Protein AF-0000000078280516 (afdb_homodimer)

Organism: NCBI:txid1796616

InterPro domains:
  IPR050938 Collagen and Collagen-like Structural Proteins [PTHR37456] (108-267)
  IPR056083 Domain of unknown function DUF7666 [PF24703] (1-92)

Foldseek 3Di:
DKFKAKDFPQCDDPRRHDDAFDKAFADDWDPPPDADKTFRQLLVNLVVPFPFGIWMFMKDADADKYADDPHRMIGHRMMHTHDTADQVRSLVSLLVVLVVQADDDAPEEDEEQEEEEEEEEQRHEYEYEHAEYEYEYEHASYEYEYEHAEYEYEYEHARYEYEYEHAEYEYEYEHHSYEYEYEHAEYEYEYEEYNYHTEYEHAEYEYEYEEASYEYEYEHAQYEYEYEYASYEYEYEHAVYEYEYAYASYEYEYQYHLYEYEYAHASYEYEYEYANYETEYNHEVYKYAYAANYKYKAWYWDADPVRDIDTPDMDMDGCHCPLHRHPFIWHQDPNDTDTDD/DKFKAKDFPQCDDPNRHDDAFDKDFADDWDPPPDADKTFRQLLVNLVVPFPFGIWMFMKDADADKYADDPHRMIGHRMMHTHDTDDQVRSLVSLLVVLVVQAADDAPEEDEEQEEEEEEEEQRHEYEYEHAEYEYEYEHASYEYEYEHAEYEYEYEHHSYEYEYEHAEYEYEYEEESYEYEYEHAEYEYEYEEYNYHTEYEHAEYEYEYEYASYEYEYEHAQYEYEYEEASYEYEYEHAQYEYEYEYASYEYEYQYHLYEYEYAHASYEYEYEDANYETEYNHEVYKYAYAANYKYKAFYWDADPVRDIDTPDMDMDGCHCPLHRHPFIWHQDPNDTDTDD

Secondary structure (DSSP, 8-state):
-EEEEEEETTSEETTEE--TT-EEE-S--BTTTBSEEEESSGGGHHHHS-GGGEEEEEEEEEEEEEE-SSSSEEEEEEEEEEEE--HHHHHHHHHHHHHHHS--S-SEEEESSEEEEEEE-TT-EEEEESSEEEEEEESTT-EEEEESSEEEEEEESSS-EEEEESSEEEEEEESSS-EEEEESSEEEEEEESTT-EEEEESSEEEEEEESTT-EEEE-STT-EEEE-STT-EEEE-STT-EEEE-STT-EEEE-STT-EEEE-STT-EEEE-STT-EEEE-STT-EEEE-TT-EEEEEEEEE-TTS-EEEEEEEEEE--SSSS-TT--EEEETTEEEE--/-EEEEEEETTSEETTEE--TT-EEE-S--BTTTBSEEEESSGGGHHHHS-GGGEEEEEEEEEEEEEE-SSSSEEEEEEEEEEEE--HHHHHHHHHHHHHHHS--S-SEEEESSEEEEEEE-TT-EEEEESSEEEEEEESTT-EEEEESSEEEEEEESSS-EEEEESSEEEEEEESTT-EEEEESSEEEEEEESTT-EEEEESSEEEEEE-STT-EEEE-STT-EEEE-STT-EEEE-STT-EEEE-STT-EEEE-STT-EEEE-STT-EEEE-STT-EEEE-STT-EEEE-TT-EEEEEEEEE-TTS-EEEEEEEEEE--SSSS-TT-EEEEETTEEEEE-

Radius of gyration: 24.7 Å; Cα contacts (8 Å, |Δi|>4): 2815; chains: 2; bounding box: 65×87×51 Å

Nearest PDB structures (foldseek):
  6sus-assembly1_A  TM=3.579E-01  e=1.533E+00  Bordetella pertussis Tohama I
  6sus-assembly1_A  TM=3.608E-01  e=1.251E+00  Bordetella pertussis Tohama I

Sequence (682 aa):
MKAYKGFKNNMTCRGFQYEEGKEYHEERALCCDTGFHACEYPLDCFKYYEPADSVYHEVEQTGDIDKSEGDSKVASTEIKIGAKIGIPGLVQAAIEYTSKRCEKKAENHNTGYRGASSNTGDRGASSNTGDWGASSNTGYRGASSNTGDWGASSNTGYWGASSNTGNCGASSNTGNCGASSNTGNCGASSNTGNCGASSNTGNCGASSNTGNCGASSNTGNCGASSNTGNCGASSNTGNWGASSNTGYRGASSNTGNCGASFSTGEESTSYAGCVNSVAAALGLNAKAKGVKGAYIICAEFETDNDGNYRIKGIQLHQVDGEKIKEETYYQLIDGVMTEVDMKAYKGFKNNMTCRGFQYEEGKEYHEERALCCDTGFHACEYPLDCFKYYEPADSVYHEVEQTGDIDKSEGDSKVASTEIKIGAKIGIPGLVQAAIEYTSKRCEKKAENHNTGYRGASSNTGDRGASSNTGDWGASSNTGYRGASSNTGDWGASSNTGYWGASSNTGNCGASSNTGNCGASSNTGNCGASSNTGNCGASSNTGNCGASSNTGNCGASSNTGNCGASSNTGNCGASSNTGNWGASSNTGYRGASSNTGNCGASFSTGEESTSYAGCVNSVAAALGLNAKAKGVKGAYIICAEFETDNDGNYRIKGIQLHQVDGEKIKEETYYQLIDGVMTEVD

Structure (mmCIF, N/CA/C/O backbone):
data_AF-0000000078280516-model_v1
#
loop_
_entity.id
_entity.type
_entity.pdbx_description
1 polymer 'DUF7666 domain-containing protein'
#
loop_
_atom_site.group_PDB
_atom_site.id
_atom_site.type_symbol
_atom_site.label_atom_id
_atom_site.label_alt_id
_atom_site.label_comp_id
_atom_site.label_asym_id
_atom_site.label_entity_id
_atom_site.label_seq_id
_atom_site.pdbx_PDB_ins_code
_atom_site.Cartn_x
_atom_site.Cartn_y
_atom_site.Cartn_z
_atom_site.occupancy
_atom_site.B_iso_or_equiv
_atom_site.auth_seq_id
_atom_site.auth_comp_id
_atom_site.auth_asym_id
_atom_site.auth_atom_id
_atom_site.pdbx_PDB_model_num
ATOM 1 N N . MET A 1 1 ? 15.047 -32.688 -5.797 1 94.38 1 MET A N 1
ATOM 2 C CA . MET A 1 1 ? 15.195 -31.25 -5.812 1 94.38 1 MET A CA 1
ATOM 3 C C . MET A 1 1 ? 13.953 -30.562 -5.258 1 94.38 1 MET A C 1
ATOM 5 O O . MET A 1 1 ? 12.828 -31 -5.52 1 94.38 1 MET A O 1
ATOM 9 N N . LYS A 1 2 ? 14.109 -29.469 -4.453 1 96.12 2 LYS A N 1
ATOM 10 C CA . LYS A 1 2 ? 12.992 -28.688 -3.93 1 96.12 2 LYS A CA 1
ATOM 11 C C . LYS A 1 2 ? 12.438 -27.75 -4.992 1 96.12 2 LYS A C 1
ATOM 13 O O . LYS A 1 2 ? 13.195 -27.125 -5.734 1 96.12 2 LYS A O 1
ATOM 18 N N . ALA A 1 3 ? 11.102 -27.703 -5.133 1 98 3 ALA A N 1
ATOM 19 C CA . ALA A 1 3 ? 10.414 -26.812 -6.07 1 98 3 ALA A CA 1
ATOM 20 C C . ALA A 1 3 ? 9.039 -26.422 -5.551 1 98 3 ALA A C 1
ATOM 22 O O . ALA A 1 3 ? 8.688 -26.734 -4.41 1 98 3 ALA A O 1
ATOM 23 N N . TYR A 1 4 ? 8.352 -25.625 -6.32 1 98.38 4 TYR A N 1
ATOM 24 C CA . TYR A 1 4 ? 7.02 -25.156 -5.965 1 98.38 4 TYR A CA 1
ATOM 25 C C . TYR A 1 4 ? 6.027 -25.422 -7.09 1 98.38 4 TYR A C 1
ATOM 27 O O . TYR A 1 4 ? 6.359 -25.281 -8.266 1 98.38 4 TYR A O 1
ATOM 35 N N . LYS A 1 5 ? 4.883 -25.828 -6.754 1 98.06 5 LYS A N 1
ATOM 36 C CA . LYS A 1 5 ? 3.869 -26.141 -7.75 1 98.06 5 LYS A CA 1
ATOM 37 C C . LYS A 1 5 ? 2.529 -25.516 -7.398 1 98.06 5 LYS A C 1
ATOM 39 O O . LYS A 1 5 ? 2.121 -25.516 -6.234 1 98.06 5 LYS A O 1
ATOM 44 N N . GLY A 1 6 ? 1.923 -24.859 -8.336 1 97.56 6 GLY A N 1
ATOM 45 C CA . GLY A 1 6 ? 0.555 -24.375 -8.219 1 97.56 6 GLY A CA 1
ATOM 46 C C . GLY A 1 6 ? -0.474 -25.375 -8.695 1 97.56 6 GLY A C 1
ATOM 47 O O . GLY A 1 6 ? -0.201 -26.172 -9.602 1 97.56 6 GLY A O 1
ATOM 48 N N . PHE A 1 7 ? -1.593 -25.344 -8.102 1 97.38 7 PHE A N 1
ATOM 49 C CA . PHE A 1 7 ? -2.758 -26.156 -8.438 1 97.38 7 PHE A CA 1
ATOM 50 C C . PHE A 1 7 ? -4.02 -25.312 -8.477 1 97.38 7 PHE A C 1
ATOM 52 O O . PHE A 1 7 ? -4.051 -24.219 -7.918 1 97.38 7 PHE A O 1
ATOM 59 N N . LYS A 1 8 ? -4.977 -25.844 -9.102 1 95.19 8 LYS A N 1
ATOM 60 C CA . LYS A 1 8 ? -6.301 -25.297 -8.836 1 95.19 8 LYS A CA 1
ATOM 61 C C . LYS A 1 8 ? -6.695 -25.5 -7.375 1 95.19 8 LYS A C 1
ATOM 63 O O . LYS A 1 8 ? -6.066 -26.281 -6.656 1 95.19 8 LYS A O 1
ATOM 68 N N . ASN A 1 9 ? -7.746 -24.812 -7.016 1 92.44 9 ASN A N 1
ATOM 69 C CA . ASN A 1 9 ? -8.164 -24.828 -5.617 1 92.44 9 ASN A CA 1
ATOM 70 C C . ASN A 1 9 ? -8.477 -26.25 -5.145 1 92.44 9 ASN A C 1
ATOM 72 O O . ASN A 1 9 ? -8.297 -26.562 -3.967 1 92.44 9 ASN A O 1
ATOM 76 N N . ASN A 1 10 ? -8.891 -27.109 -5.988 1 92.12 10 ASN A N 1
ATOM 77 C CA . ASN A 1 10 ? -9.234 -28.484 -5.625 1 92.12 10 ASN A CA 1
ATOM 78 C C . ASN A 1 10 ? -8.031 -29.406 -5.766 1 92.12 10 ASN A C 1
ATOM 80 O O . ASN A 1 10 ? -8.195 -30.641 -5.805 1 92.12 10 ASN A O 1
ATOM 84 N N . MET A 1 11 ? -6.781 -28.875 -6.09 1 96.38 11 MET A N 1
ATOM 85 C CA . MET A 1 11 ? -5.512 -29.594 -6.156 1 96.38 11 MET A CA 1
ATOM 86 C C . MET A 1 11 ? -5.406 -30.391 -7.449 1 96.38 11 MET A C 1
ATOM 88 O O . MET A 1 11 ? -4.766 -31.438 -7.48 1 96.38 11 MET A O 1
ATOM 92 N N . THR A 1 12 ? -6.039 -29.953 -8.414 1 95.81 12 THR A N 1
ATOM 93 C CA . THR A 1 12 ? -5.914 -30.625 -9.711 1 95.81 12 THR A CA 1
ATOM 94 C C . THR A 1 12 ? -5 -29.828 -10.641 1 95.81 12 THR A C 1
ATOM 96 O O . THR A 1 12 ? -4.863 -28.609 -10.484 1 95.81 12 THR A O 1
ATOM 99 N N . CYS A 1 13 ? -4.359 -30.453 -11.477 1 93.88 13 CYS A N 1
ATOM 100 C CA . CYS A 1 13 ? -3.572 -29.906 -12.57 1 93.88 13 CYS A CA 1
ATOM 101 C C . CYS A 1 13 ? -3.754 -30.719 -13.844 1 93.88 13 CYS A C 1
ATOM 103 O O . CYS A 1 13 ? -3.404 -31.906 -13.883 1 93.88 13 CYS A O 1
ATOM 105 N N . ARG A 1 14 ? -4.266 -30.031 -14.828 1 90.69 14 ARG A N 1
ATOM 106 C CA . ARG A 1 14 ? -4.523 -30.688 -16.109 1 90.69 14 ARG A CA 1
ATOM 107 C C . ARG A 1 14 ? -5.262 -32 -15.922 1 90.69 14 ARG A C 1
ATOM 109 O O . ARG A 1 14 ? -4.844 -33.031 -16.438 1 90.69 14 ARG A O 1
ATOM 116 N N . GLY A 1 15 ? -6.262 -31.953 -15.086 1 90.06 15 GLY A N 1
ATOM 117 C CA . GLY A 1 15 ? -7.168 -33.062 -14.906 1 90.06 15 GLY A CA 1
ATOM 118 C C . GLY A 1 15 ? -6.652 -34.094 -13.914 1 90.06 15 GLY A C 1
ATOM 119 O O . GLY A 1 15 ? -7.367 -35.031 -13.562 1 90.06 15 GLY A O 1
ATOM 120 N N . PHE A 1 16 ? -5.379 -34.094 -13.547 1 95.06 16 PHE A N 1
ATOM 121 C CA . PHE A 1 16 ? -4.801 -35.031 -12.562 1 95.06 16 PHE A CA 1
ATOM 122 C C . PHE A 1 16 ? -5.059 -34.531 -11.148 1 95.06 16 PHE A C 1
ATOM 124 O O . PHE A 1 16 ? -4.852 -33.344 -10.852 1 95.06 16 PHE A O 1
ATOM 131 N N . GLN A 1 17 ? -5.523 -35.406 -10.297 1 97.5 17 GLN A N 1
ATOM 132 C CA . GLN A 1 17 ? -5.809 -35.062 -8.906 1 97.5 17 GLN A CA 1
ATOM 133 C C . GLN A 1 17 ? -4.598 -35.344 -8.016 1 97.5 17 GLN A C 1
ATOM 135 O O . GLN A 1 17 ? -4.117 -36.469 -7.93 1 97.5 17 GLN A O 1
ATOM 140 N N . TYR A 1 18 ? -4.145 -34.375 -7.344 1 98.06 18 TYR A N 1
ATOM 141 C CA . TYR A 1 18 ? -3.035 -34.5 -6.406 1 98.06 18 TYR A CA 1
ATOM 142 C C . TYR A 1 18 ? -3.535 -34.438 -4.965 1 98.06 18 TYR A C 1
ATOM 144 O O . TYR A 1 18 ? -4.664 -34.031 -4.707 1 98.06 18 TYR A O 1
ATOM 152 N N . GLU A 1 19 ? -2.77 -34.969 -4.051 1 97.94 19 GLU A N 1
ATOM 153 C CA . GLU A 1 19 ? -3.035 -34.906 -2.617 1 97.94 19 GLU A CA 1
ATOM 154 C C . GLU A 1 19 ? -1.77 -34.562 -1.837 1 97.94 19 GLU A C 1
ATOM 156 O O . GLU A 1 19 ? -0.695 -35.094 -2.125 1 97.94 19 GLU A O 1
ATOM 161 N N . GLU A 1 20 ? -1.938 -33.625 -0.909 1 97.38 20 GLU A N 1
ATOM 162 C CA . GLU A 1 20 ? -0.808 -33.25 -0.062 1 97.38 20 GLU A CA 1
ATOM 163 C C . GLU A 1 20 ? -0.206 -34.5 0.621 1 97.38 20 GLU A C 1
ATOM 165 O O . GLU A 1 20 ? -0.936 -35.344 1.121 1 97.38 20 GLU A O 1
ATOM 170 N N . GLY A 1 21 ? 1.102 -34.594 0.633 1 97.62 21 GLY A N 1
ATOM 171 C CA . GLY A 1 21 ? 1.812 -35.688 1.303 1 97.62 21 GLY A CA 1
ATOM 172 C C . GLY A 1 21 ? 2.023 -36.906 0.419 1 97.62 21 GLY A C 1
ATOM 173 O O . GLY A 1 21 ? 2.764 -37.812 0.782 1 97.62 21 GLY A O 1
ATOM 174 N N . LYS A 1 22 ? 1.447 -37.031 -0.696 1 98.06 22 LYS A N 1
ATOM 175 C CA . LYS A 1 22 ? 1.524 -38.188 -1.563 1 98.06 22 LYS A CA 1
ATOM 176 C C . LYS A 1 22 ? 2.643 -38.031 -2.59 1 98.06 22 LYS A C 1
ATOM 178 O O . LYS A 1 22 ? 3.104 -36.938 -2.859 1 98.06 22 LYS A O 1
ATOM 183 N N . GLU A 1 23 ? 3.053 -39.188 -3.066 1 98.25 23 GLU A N 1
ATOM 184 C CA . GLU A 1 23 ? 4.074 -39.25 -4.105 1 98.25 23 GLU A CA 1
ATOM 185 C C . GLU A 1 23 ? 3.51 -39.844 -5.391 1 98.25 23 GLU A C 1
ATOM 187 O O . GLU A 1 23 ? 2.709 -40.781 -5.344 1 98.25 23 GLU A O 1
ATOM 192 N N . TYR A 1 24 ? 3.928 -39.375 -6.48 1 97.94 24 TYR A N 1
ATOM 193 C CA . TYR A 1 24 ? 3.439 -39.812 -7.781 1 97.94 24 TYR A CA 1
ATOM 194 C C . TYR A 1 24 ? 4.598 -40.125 -8.727 1 97.94 24 TYR A C 1
ATOM 196 O O . TYR A 1 24 ? 5.695 -39.594 -8.555 1 97.94 24 TYR A O 1
ATOM 204 N N . HIS A 1 25 ? 4.355 -41 -9.688 1 97.06 25 HIS A N 1
ATOM 205 C CA . HIS A 1 25 ? 5.387 -41.469 -10.609 1 97.06 25 HIS A CA 1
ATOM 206 C C . HIS A 1 25 ? 4.883 -41.469 -12.047 1 97.06 25 HIS A C 1
ATOM 208 O O . HIS A 1 25 ? 3.732 -41.812 -12.312 1 97.06 25 HIS A O 1
ATOM 214 N N . GLU A 1 26 ? 5.703 -40.969 -12.938 1 94.38 26 GLU A N 1
ATOM 215 C CA . GLU A 1 26 ? 5.52 -41.062 -14.383 1 94.38 26 GLU A CA 1
ATOM 216 C C . GLU A 1 26 ? 6.77 -41.625 -15.062 1 94.38 26 GLU A C 1
ATOM 218 O O . GLU A 1 26 ? 7.871 -41.531 -14.516 1 94.38 26 GLU A O 1
ATOM 223 N N . GLU A 1 27 ? 6.609 -42.188 -16.234 1 93.81 27 GLU A N 1
ATOM 224 C CA . GLU A 1 27 ? 7.699 -42.875 -16.906 1 93.81 27 GLU A CA 1
ATOM 225 C C . GLU A 1 27 ? 8.672 -41.906 -17.547 1 93.81 27 GLU A C 1
ATOM 227 O O . GLU A 1 27 ? 9.867 -42.188 -17.641 1 93.81 27 GLU A O 1
ATOM 232 N N . ARG A 1 28 ? 8.188 -40.844 -18.156 1 94.38 28 ARG A N 1
ATOM 233 C CA . ARG A 1 28 ? 9.023 -39.875 -18.875 1 94.38 28 ARG A CA 1
ATOM 234 C C . ARG A 1 28 ? 8.75 -38.438 -18.375 1 94.38 28 ARG A C 1
ATOM 236 O O . ARG A 1 28 ? 7.641 -38.125 -17.938 1 94.38 28 ARG A O 1
ATOM 243 N N . ALA A 1 29 ? 9.75 -37.562 -18.438 1 93.5 29 ALA A N 1
ATOM 244 C CA . ALA A 1 29 ? 9.609 -36.156 -18.062 1 93.5 29 ALA A CA 1
ATOM 245 C C . ALA A 1 29 ? 10.25 -35.25 -19.109 1 93.5 29 ALA A C 1
ATOM 247 O O . ALA A 1 29 ? 11.445 -35.375 -19.391 1 93.5 29 ALA A O 1
ATOM 248 N N . LEU A 1 30 ? 9.523 -34.5 -19.781 1 90.94 30 LEU A N 1
ATOM 249 C CA . LEU A 1 30 ? 9.922 -33.469 -20.734 1 90.94 30 LEU A CA 1
ATOM 250 C C . LEU A 1 30 ? 9.125 -32.188 -20.516 1 90.94 30 LEU A C 1
ATOM 252 O O . LEU A 1 30 ? 7.895 -32.188 -20.594 1 90.94 30 LEU A O 1
ATOM 256 N N . CYS A 1 31 ? 9.766 -31.094 -20.25 1 90.88 31 CYS A N 1
ATOM 257 C CA . CYS A 1 31 ? 9.102 -29.828 -19.953 1 90.88 31 CYS A CA 1
ATOM 258 C C . CYS A 1 31 ? 8.086 -29.469 -21.031 1 90.88 31 CYS A C 1
ATOM 260 O O . CYS A 1 31 ? 8.375 -29.578 -22.219 1 90.88 31 CYS A O 1
ATOM 262 N N . CYS A 1 32 ? 6.977 -29.094 -20.609 1 85.31 32 CYS A N 1
ATOM 263 C CA . CYS A 1 32 ? 5.852 -28.609 -21.406 1 85.31 32 CYS A CA 1
ATOM 264 C C . CYS A 1 32 ? 5.266 -29.75 -22.234 1 85.31 32 CYS A C 1
ATOM 266 O O . CYS A 1 32 ? 4.465 -29.5 -23.141 1 85.31 32 CYS A O 1
ATOM 268 N N . ASP A 1 33 ? 5.711 -30.906 -22.047 1 89.25 33 ASP A N 1
ATOM 269 C CA . ASP A 1 33 ? 5.18 -32.031 -22.797 1 89.25 33 ASP A CA 1
ATOM 270 C C . ASP A 1 33 ? 4.66 -33.125 -21.859 1 89.25 33 ASP A C 1
ATOM 272 O O . ASP A 1 33 ? 3.451 -33.344 -21.781 1 89.25 33 ASP A O 1
ATOM 276 N N . THR A 1 34 ? 5.562 -33.688 -21.156 1 92.06 34 THR A N 1
ATOM 277 C CA . THR A 1 34 ? 5.18 -34.781 -20.281 1 92.06 34 THR A CA 1
ATOM 278 C C . THR A 1 34 ? 5.961 -34.719 -18.969 1 92.06 34 THR A C 1
ATOM 280 O O . THR A 1 34 ? 7 -34.062 -18.891 1 92.06 34 THR A O 1
ATOM 283 N N . GLY A 1 35 ? 5.352 -35.5 -17.828 1 94.94 35 GLY A N 1
ATOM 284 C CA . GLY A 1 35 ? 5.965 -35.5 -16.5 1 94.94 35 GLY A CA 1
ATOM 285 C C . GLY A 1 35 ? 5.289 -34.531 -15.547 1 94.94 35 GLY A C 1
ATOM 286 O O . GLY A 1 35 ? 4.289 -33.906 -15.891 1 94.94 35 GLY A O 1
ATOM 287 N N . PHE A 1 36 ? 5.816 -34.5 -14.328 1 96.94 36 PHE A N 1
ATOM 288 C CA . PHE A 1 36 ? 5.273 -33.594 -13.312 1 96.94 36 PHE A CA 1
ATOM 289 C C . PHE A 1 36 ? 6.023 -32.281 -13.305 1 96.94 36 PHE A C 1
ATOM 291 O O . PHE A 1 36 ? 7.219 -32.219 -13.008 1 96.94 36 PHE A O 1
ATOM 298 N N . HIS A 1 37 ? 5.297 -31.203 -13.625 1 96.38 37 HIS A N 1
ATOM 299 C CA . HIS A 1 37 ? 5.914 -29.891 -13.742 1 96.38 37 HIS A CA 1
ATOM 300 C C . HIS A 1 37 ? 5.84 -29.125 -12.43 1 96.38 37 HIS A C 1
ATOM 302 O O . HIS A 1 37 ? 4.852 -29.234 -11.695 1 96.38 37 HIS A O 1
ATOM 308 N N . ALA A 1 38 ? 6.758 -28.344 -12.117 1 97.31 38 ALA A N 1
ATOM 309 C CA . ALA A 1 38 ? 6.867 -27.406 -11.008 1 97.31 38 ALA A CA 1
ATOM 310 C C . ALA A 1 38 ? 7.863 -26.297 -11.328 1 97.31 38 ALA A C 1
ATOM 312 O O . ALA A 1 38 ? 8.391 -26.219 -12.438 1 97.31 38 ALA A O 1
ATOM 313 N N . CYS A 1 39 ? 7.965 -25.375 -10.445 1 97 39 CYS A N 1
ATOM 314 C CA . CYS A 1 39 ? 8.898 -24.281 -10.664 1 97 39 CYS A CA 1
ATOM 315 C C . CYS A 1 39 ? 9.93 -24.219 -9.539 1 97 39 CYS A C 1
ATOM 317 O O . CYS A 1 39 ? 9.586 -24.312 -8.367 1 97 39 CYS A O 1
ATOM 319 N N . GLU A 1 40 ? 11.234 -24.047 -9.953 1 95.88 40 GLU A N 1
ATOM 320 C CA . GLU A 1 40 ? 12.266 -23.828 -8.938 1 95.88 40 GLU A CA 1
ATOM 321 C C . GLU A 1 40 ? 12.094 -22.484 -8.242 1 95.88 40 GLU A C 1
ATOM 323 O O . GLU A 1 40 ? 12.266 -22.391 -7.023 1 95.88 40 GLU A O 1
ATOM 328 N N . TYR A 1 41 ? 11.828 -21.453 -9.016 1 95.81 41 TYR A N 1
ATOM 329 C CA . TYR A 1 41 ? 11.523 -20.125 -8.469 1 95.81 41 TYR A CA 1
ATOM 330 C C . TYR A 1 41 ? 10.055 -20.031 -8.094 1 95.81 41 TYR A C 1
ATOM 332 O O . TYR A 1 41 ? 9.172 -20.156 -8.945 1 95.81 41 TYR A O 1
ATOM 340 N N . PRO A 1 42 ? 9.727 -19.672 -6.844 1 96.38 42 PRO A N 1
ATOM 341 C CA . PRO A 1 42 ? 8.367 -19.797 -6.316 1 96.38 42 PRO A CA 1
ATOM 342 C C . PRO A 1 42 ? 7.355 -18.969 -7.102 1 96.38 42 PRO A C 1
ATOM 344 O O . PRO A 1 42 ? 6.27 -19.453 -7.422 1 96.38 42 PRO A O 1
ATOM 347 N N . LEU A 1 43 ? 7.668 -17.781 -7.516 1 96.75 43 LEU A N 1
ATOM 348 C CA . LEU A 1 43 ? 6.652 -16.875 -8.055 1 96.75 43 LEU A CA 1
ATOM 349 C C . LEU A 1 43 ? 6.426 -17.141 -9.539 1 96.75 43 LEU A C 1
ATOM 351 O O . LEU A 1 43 ? 5.461 -16.641 -10.117 1 96.75 43 LEU A O 1
ATOM 355 N N . ASP A 1 44 ? 7.289 -17.953 -10.18 1 95.75 44 ASP A N 1
ATOM 356 C CA . ASP A 1 44 ? 6.992 -18.406 -11.531 1 95.75 44 ASP A CA 1
ATOM 357 C C . ASP A 1 44 ? 5.691 -19.203 -11.578 1 95.75 44 ASP A C 1
ATOM 359 O O . ASP A 1 44 ? 5.062 -19.328 -12.633 1 95.75 44 ASP A O 1
ATOM 363 N N . CYS A 1 45 ? 5.305 -19.766 -10.445 1 96.88 45 CYS A N 1
ATOM 364 C CA . CYS A 1 45 ? 4.051 -20.5 -10.367 1 96.88 45 CYS A CA 1
ATOM 365 C C . CYS A 1 45 ? 2.871 -19.625 -10.766 1 96.88 45 CYS A C 1
ATOM 367 O O . CYS A 1 45 ? 1.872 -20.125 -11.289 1 96.88 45 CYS A O 1
ATOM 369 N N . PHE A 1 46 ? 2.961 -18.312 -10.5 1 96.75 46 PHE A N 1
ATOM 370 C CA . PHE A 1 46 ? 1.868 -17.375 -10.766 1 96.75 46 PHE A CA 1
ATOM 371 C C . PHE A 1 46 ? 1.595 -17.281 -12.258 1 96.75 46 PHE A C 1
ATOM 373 O O . PHE A 1 46 ? 0.483 -16.938 -12.672 1 96.75 46 PHE A O 1
ATOM 380 N N . LYS A 1 47 ? 2.633 -17.578 -13.102 1 93.88 47 LYS A N 1
ATOM 381 C CA . LYS A 1 47 ? 2.492 -17.516 -14.555 1 93.88 47 LYS A CA 1
ATOM 382 C C . LYS A 1 47 ? 1.541 -18.594 -15.062 1 93.88 47 LYS A C 1
ATOM 384 O O . LYS A 1 47 ? 0.885 -18.406 -16.094 1 93.88 47 LYS A O 1
ATOM 389 N N . TYR A 1 48 ? 1.5 -19.609 -14.391 1 94.19 48 TYR A N 1
ATOM 390 C CA . TYR A 1 48 ? 0.732 -20.766 -14.836 1 94.19 48 TYR A CA 1
ATOM 391 C C . TYR A 1 48 ? -0.54 -20.922 -14.016 1 94.19 48 TYR A C 1
ATOM 393 O O . TYR A 1 48 ? -1.561 -21.391 -14.523 1 94.19 48 TYR A O 1
ATOM 401 N N . TYR A 1 49 ? -0.469 -20.609 -12.773 1 95.88 49 TYR A N 1
ATOM 402 C CA . TYR A 1 49 ? -1.575 -20.672 -11.828 1 95.88 49 TYR A CA 1
ATOM 403 C C . TYR A 1 49 ? -1.712 -19.344 -11.07 1 95.88 49 TYR A C 1
ATOM 405 O O . TYR A 1 49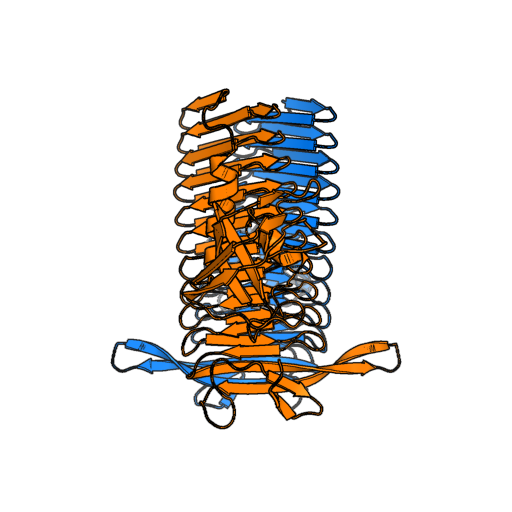 ? -1.065 -19.141 -10.039 1 95.88 49 TYR A O 1
ATOM 413 N N . GLU A 1 50 ? -2.611 -18.594 -11.484 1 95.56 50 GLU A N 1
ATOM 414 C CA . GLU A 1 50 ? -2.764 -17.25 -10.945 1 95.56 50 GLU A CA 1
ATOM 415 C C . GLU A 1 50 ? -3.258 -17.297 -9.5 1 95.56 50 GLU A C 1
ATOM 417 O O . GLU A 1 50 ? -4.059 -18.156 -9.133 1 95.56 50 GLU A O 1
ATOM 422 N N . PRO A 1 51 ? -2.855 -16.266 -8.68 1 94.81 51 PRO A N 1
ATOM 423 C CA . PRO A 1 51 ? -3.137 -16.297 -7.238 1 94.81 51 PRO A CA 1
ATOM 424 C C . PRO A 1 51 ? -4.633 -16.312 -6.93 1 94.81 51 PRO A C 1
ATOM 426 O O . PRO A 1 51 ? -5.047 -16.844 -5.895 1 94.81 51 PRO A O 1
ATOM 429 N N . ALA A 1 52 ? -5.406 -15.797 -7.746 1 93.81 52 ALA A N 1
ATOM 430 C CA . ALA A 1 52 ? -6.832 -15.664 -7.469 1 93.81 52 ALA A CA 1
ATOM 431 C C . ALA A 1 52 ? -7.527 -17.031 -7.504 1 93.81 52 ALA A C 1
ATOM 433 O O . ALA A 1 52 ? -8.578 -17.219 -6.883 1 93.81 52 ALA A O 1
ATOM 434 N N . ASP A 1 53 ? -6.953 -17.984 -8.227 1 92.94 53 ASP A N 1
ATOM 435 C CA . ASP A 1 53 ? -7.695 -19.234 -8.438 1 92.94 53 ASP A CA 1
ATOM 436 C C . ASP A 1 53 ? -6.82 -20.453 -8.141 1 92.94 53 ASP A C 1
ATOM 438 O O . ASP A 1 53 ? -7.008 -21.516 -8.734 1 92.94 53 ASP A O 1
ATOM 442 N N . SER A 1 54 ? -5.906 -20.25 -7.312 1 95.94 54 SER A N 1
ATOM 443 C CA . SER A 1 54 ? -4.957 -21.344 -7.203 1 95.94 54 SER A CA 1
ATOM 444 C C . SER A 1 54 ? -4.449 -21.5 -5.773 1 95.94 54 SER A C 1
ATOM 446 O O . SER A 1 54 ? -4.617 -20.594 -4.949 1 95.94 54 SER A O 1
ATOM 448 N N . VAL A 1 55 ? -3.979 -22.578 -5.461 1 96.19 55 VAL A N 1
ATOM 449 C CA . VAL A 1 55 ? -3.238 -22.859 -4.234 1 96.19 55 VAL A CA 1
ATOM 450 C C . VAL A 1 55 ? -1.831 -23.344 -4.582 1 96.19 55 VAL A C 1
ATOM 452 O O . VAL A 1 55 ? -1.577 -23.781 -5.703 1 96.19 55 VAL A O 1
ATOM 455 N N . TYR A 1 56 ? -0.952 -23.234 -3.635 1 97.94 56 TYR A N 1
ATOM 456 C CA . TYR A 1 56 ? 0.45 -23.547 -3.9 1 97.94 56 TYR A CA 1
ATOM 457 C C . TYR A 1 56 ? 1.016 -24.469 -2.834 1 97.94 56 TYR A C 1
ATOM 459 O O . TYR A 1 56 ? 0.614 -24.406 -1.67 1 97.94 56 TYR A O 1
ATOM 467 N N . HIS A 1 57 ? 1.897 -25.359 -3.236 1 98.5 57 HIS A N 1
ATOM 468 C CA . HIS A 1 57 ? 2.561 -26.297 -2.34 1 98.5 57 HIS A CA 1
ATOM 469 C C . HIS A 1 57 ? 4.055 -26.359 -2.625 1 98.5 57 HIS A C 1
ATOM 471 O O . HIS A 1 57 ? 4.48 -26.219 -3.773 1 98.5 57 HIS A O 1
ATOM 477 N N . GLU A 1 58 ? 4.84 -26.578 -1.562 1 98.44 58 GLU A N 1
ATOM 478 C CA . GLU A 1 58 ? 6.199 -27.078 -1.764 1 98.44 58 GLU A CA 1
ATOM 479 C C . GLU A 1 58 ? 6.199 -28.516 -2.27 1 98.44 58 GLU A C 1
ATOM 481 O O . GLU A 1 58 ? 5.387 -29.328 -1.834 1 98.44 58 GLU A O 1
ATOM 486 N N . VAL A 1 59 ? 7.113 -28.812 -3.146 1 98.5 59 VAL A N 1
ATOM 487 C CA . VAL A 1 59 ? 7.172 -30.172 -3.668 1 98.5 59 VAL A CA 1
ATOM 488 C C . VAL A 1 59 ? 8.625 -30.641 -3.736 1 98.5 59 VAL A C 1
ATOM 490 O O . VAL A 1 59 ? 9.547 -29.812 -3.711 1 98.5 59 VAL A O 1
ATOM 493 N N . GLU A 1 60 ? 8.789 -31.922 -3.762 1 98.31 60 GLU A N 1
ATOM 494 C CA . GLU A 1 60 ? 10.07 -32.562 -4.008 1 98.31 60 GLU A CA 1
ATOM 495 C C . GLU A 1 60 ? 10.055 -33.375 -5.312 1 98.31 60 GLU A C 1
ATOM 497 O O . GLU A 1 60 ? 9.227 -34.25 -5.496 1 98.31 60 GLU A O 1
ATOM 502 N N . GLN A 1 61 ? 10.906 -32.969 -6.16 1 97.88 61 GLN A N 1
ATOM 503 C CA . GLN A 1 61 ? 10.984 -33.656 -7.449 1 97.88 61 GLN A CA 1
ATOM 504 C C . GLN A 1 61 ? 12.219 -34.531 -7.527 1 97.88 61 GLN A C 1
ATOM 506 O O . GLN A 1 61 ? 13.312 -34.125 -7.133 1 97.88 61 GLN A O 1
ATOM 511 N N . THR A 1 62 ? 12.055 -35.781 -7.926 1 97 62 THR A N 1
ATOM 512 C CA . THR A 1 62 ? 13.133 -36.75 -8.078 1 97 62 THR A CA 1
ATOM 513 C C . THR A 1 62 ? 12.984 -37.5 -9.391 1 97 62 THR A C 1
ATOM 515 O O . THR A 1 62 ? 12.133 -37.188 -10.219 1 97 62 THR A O 1
ATOM 518 N N . GLY A 1 63 ? 13.914 -38.562 -9.625 1 96.44 63 GLY A N 1
ATOM 519 C CA . GLY A 1 63 ? 13.914 -39.281 -10.891 1 96.44 63 GLY A CA 1
ATOM 520 C C . GLY A 1 63 ? 14.578 -38.5 -12.008 1 96.44 63 GLY A C 1
ATOM 521 O O . GLY A 1 63 ? 15.578 -37.812 -11.789 1 96.44 63 GLY A O 1
ATOM 522 N N . ASP A 1 64 ? 14.094 -38.781 -13.281 1 96.38 64 ASP A N 1
ATOM 523 C CA . ASP A 1 64 ? 14.609 -37.969 -14.398 1 96.38 64 ASP A CA 1
ATOM 524 C C . ASP A 1 64 ? 14.055 -36.562 -14.367 1 96.38 64 ASP A C 1
ATOM 526 O O . ASP A 1 64 ? 12.852 -36.344 -14.195 1 96.38 64 ASP A O 1
ATOM 530 N N . ILE A 1 65 ? 14.836 -35.594 -14.438 1 95.44 65 ILE A N 1
ATOM 531 C CA . ILE A 1 65 ? 14.43 -34.188 -14.367 1 95.44 65 ILE A CA 1
ATOM 532 C C . ILE A 1 65 ? 14.812 -33.469 -15.672 1 95.44 65 ILE A C 1
ATOM 534 O O . ILE A 1 65 ? 15.938 -33.625 -16.156 1 95.44 65 ILE A O 1
ATOM 538 N N . ASP A 1 66 ? 13.898 -32.812 -16.281 1 95.62 66 ASP A N 1
ATOM 539 C CA . ASP A 1 66 ? 14.094 -31.984 -17.453 1 95.62 66 ASP A CA 1
ATOM 540 C C . ASP A 1 66 ? 13.852 -30.516 -17.125 1 95.62 66 ASP A C 1
ATOM 542 O O . ASP A 1 66 ? 12.82 -30.172 -16.547 1 95.62 66 ASP A O 1
ATOM 546 N N . LYS A 1 67 ? 14.758 -29.625 -17.422 1 92.5 67 LYS A N 1
ATOM 547 C CA . LYS A 1 67 ? 14.641 -28.203 -17.094 1 92.5 67 LYS A CA 1
ATOM 548 C C . LYS A 1 67 ? 14.32 -27.391 -18.344 1 92.5 67 LYS A C 1
ATOM 550 O O . LYS A 1 67 ? 14.836 -27.672 -19.422 1 92.5 67 LYS A O 1
ATOM 555 N N . SER A 1 68 ? 13.438 -26.406 -18.125 1 88.19 68 SER A N 1
ATOM 556 C CA . SER A 1 68 ? 13.055 -25.5 -19.219 1 88.19 68 SER A CA 1
ATOM 557 C C . SER A 1 68 ? 14.117 -24.438 -19.453 1 88.19 68 SER A C 1
ATOM 559 O O . SER A 1 68 ? 14.898 -24.125 -18.547 1 88.19 68 SER A O 1
ATOM 561 N N . GLU A 1 69 ? 14.117 -23.906 -20.703 1 80.88 69 GLU A N 1
ATOM 562 C CA . GLU A 1 69 ? 15.062 -22.828 -21.031 1 80.88 69 GLU A CA 1
ATOM 563 C C . GLU A 1 69 ? 14.445 -21.453 -20.797 1 80.88 69 GLU A C 1
ATOM 565 O O . GLU A 1 69 ? 15.164 -20.469 -20.688 1 80.88 69 GLU A O 1
ATOM 570 N N . GLY A 1 70 ? 13.195 -21.281 -20.688 1 77.94 70 GLY A N 1
ATOM 571 C CA . GLY A 1 70 ? 12.531 -19.984 -20.656 1 77.94 70 GLY A CA 1
ATOM 572 C C . GLY A 1 70 ? 12.328 -19.469 -19.234 1 77.94 70 GLY A C 1
ATOM 573 O O . GLY A 1 70 ? 12.375 -18.25 -19.016 1 77.94 70 GLY A O 1
ATOM 574 N N . ASP A 1 71 ? 11.969 -20.312 -18.375 1 82.56 71 ASP A N 1
ATOM 575 C CA . ASP A 1 71 ? 11.797 -19.922 -16.984 1 82.56 71 ASP A CA 1
ATOM 576 C C . ASP A 1 71 ? 12.273 -21.031 -16.047 1 82.56 71 ASP A C 1
ATOM 578 O O . ASP A 1 71 ? 13.102 -21.859 -16.422 1 82.56 71 ASP A O 1
ATOM 582 N N . SER A 1 72 ? 11.836 -20.969 -14.789 1 89.31 72 SER A N 1
ATOM 583 C CA . SER A 1 72 ? 12.367 -21.906 -13.812 1 89.31 72 SER A CA 1
ATOM 584 C C . SER A 1 72 ? 11.555 -23.188 -13.773 1 89.31 72 SER A C 1
ATOM 586 O O . SER A 1 72 ? 11.648 -23.969 -12.82 1 89.31 72 SER A O 1
ATOM 588 N N . LYS A 1 73 ? 10.734 -23.453 -14.828 1 93.75 73 LYS A N 1
ATOM 589 C CA . LYS A 1 73 ? 9.898 -24.641 -14.891 1 93.75 73 LYS A CA 1
ATOM 590 C C . LYS A 1 73 ? 10.742 -25.906 -15.062 1 93.75 73 LYS A C 1
ATOM 592 O O . LYS A 1 73 ? 11.703 -25.906 -15.828 1 93.75 73 LYS A O 1
ATOM 597 N N . VAL A 1 74 ? 10.383 -26.938 -14.359 1 95.69 74 VAL A N 1
ATOM 598 C CA . VAL A 1 74 ? 11.039 -28.25 -14.422 1 95.69 74 VAL A CA 1
ATOM 599 C C . VAL A 1 74 ? 9.984 -29.344 -14.5 1 95.69 74 VAL A C 1
ATOM 601 O O . VAL A 1 74 ? 8.867 -29.188 -14 1 95.69 74 VAL A O 1
ATOM 604 N N . ALA A 1 75 ? 10.297 -30.375 -15.188 1 96.62 75 ALA A N 1
ATOM 605 C CA . ALA A 1 75 ? 9.477 -31.594 -15.25 1 96.62 75 ALA A CA 1
ATOM 606 C C . ALA A 1 75 ? 10.234 -32.781 -14.703 1 96.62 75 ALA A C 1
ATOM 608 O O . ALA A 1 75 ? 11.43 -32.938 -14.961 1 96.62 75 ALA A O 1
ATOM 609 N N . SER A 1 76 ? 9.641 -33.625 -13.93 1 97.31 76 SER A N 1
ATOM 610 C CA . SER A 1 76 ? 10.281 -34.812 -13.344 1 97.31 76 SER A CA 1
ATOM 611 C C . SER A 1 76 ? 9.398 -36.031 -13.484 1 97.31 76 SER A C 1
ATOM 613 O O . SER A 1 76 ? 8.188 -35.906 -13.688 1 97.31 76 SER A O 1
ATOM 615 N N . THR A 1 77 ? 10.016 -37.188 -13.344 1 97.69 77 THR A N 1
ATOM 616 C CA . THR A 1 77 ? 9.258 -38.438 -13.414 1 97.69 77 THR A CA 1
ATOM 617 C C . THR A 1 77 ? 8.656 -38.781 -12.055 1 97.69 77 THR A C 1
ATOM 619 O O . THR A 1 77 ? 7.742 -39.625 -11.961 1 97.69 77 THR A O 1
ATOM 622 N N . GLU A 1 78 ? 9.211 -38.219 -11.031 1 98 78 GLU A N 1
ATOM 623 C CA . GLU A 1 78 ? 8.695 -38.438 -9.68 1 98 78 GLU A CA 1
ATOM 624 C C . GLU A 1 78 ? 8.484 -37.125 -8.945 1 98 78 GLU A C 1
ATOM 626 O O . GLU A 1 78 ? 9.336 -36.219 -9.023 1 98 78 GLU A O 1
ATOM 631 N N . ILE A 1 79 ? 7.344 -37.031 -8.188 1 98.19 79 ILE A N 1
ATOM 632 C CA . ILE A 1 79 ? 7.082 -35.844 -7.426 1 98.19 79 ILE A CA 1
ATOM 633 C C . ILE A 1 79 ? 6.398 -36.188 -6.105 1 98.19 79 ILE A C 1
ATOM 635 O O . ILE A 1 79 ? 5.562 -37.094 -6.059 1 98.19 79 ILE A O 1
ATOM 639 N N . LYS A 1 80 ? 6.82 -35.594 -5.074 1 98.56 80 LYS A N 1
ATOM 640 C CA . LYS A 1 80 ? 6.16 -35.656 -3.775 1 98.56 80 LYS A CA 1
ATOM 641 C C . LYS A 1 80 ? 5.543 -34.312 -3.398 1 98.56 80 LYS A C 1
ATOM 643 O O . LYS A 1 80 ? 6.23 -33.281 -3.393 1 98.56 80 LYS A O 1
ATOM 648 N N . ILE A 1 81 ? 4.309 -34.344 -3.104 1 98.69 81 ILE A N 1
ATOM 649 C CA . ILE A 1 81 ? 3.605 -33.094 -2.773 1 98.69 81 ILE A CA 1
ATOM 650 C C . ILE A 1 81 ? 3.777 -32.781 -1.288 1 98.69 81 ILE A C 1
ATOM 652 O O . ILE A 1 81 ? 3.33 -33.562 -0.431 1 98.69 81 ILE A O 1
ATOM 656 N N . GLY A 1 82 ? 4.375 -31.688 -0.993 1 98.06 82 GLY A N 1
ATOM 657 C CA . GLY A 1 82 ? 4.605 -31.281 0.385 1 98.06 82 GLY A CA 1
ATOM 658 C C . GLY A 1 82 ? 3.527 -30.344 0.921 1 98.06 82 GLY A C 1
ATOM 659 O O . GLY A 1 82 ? 2.377 -30.406 0.485 1 98.06 82 GLY A O 1
ATOM 660 N N . ALA A 1 83 ? 3.854 -29.547 1.914 1 96.94 83 ALA A N 1
ATOM 661 C CA . ALA A 1 83 ? 2.908 -28.719 2.645 1 96.94 83 ALA A CA 1
ATOM 662 C C . ALA A 1 83 ? 2.412 -27.562 1.775 1 96.94 83 ALA A C 1
ATOM 664 O O . ALA A 1 83 ? 3.152 -27.047 0.937 1 96.94 83 ALA A O 1
ATOM 665 N N . LYS A 1 84 ? 1.208 -27.203 2.037 1 97 84 LYS A N 1
ATOM 666 C CA . LYS A 1 84 ? 0.665 -25.969 1.451 1 97 84 LYS A CA 1
ATOM 667 C C . LYS A 1 84 ? 1.464 -24.75 1.893 1 97 84 LYS A C 1
ATOM 669 O O . LYS A 1 84 ? 1.911 -24.672 3.039 1 97 84 LYS A O 1
ATOM 674 N N . ILE A 1 85 ? 1.708 -23.812 0.986 1 96.25 85 ILE A N 1
ATOM 675 C CA . ILE A 1 85 ? 2.445 -22.594 1.286 1 96.25 85 ILE A CA 1
ATOM 676 C C . ILE A 1 85 ? 1.618 -21.375 0.881 1 96.25 85 ILE A C 1
ATOM 678 O O . ILE A 1 85 ? 1.061 -21.344 -0.218 1 96.25 85 ILE A O 1
ATOM 682 N N . GLY A 1 86 ? 1.369 -20.406 1.763 1 93.06 86 GLY A N 1
ATOM 683 C CA . GLY A 1 86 ? 0.639 -19.188 1.473 1 93.06 86 GLY A CA 1
ATOM 684 C C . GLY A 1 86 ? 1.5 -18.109 0.833 1 93.06 86 GLY A C 1
ATOM 685 O O . GLY A 1 86 ? 2.686 -18.344 0.575 1 93.06 86 GLY A O 1
ATOM 686 N N . ILE A 1 87 ? 0.923 -16.953 0.622 1 94.5 87 ILE A N 1
ATOM 687 C CA . ILE A 1 87 ? 1.588 -15.859 -0.081 1 94.5 87 ILE A CA 1
ATOM 688 C C . ILE A 1 87 ? 2.816 -15.406 0.708 1 94.5 87 ILE A C 1
ATOM 690 O O . ILE A 1 87 ? 3.898 -15.242 0.141 1 94.5 87 ILE A O 1
ATOM 694 N N . PRO A 1 88 ? 2.674 -15.234 2.027 1 93.88 88 PRO A N 1
ATOM 695 C CA . PRO A 1 88 ? 3.877 -14.852 2.771 1 93.88 88 PRO A CA 1
ATOM 696 C C . PRO A 1 88 ? 5.012 -15.867 2.621 1 93.88 88 PRO A C 1
ATOM 698 O O . PRO A 1 88 ? 6.172 -15.477 2.477 1 93.88 88 PRO A O 1
ATOM 701 N N . GLY A 1 89 ? 4.609 -17.094 2.686 1 95.69 89 GLY A N 1
ATOM 702 C CA . GLY A 1 89 ? 5.613 -18.141 2.498 1 95.69 89 GLY A CA 1
ATOM 703 C C . GLY A 1 89 ? 6.27 -18.094 1.131 1 95.69 89 GLY A C 1
ATOM 704 O O . GLY A 1 89 ? 7.48 -18.281 1.011 1 95.69 89 GLY A O 1
ATOM 705 N N . LEU A 1 90 ? 5.508 -17.875 0.118 1 96.94 90 LEU A N 1
ATOM 706 C CA . LEU A 1 90 ? 6.039 -17.781 -1.237 1 96.94 90 LEU A CA 1
ATOM 707 C C . LEU A 1 90 ? 6.996 -16.594 -1.357 1 96.94 90 LEU A C 1
ATOM 709 O O . LEU A 1 90 ? 8.047 -16.703 -1.991 1 96.94 90 LEU A O 1
ATOM 713 N N . VAL A 1 91 ? 6.609 -15.461 -0.759 1 96 91 VAL A N 1
ATOM 714 C CA . VAL A 1 91 ? 7.441 -14.258 -0.801 1 96 91 VAL A CA 1
ATOM 715 C C . VAL A 1 91 ? 8.781 -14.539 -0.122 1 96 91 VAL A C 1
ATOM 717 O O . VAL A 1 91 ? 9.844 -14.242 -0.68 1 96 91 VAL A O 1
ATOM 720 N N . GLN A 1 92 ? 8.727 -15.109 0.962 1 95.69 92 GLN A N 1
ATOM 721 C CA . GLN A 1 92 ? 9.953 -15.406 1.687 1 95.69 92 GLN A CA 1
ATOM 722 C C . GLN A 1 92 ? 10.828 -16.375 0.9 1 95.69 92 GLN A C 1
ATOM 724 O O . GLN A 1 92 ? 12.047 -16.203 0.824 1 95.69 92 GLN A O 1
ATOM 729 N N . ALA A 1 93 ? 10.25 -17.406 0.393 1 96.5 93 ALA A N 1
ATOM 730 C CA . ALA A 1 93 ? 10.992 -18.375 -0.402 1 96.5 93 ALA A CA 1
ATOM 731 C C . ALA A 1 93 ? 11.633 -17.719 -1.62 1 96.5 93 ALA A C 1
ATOM 733 O O . ALA A 1 93 ? 12.742 -18.078 -2.012 1 96.5 93 ALA A O 1
ATOM 734 N N . ALA A 1 94 ? 10.898 -16.844 -2.258 1 95.81 94 ALA A N 1
ATOM 735 C CA . ALA A 1 94 ? 11.422 -16.141 -3.426 1 95.81 94 ALA A CA 1
ATOM 736 C C . ALA A 1 94 ? 12.633 -15.289 -3.055 1 95.81 94 ALA A C 1
ATOM 738 O O . ALA A 1 94 ? 13.633 -15.266 -3.785 1 95.81 94 ALA A O 1
ATOM 739 N N . ILE A 1 95 ? 12.516 -14.523 -1.984 1 94.12 95 ILE A N 1
ATOM 740 C CA . ILE A 1 95 ? 13.625 -13.688 -1.524 1 94.12 95 ILE A CA 1
ATOM 741 C C . ILE A 1 95 ? 14.836 -14.562 -1.234 1 94.12 95 ILE A C 1
ATOM 743 O O . ILE A 1 95 ? 15.953 -14.242 -1.644 1 94.12 95 ILE A O 1
ATOM 747 N N . GLU A 1 96 ? 14.641 -15.68 -0.595 1 93.88 96 GLU A N 1
ATOM 748 C CA . GLU A 1 96 ? 15.734 -16.594 -0.296 1 93.88 96 GLU A CA 1
ATOM 749 C C . GLU A 1 96 ? 16.359 -17.156 -1.575 1 93.88 96 GLU A C 1
ATOM 751 O O . GLU A 1 96 ? 17.578 -17.25 -1.688 1 93.88 96 GLU A O 1
ATOM 756 N N . TYR A 1 97 ? 15.57 -17.625 -2.482 1 94.38 97 TYR A N 1
ATOM 757 C CA . TYR A 1 97 ? 16.031 -18.156 -3.76 1 94.38 97 TYR A CA 1
ATOM 758 C C . TYR A 1 97 ? 16.953 -17.172 -4.461 1 94.38 97 TYR A C 1
ATOM 760 O O . TYR A 1 97 ? 18.031 -17.531 -4.93 1 94.38 97 TYR A O 1
ATOM 768 N N . THR A 1 98 ? 16.484 -15.945 -4.531 1 91.44 98 THR A N 1
ATOM 769 C CA . THR A 1 98 ? 17.203 -14.906 -5.254 1 91.44 98 THR A CA 1
ATOM 770 C C . THR A 1 98 ? 18.469 -14.5 -4.496 1 91.44 98 THR A C 1
ATOM 772 O O . THR A 1 98 ? 19.547 -14.391 -5.082 1 91.44 98 THR A O 1
ATOM 775 N N . SER A 1 99 ? 18.266 -14.258 -3.191 1 90 99 SER A N 1
ATOM 776 C CA . SER A 1 99 ? 19.391 -13.82 -2.383 1 90 99 SER A CA 1
ATOM 777 C C . SER A 1 99 ? 20.516 -14.844 -2.404 1 90 99 SER A C 1
ATOM 779 O O . SER A 1 99 ? 21.703 -14.477 -2.406 1 90 99 SER A O 1
ATOM 781 N N . LYS A 1 100 ? 20.234 -16.125 -2.4 1 89.19 100 LYS A N 1
ATOM 782 C CA . LYS A 1 100 ? 21.234 -17.188 -2.4 1 89.19 100 LYS A CA 1
ATOM 783 C C . LYS A 1 100 ? 22.047 -17.188 -3.697 1 89.19 100 LYS A C 1
ATOM 785 O O . LYS A 1 100 ? 23.188 -17.656 -3.729 1 89.19 100 LYS A O 1
ATOM 790 N N . ARG A 1 101 ? 21.562 -16.766 -4.695 1 88.06 101 ARG A N 1
ATOM 791 C CA . ARG A 1 101 ? 22.188 -16.812 -6.016 1 88.06 101 ARG A CA 1
ATOM 792 C C . ARG A 1 101 ? 22.891 -15.508 -6.332 1 88.06 101 ARG A C 1
ATOM 794 O O . ARG A 1 101 ? 23.516 -15.367 -7.395 1 88.06 101 ARG A O 1
ATOM 801 N N . CYS A 1 102 ? 22.672 -14.531 -5.477 1 84.62 102 CYS A N 1
ATOM 802 C CA . CYS A 1 102 ? 23.359 -13.258 -5.633 1 84.62 102 CYS A CA 1
ATOM 803 C C . CYS A 1 102 ? 24.719 -13.289 -4.949 1 84.62 102 CYS A C 1
ATOM 805 O O . CYS A 1 102 ? 24.984 -14.164 -4.129 1 84.62 102 CYS A O 1
ATOM 807 N N . GLU A 1 103 ? 25.5 -12.328 -5.461 1 73.75 103 GLU A N 1
ATOM 808 C CA . GLU A 1 103 ? 26.844 -12.25 -4.91 1 73.75 103 GLU A CA 1
ATOM 809 C C . GLU A 1 103 ? 26.828 -11.875 -3.432 1 73.75 103 GLU A C 1
ATOM 811 O O . GLU A 1 103 ? 26.109 -10.961 -3.033 1 73.75 103 GLU A O 1
ATOM 816 N N . LYS A 1 104 ? 27.594 -12.695 -2.729 1 66.75 104 LYS A N 1
ATOM 817 C CA . LYS A 1 104 ? 27.594 -12.492 -1.282 1 66.75 104 LYS A CA 1
ATOM 818 C C . LYS A 1 104 ? 28.688 -11.508 -0.863 1 66.75 104 LYS A C 1
ATOM 820 O O . LYS A 1 104 ? 28.609 -10.906 0.212 1 66.75 104 LYS A O 1
ATOM 825 N N . LYS A 1 105 ? 29.672 -11.453 -1.647 1 67.62 105 LYS A N 1
ATOM 826 C CA . LYS A 1 105 ? 30.766 -10.578 -1.222 1 67.62 105 LYS A CA 1
ATOM 827 C C . LYS A 1 105 ? 30.703 -9.234 -1.946 1 67.62 105 LYS A C 1
ATOM 829 O O . LYS A 1 105 ? 30.844 -9.18 -3.17 1 67.62 105 LYS A O 1
ATOM 834 N N . ALA A 1 106 ? 30.516 -8.148 -1.092 1 69.88 106 ALA A N 1
ATOM 835 C CA . ALA A 1 106 ? 30.406 -6.809 -1.662 1 69.88 106 ALA A CA 1
ATOM 836 C C . ALA A 1 106 ? 31.766 -6.305 -2.135 1 69.88 106 ALA A C 1
ATOM 838 O O . ALA A 1 106 ? 32.75 -6.363 -1.392 1 69.88 106 ALA A O 1
ATOM 839 N N . GLU A 1 107 ? 31.875 -5.902 -3.289 1 67.56 107 GLU A N 1
ATOM 840 C CA . GLU A 1 107 ? 33.062 -5.281 -3.846 1 67.56 107 GLU A CA 1
ATOM 841 C C . GLU A 1 107 ? 33.25 -3.865 -3.314 1 67.56 107 GLU A C 1
ATOM 843 O O . GLU A 1 107 ? 34.375 -3.4 -3.145 1 67.56 107 GLU A O 1
ATOM 848 N N . ASN A 1 108 ? 32.188 -3.113 -3.104 1 70.75 108 ASN A N 1
ATOM 849 C CA . ASN A 1 108 ? 32.219 -1.762 -2.555 1 70.75 108 ASN A CA 1
ATOM 850 C C . ASN A 1 108 ? 31.5 -1.685 -1.212 1 70.75 108 ASN A C 1
ATOM 852 O O . ASN A 1 108 ? 30.328 -2.021 -1.118 1 70.75 108 ASN A O 1
ATOM 856 N N . HIS A 1 109 ? 32.219 -1.415 -0.191 1 70.38 109 HIS A N 1
ATOM 857 C CA . HIS A 1 109 ? 31.688 -1.347 1.163 1 70.38 109 HIS A CA 1
ATOM 858 C C . HIS A 1 109 ? 32.062 -0.029 1.837 1 70.38 109 HIS A C 1
ATOM 860 O O . HIS A 1 109 ? 33.219 0.381 1.811 1 70.38 109 HIS A O 1
ATOM 866 N N . ASN A 1 110 ? 31.125 0.726 2.168 1 67.06 110 ASN A N 1
ATOM 867 C CA . ASN A 1 110 ? 31.375 1.947 2.93 1 67.06 110 ASN A CA 1
ATOM 868 C C . ASN A 1 110 ? 30.859 1.82 4.363 1 67.06 110 ASN A C 1
ATOM 870 O O . ASN A 1 110 ? 29.828 1.207 4.609 1 67.06 110 ASN A O 1
ATOM 874 N N . THR A 1 111 ? 31.75 2.262 5.27 1 64.38 111 THR A N 1
ATOM 875 C CA . THR A 1 111 ? 31.375 2.307 6.68 1 64.38 111 THR A CA 1
ATOM 876 C C . THR A 1 111 ? 31.5 3.725 7.23 1 64.38 111 THR A C 1
ATOM 878 O O . THR A 1 111 ? 32.406 4.465 6.836 1 64.38 111 THR A O 1
ATOM 881 N N . GLY A 1 112 ? 30.562 4.355 8.023 1 59.94 112 GLY A N 1
ATOM 882 C CA . GLY A 1 112 ? 30.594 5.676 8.625 1 59.94 112 GLY A CA 1
ATOM 883 C C . GLY A 1 112 ? 29.234 6.168 9.078 1 59.94 112 GLY A C 1
ATOM 884 O O . GLY A 1 112 ? 28.219 5.492 8.875 1 59.94 112 GLY A O 1
ATOM 885 N N . TYR A 1 113 ? 29.234 7.336 9.773 1 67 113 TYR A N 1
ATOM 886 C CA . TYR A 1 113 ? 28 7.941 10.266 1 67 113 TYR A CA 1
ATOM 887 C C . TYR A 1 113 ? 27.047 8.266 9.109 1 67 113 TYR A C 1
ATOM 889 O O . TYR A 1 113 ? 25.859 7.961 9.172 1 67 113 TYR A O 1
ATOM 897 N N . ARG A 1 114 ? 27.688 8.945 8.156 1 71.94 114 ARG A N 1
ATOM 898 C CA . ARG A 1 114 ? 27.016 9.188 6.887 1 71.94 114 ARG A CA 1
ATOM 899 C C . ARG A 1 114 ? 27.781 8.57 5.727 1 71.94 114 ARG A C 1
ATOM 901 O O . ARG A 1 114 ? 28.984 8.781 5.59 1 71.94 114 ARG A O 1
ATOM 908 N N . GLY A 1 115 ? 27.203 7.566 4.977 1 68.81 115 GLY A N 1
ATOM 909 C CA . GLY A 1 115 ? 27.938 6.926 3.889 1 68.81 115 GLY A CA 1
ATOM 910 C C . GLY A 1 115 ? 27.047 6.527 2.73 1 68.81 115 GLY A C 1
ATOM 911 O O . GLY A 1 115 ? 25.828 6.395 2.895 1 68.81 115 GLY A O 1
ATOM 912 N N . ALA A 1 116 ? 27.609 6.504 1.57 1 75.69 116 ALA A N 1
ATOM 913 C CA . ALA A 1 116 ? 26.938 6.016 0.373 1 75.69 116 ALA A CA 1
ATOM 914 C C . ALA A 1 116 ? 27.844 5.098 -0.437 1 75.69 116 ALA A C 1
ATOM 916 O O . ALA A 1 116 ? 29.047 5.336 -0.539 1 75.69 116 ALA A O 1
ATOM 917 N N . SER A 1 117 ? 27.391 3.969 -0.887 1 75.88 117 SER A N 1
ATOM 918 C CA . SER A 1 117 ? 28.109 3.033 -1.743 1 75.88 117 SER A CA 1
ATOM 919 C C . SER A 1 117 ? 27.328 2.723 -3.012 1 75.88 117 SER A C 1
ATOM 921 O O . SER A 1 117 ? 26.094 2.701 -2.992 1 75.88 117 SER A O 1
ATOM 923 N N . SER A 1 118 ? 28.016 2.664 -4.066 1 78.06 118 SER A N 1
ATOM 924 C CA . SER A 1 118 ? 27.375 2.264 -5.32 1 78.06 118 SER A CA 1
ATOM 925 C C . SER A 1 118 ? 28.266 1.308 -6.105 1 78.06 118 SER A C 1
ATOM 927 O O . SER A 1 118 ? 29.5 1.366 -6 1 78.06 118 SER A O 1
ATOM 929 N N . ASN A 1 119 ? 27.703 0.373 -6.809 1 75.31 119 ASN A N 1
ATOM 930 C CA . ASN A 1 119 ? 28.406 -0.563 -7.676 1 75.31 119 ASN A CA 1
ATOM 931 C C . ASN A 1 119 ? 27.641 -0.826 -8.969 1 75.31 119 ASN A C 1
ATOM 933 O O . ASN A 1 119 ? 26.406 -0.759 -8.977 1 75.31 119 ASN A O 1
ATOM 937 N N . THR A 1 120 ? 28.344 -0.862 -9.977 1 73.69 120 THR A N 1
ATOM 938 C CA . THR A 1 120 ? 27.812 -1.322 -11.25 1 73.69 120 THR A CA 1
ATOM 939 C C . THR A 1 120 ? 28.516 -2.6 -11.703 1 73.69 120 THR A C 1
ATOM 941 O O . THR A 1 120 ? 29.734 -2.67 -11.711 1 73.69 120 THR A O 1
ATOM 944 N N . GLY A 1 121 ? 27.812 -3.781 -11.883 1 68.88 121 GLY A N 1
ATOM 945 C CA . GLY A 1 121 ? 28.375 -5.047 -12.32 1 68.88 121 GLY A CA 1
ATOM 946 C C . GLY A 1 121 ? 27.344 -6.164 -12.391 1 68.88 121 GLY A C 1
ATOM 947 O O . GLY A 1 121 ? 26.453 -6.25 -11.539 1 68.88 121 GLY A O 1
ATOM 948 N N . ASP A 1 122 ? 27.484 -7.008 -13.367 1 72.19 122 ASP A N 1
ATOM 949 C CA . ASP A 1 122 ? 26.531 -8.094 -13.578 1 72.19 122 ASP A CA 1
ATOM 950 C C . ASP A 1 122 ? 26.375 -8.938 -12.312 1 72.19 122 ASP A C 1
ATOM 952 O O . ASP A 1 122 ? 25.25 -9.289 -11.922 1 72.19 122 ASP A O 1
ATOM 956 N N . ARG A 1 123 ? 27.438 -9.281 -11.648 1 78.06 123 ARG A N 1
ATOM 957 C CA . ARG A 1 123 ? 27.422 -10.023 -10.391 1 78.06 123 ARG A CA 1
ATOM 958 C C . ARG A 1 123 ? 28.109 -9.227 -9.281 1 78.06 123 ARG A C 1
ATOM 960 O O . ARG A 1 123 ? 28.938 -9.766 -8.539 1 78.06 123 ARG A O 1
ATOM 967 N N . GLY A 1 124 ? 27.797 -7.965 -9.172 1 72.38 124 GLY A N 1
ATOM 968 C CA . GLY A 1 124 ? 28.422 -7.113 -8.172 1 72.38 124 GLY A CA 1
ATOM 969 C C . GLY A 1 124 ? 27.547 -6.902 -6.949 1 72.38 124 GLY A C 1
ATOM 970 O O . GLY A 1 124 ? 26.359 -7.203 -6.973 1 72.38 124 GLY A O 1
ATOM 971 N N . ALA A 1 125 ? 28.281 -6.496 -5.934 1 80 125 ALA A N 1
ATOM 972 C CA . ALA A 1 125 ? 27.578 -6.238 -4.684 1 80 125 ALA A CA 1
ATOM 973 C C . ALA A 1 125 ? 28.031 -4.918 -4.062 1 80 125 ALA A C 1
ATOM 975 O O . ALA A 1 125 ? 29.172 -4.504 -4.23 1 80 125 ALA A O 1
ATOM 976 N N . SER A 1 126 ? 27.156 -4.258 -3.496 1 80.88 126 SER A N 1
ATOM 977 C CA . SER A 1 126 ? 27.406 -3.045 -2.721 1 80.88 126 SER A CA 1
ATOM 978 C C . SER A 1 126 ? 26.797 -3.152 -1.323 1 80.88 126 SER A C 1
ATOM 980 O O . SER A 1 126 ? 25.734 -3.742 -1.145 1 80.88 126 SER A O 1
ATOM 982 N N . SER A 1 127 ? 27.531 -2.611 -0.386 1 79.94 127 SER A N 1
ATOM 983 C CA . SER A 1 127 ? 27.016 -2.619 0.976 1 79.94 127 SER A CA 1
ATOM 984 C C . SER A 1 127 ? 27.422 -1.362 1.734 1 79.94 127 SER A C 1
ATOM 986 O O . SER A 1 127 ? 28.5 -0.812 1.494 1 79.94 127 SER A O 1
ATOM 988 N N . ASN A 1 128 ? 26.547 -0.955 2.557 1 78.56 128 ASN A N 1
ATOM 989 C CA . ASN A 1 128 ? 26.828 0.149 3.469 1 78.56 128 ASN A CA 1
ATOM 990 C C . ASN A 1 128 ? 26.406 -0.184 4.898 1 78.56 128 ASN A C 1
ATOM 992 O O . ASN A 1 128 ? 25.375 -0.809 5.117 1 78.56 128 ASN A O 1
ATOM 996 N N . THR A 1 129 ? 27.25 0.176 5.781 1 76.31 129 THR A N 1
ATOM 997 C CA . THR A 1 129 ? 26.922 0.093 7.203 1 76.31 129 THR A CA 1
ATOM 998 C C . THR A 1 129 ? 27.156 1.437 7.891 1 76.31 129 THR A C 1
ATOM 1000 O O . THR A 1 129 ? 28.25 1.997 7.812 1 76.31 129 THR A O 1
ATOM 1003 N N . GLY A 1 130 ? 26.141 2.033 8.578 1 73.88 130 GLY A N 1
ATOM 1004 C CA . GLY A 1 130 ? 26.219 3.324 9.242 1 73.88 130 GLY A CA 1
ATOM 1005 C C . GLY A 1 130 ? 24.875 3.838 9.703 1 73.88 130 GLY A C 1
ATOM 1006 O O . GLY A 1 130 ? 23.828 3.232 9.406 1 73.88 130 GLY A O 1
ATOM 1007 N N . ASP A 1 131 ? 24.859 4.996 10.516 1 78.69 131 ASP A N 1
ATOM 1008 C CA . ASP A 1 131 ? 23.625 5.539 11.047 1 78.69 131 ASP A CA 1
ATOM 1009 C C . ASP A 1 131 ? 22.719 6.062 9.93 1 78.69 131 ASP A C 1
ATOM 1011 O O . ASP A 1 131 ? 21.516 5.805 9.922 1 78.69 131 ASP A O 1
ATOM 1015 N N . TRP A 1 132 ? 23.438 6.863 9.102 1 78.69 132 TRP A N 1
ATOM 1016 C CA . TRP A 1 132 ? 22.766 7.352 7.906 1 78.69 132 TRP A CA 1
ATOM 1017 C C . TRP A 1 132 ? 23.453 6.844 6.645 1 78.69 132 TRP A C 1
ATOM 1019 O O . TRP A 1 132 ? 24.609 7.172 6.387 1 78.69 132 TRP A O 1
ATOM 1029 N N . GLY A 1 133 ? 22.766 5.977 5.84 1 76.62 133 GLY A N 1
ATOM 1030 C CA . GLY A 1 133 ? 23.484 5.391 4.719 1 76.62 133 GLY A CA 1
ATOM 1031 C C . GLY A 1 133 ? 22.594 5.059 3.543 1 76.62 133 GLY A C 1
ATOM 1032 O O . GLY A 1 133 ? 21.359 5.004 3.686 1 76.62 133 GLY A O 1
ATOM 1033 N N . ALA A 1 134 ? 23.25 4.906 2.393 1 81.25 134 ALA A N 1
ATOM 1034 C CA . ALA A 1 134 ? 22.594 4.48 1.164 1 81.25 134 ALA A CA 1
ATOM 1035 C C . ALA A 1 134 ? 23.469 3.518 0.371 1 81.25 134 ALA A C 1
ATOM 1037 O O . ALA A 1 134 ? 24.688 3.684 0.318 1 81.25 134 ALA A O 1
ATOM 1038 N N . SER A 1 135 ? 22.922 2.516 -0.12 1 82.69 135 SER A N 1
ATOM 1039 C CA . SER A 1 135 ? 23.609 1.574 -1 1 82.69 135 SER A CA 1
ATOM 1040 C C . SER A 1 135 ? 22.828 1.356 -2.291 1 82.69 135 SER A C 1
ATOM 1042 O O . SER A 1 135 ? 21.594 1.278 -2.273 1 82.69 135 SER A O 1
ATOM 1044 N N . SER A 1 136 ? 23.562 1.325 -3.389 1 81.19 136 SER A N 1
ATOM 1045 C CA . SER A 1 136 ? 22.922 1.05 -4.668 1 81.19 136 SER A CA 1
ATOM 1046 C C . SER A 1 136 ? 23.75 0.105 -5.52 1 81.19 136 SER A C 1
ATOM 1048 O O . SER A 1 136 ? 24.984 0.168 -5.496 1 81.19 136 SER A O 1
ATOM 1050 N N . ASN A 1 137 ? 23.062 -0.763 -6.227 1 80.25 137 ASN A N 1
ATOM 1051 C CA . ASN A 1 137 ? 23.719 -1.657 -7.18 1 80.25 137 ASN A CA 1
ATOM 1052 C C . ASN A 1 137 ? 22.938 -1.747 -8.484 1 80.25 137 ASN A C 1
ATOM 1054 O O . ASN A 1 137 ? 21.703 -1.728 -8.484 1 80.25 137 ASN A O 1
ATOM 1058 N N . THR A 1 138 ? 23.609 -1.743 -9.508 1 78.75 138 THR A N 1
ATOM 1059 C CA . THR A 1 138 ? 23.047 -2.084 -10.805 1 78.75 138 THR A CA 1
ATOM 1060 C C . THR A 1 138 ? 23.734 -3.314 -11.391 1 78.75 138 THR A C 1
ATOM 1062 O O . THR A 1 138 ? 24.953 -3.33 -11.555 1 78.75 138 THR A O 1
ATOM 1065 N N . GLY A 1 139 ? 22.953 -4.363 -11.727 1 73.06 139 GLY A N 1
ATOM 1066 C CA . GLY A 1 139 ? 23.531 -5.586 -12.266 1 73.06 139 GLY A CA 1
ATOM 1067 C C . GLY A 1 139 ? 22.531 -6.711 -12.406 1 73.06 139 GLY A C 1
ATOM 1068 O O . GLY A 1 139 ? 21.438 -6.652 -11.828 1 73.06 139 GLY A O 1
ATOM 1069 N N . TYR A 1 140 ? 22.859 -7.773 -13.172 1 77.94 140 TYR A N 1
ATOM 1070 C CA . TYR A 1 140 ? 21.984 -8.898 -13.477 1 77.94 140 TYR A CA 1
ATOM 1071 C C . TYR A 1 140 ? 21.75 -9.766 -12.234 1 77.94 140 TYR A C 1
ATOM 1073 O O . TYR A 1 140 ? 20.609 -10.031 -11.859 1 77.94 140 TYR A O 1
ATOM 1081 N N . ARG A 1 141 ? 22.734 -10.211 -11.516 1 84.5 141 ARG A N 1
ATOM 1082 C CA . ARG A 1 141 ? 22.672 -10.992 -10.289 1 84.5 141 ARG A CA 1
ATOM 1083 C C . ARG A 1 141 ? 23.406 -10.297 -9.148 1 84.5 141 ARG A C 1
ATOM 1085 O O . ARG A 1 141 ? 24.203 -10.922 -8.438 1 84.5 141 ARG A O 1
ATOM 1092 N N . GLY A 1 142 ? 23.125 -8.984 -9.047 1 79.94 142 GLY A N 1
ATOM 1093 C CA . GLY A 1 142 ? 23.797 -8.188 -8.039 1 79.94 142 GLY A CA 1
ATOM 1094 C C . GLY A 1 142 ? 23.016 -8.094 -6.738 1 79.94 142 GLY A C 1
ATOM 1095 O O . GLY A 1 142 ? 21.859 -8.508 -6.672 1 79.94 142 GLY A O 1
ATOM 1096 N N . ALA A 1 143 ? 23.766 -7.617 -5.754 1 85.75 143 ALA A N 1
ATOM 1097 C CA . ALA A 1 143 ? 23.156 -7.453 -4.438 1 85.75 143 ALA A CA 1
ATOM 1098 C C . ALA A 1 143 ? 23.484 -6.082 -3.852 1 85.75 143 ALA A C 1
ATOM 1100 O O . ALA A 1 143 ? 24.578 -5.547 -4.066 1 85.75 143 ALA A O 1
ATOM 1101 N N . SER A 1 144 ? 22.578 -5.52 -3.205 1 87.56 144 SER A N 1
ATOM 1102 C CA . SER A 1 144 ? 22.766 -4.305 -2.422 1 87.56 144 SER A CA 1
ATOM 1103 C C . SER A 1 144 ? 22.234 -4.477 -1.003 1 87.56 144 SER A C 1
ATOM 1105 O O . SER A 1 144 ? 21.156 -5.047 -0.803 1 87.56 144 SER A O 1
ATOM 1107 N N . SER A 1 145 ? 23.047 -3.973 -0.087 1 87.31 145 SER A N 1
ATOM 1108 C CA . SER A 1 145 ? 22.594 -4.074 1.297 1 87.31 145 SER A CA 1
ATOM 1109 C C . SER A 1 145 ? 22.984 -2.84 2.1 1 87.31 145 SER A C 1
ATOM 1111 O O . SER A 1 145 ? 24.078 -2.289 1.906 1 87.31 145 SER A O 1
ATOM 1113 N N . ASN A 1 146 ? 22.078 -2.459 2.957 1 87.31 146 ASN A N 1
ATOM 1114 C CA . ASN A 1 146 ? 22.344 -1.391 3.912 1 87.31 146 ASN A CA 1
ATOM 1115 C C . ASN A 1 146 ? 21.953 -1.789 5.328 1 87.31 146 ASN A C 1
ATOM 1117 O O . ASN A 1 146 ? 20.891 -2.379 5.531 1 87.31 146 ASN A O 1
ATOM 1121 N N . THR A 1 147 ? 22.797 -1.506 6.207 1 84.75 147 THR A N 1
ATOM 1122 C CA . THR A 1 147 ? 22.516 -1.655 7.629 1 84.75 147 THR A CA 1
ATOM 1123 C C . THR A 1 147 ? 22.766 -0.347 8.375 1 84.75 147 THR A C 1
ATOM 1125 O O . THR A 1 147 ? 23.859 0.199 8.328 1 84.75 147 THR A O 1
ATOM 1128 N N . GLY A 1 148 ? 21.797 0.177 9.117 1 81.06 148 GLY A N 1
ATOM 1129 C CA . GLY A 1 148 ? 21.922 1.434 9.836 1 81.06 148 GLY A CA 1
ATOM 1130 C C . GLY A 1 148 ? 20.594 1.936 10.391 1 81.06 148 GLY A C 1
ATOM 1131 O O . GLY A 1 148 ? 19.547 1.355 10.117 1 81.06 148 GLY A O 1
ATOM 1132 N N . ASP A 1 149 ? 20.578 3.039 11.258 1 84.62 149 ASP A N 1
ATOM 1133 C CA . ASP A 1 149 ? 19.375 3.564 11.867 1 84.62 149 ASP A CA 1
ATOM 1134 C C . ASP A 1 149 ? 18.422 4.145 10.82 1 84.62 149 ASP A C 1
ATOM 1136 O O . ASP A 1 149 ? 17.203 3.996 10.922 1 84.62 149 ASP A O 1
ATOM 1140 N N . TRP A 1 150 ? 19.047 4.941 9.992 1 84.56 150 TRP A N 1
ATOM 1141 C CA . TRP A 1 150 ? 18.328 5.512 8.852 1 84.56 150 TRP A CA 1
ATOM 1142 C C . TRP A 1 150 ? 19.031 5.188 7.543 1 84.56 150 TRP A C 1
ATOM 1144 O O . TRP A 1 150 ? 20.188 5.574 7.344 1 84.56 150 TRP A O 1
ATOM 1154 N N . GLY A 1 151 ? 18.391 4.465 6.582 1 84.12 151 GLY A N 1
ATOM 1155 C CA . GLY A 1 151 ? 19.109 4.098 5.375 1 84.12 151 GLY A CA 1
ATOM 1156 C C . GLY A 1 151 ? 18.203 3.643 4.25 1 84.12 151 GLY A C 1
ATOM 1157 O O . GLY A 1 151 ? 16.984 3.529 4.438 1 84.12 151 GLY A O 1
ATOM 1158 N N . ALA A 1 152 ? 18.859 3.477 3.1 1 86.69 152 ALA A N 1
ATOM 1159 C CA . ALA A 1 152 ? 18.172 3.014 1.899 1 86.69 152 ALA A CA 1
ATOM 1160 C C . ALA A 1 152 ? 19.062 2.072 1.086 1 86.69 152 ALA A C 1
ATOM 1162 O O . ALA A 1 152 ? 20.281 2.242 1.039 1 86.69 152 ALA A O 1
ATOM 1163 N N . SER A 1 153 ? 18.469 1.137 0.539 1 88.94 153 SER A N 1
ATOM 1164 C CA . SER A 1 153 ? 19.141 0.233 -0.393 1 88.94 153 SER A CA 1
ATOM 1165 C C . SER A 1 153 ? 18.328 0.066 -1.676 1 88.94 153 SER A C 1
ATOM 1167 O O . SER A 1 153 ? 17.094 -0.019 -1.634 1 88.94 153 SER A O 1
ATOM 1169 N N . SER A 1 154 ? 19.094 0.045 -2.766 1 86.88 154 SER A N 1
ATOM 1170 C CA . SER A 1 154 ? 18.406 -0.167 -4.035 1 86.88 154 SER A CA 1
ATOM 1171 C C . SER A 1 154 ? 19.234 -1.061 -4.961 1 86.88 154 SER A C 1
ATOM 1173 O O . SER A 1 154 ? 20.453 -0.979 -4.984 1 86.88 154 SER A O 1
ATOM 1175 N N . ASN A 1 155 ? 18.5 -1.88 -5.648 1 86.19 155 ASN A N 1
ATOM 1176 C CA . ASN A 1 155 ? 19.078 -2.674 -6.723 1 86.19 155 ASN A CA 1
ATOM 1177 C C . ASN A 1 155 ? 18.297 -2.521 -8.023 1 86.19 155 ASN A C 1
ATOM 1179 O O . ASN A 1 155 ? 17.062 -2.49 -8.016 1 86.19 155 ASN A O 1
ATOM 1183 N N . THR A 1 156 ? 19 -2.4 -9.039 1 83.94 156 THR A N 1
ATOM 1184 C CA . THR A 1 156 ? 18.406 -2.402 -10.367 1 83.94 156 THR A CA 1
ATOM 1185 C C . THR A 1 156 ? 19 -3.516 -11.227 1 83.94 156 THR A C 1
ATOM 1187 O O . THR A 1 156 ? 20.219 -3.576 -11.422 1 83.94 156 THR A O 1
ATOM 1190 N N . GLY A 1 157 ? 18.047 -4.402 -11.812 1 78.56 157 GLY A N 1
ATOM 1191 C CA . GLY A 1 157 ? 18.484 -5.52 -12.633 1 78.56 157 GLY A CA 1
ATOM 1192 C C . GLY A 1 157 ? 17.516 -6.691 -12.609 1 78.56 157 GLY A C 1
ATOM 1193 O O . GLY A 1 157 ? 16.406 -6.574 -12.094 1 78.56 157 GLY A O 1
ATOM 1194 N N . TYR A 1 158 ? 17.703 -7.922 -13.18 1 78.06 158 TYR A N 1
ATOM 1195 C CA . TYR A 1 158 ? 16.766 -9.016 -13.398 1 78.06 158 TYR A CA 1
ATOM 1196 C C . TYR A 1 158 ? 16.766 -9.969 -12.211 1 78.06 158 TYR A C 1
ATOM 1198 O O . TYR A 1 158 ? 15.695 -10.367 -11.734 1 78.06 158 TYR A O 1
ATOM 1206 N N . TRP A 1 159 ? 17.797 -10.461 -11.602 1 86.12 159 TRP A N 1
ATOM 1207 C CA . TRP A 1 159 ? 17.938 -11.438 -10.531 1 86.12 159 TRP A CA 1
ATOM 1208 C C . TRP A 1 159 ? 18.75 -10.859 -9.375 1 86.12 159 TRP A C 1
ATOM 1210 O O . TRP A 1 159 ? 19.609 -11.539 -8.812 1 86.12 159 TRP A O 1
ATOM 1220 N N . GLY A 1 160 ? 18.422 -9.633 -9.039 1 85.44 160 GLY A N 1
ATOM 1221 C CA . GLY A 1 160 ? 19.172 -8.984 -7.961 1 85.44 160 GLY A CA 1
ATOM 1222 C C . GLY A 1 160 ? 18.391 -8.914 -6.66 1 85.44 160 GLY A C 1
ATOM 1223 O O . GLY A 1 160 ? 17.172 -9.109 -6.645 1 85.44 160 GLY A O 1
ATOM 1224 N N . ALA A 1 161 ? 19.141 -8.664 -5.641 1 89.44 161 ALA A N 1
ATOM 1225 C CA . ALA A 1 161 ? 18.547 -8.586 -4.309 1 89.44 161 ALA A CA 1
ATOM 1226 C C . ALA A 1 161 ? 18.922 -7.281 -3.613 1 89.44 161 ALA A C 1
ATOM 1228 O O . ALA A 1 161 ? 20.062 -6.82 -3.727 1 89.44 161 ALA A O 1
ATOM 1229 N N . SER A 1 162 ? 17.984 -6.691 -2.988 1 91.69 162 SER A N 1
ATOM 1230 C CA . SER A 1 162 ? 18.203 -5.531 -2.133 1 91.69 162 SER A CA 1
ATOM 1231 C C . SER A 1 162 ? 17.672 -5.773 -0.724 1 91.69 162 SER A C 1
ATOM 1233 O O . SER A 1 162 ? 16.578 -6.32 -0.554 1 91.69 162 SER A O 1
ATOM 1235 N N . SER A 1 163 ? 18.5 -5.328 0.218 1 90.81 163 SER A N 1
ATOM 1236 C CA . SER A 1 163 ? 18.062 -5.496 1.601 1 90.81 163 SER A CA 1
ATOM 1237 C C . SER A 1 163 ? 18.469 -4.305 2.459 1 90.81 163 SER A C 1
ATOM 1239 O O . SER A 1 163 ? 19.562 -3.77 2.307 1 90.81 163 SER A O 1
ATOM 1241 N N . ASN A 1 164 ? 17.562 -3.889 3.309 1 91.69 164 ASN A N 1
ATOM 1242 C CA . ASN A 1 164 ? 17.844 -2.877 4.32 1 91.69 164 ASN A CA 1
ATOM 1243 C C . ASN A 1 164 ? 17.469 -3.363 5.719 1 91.69 164 ASN A C 1
ATOM 1245 O O . ASN A 1 164 ? 16.391 -3.934 5.914 1 91.69 164 ASN A O 1
ATOM 1249 N N . THR A 1 165 ? 18.328 -3.152 6.594 1 87.62 165 THR A N 1
ATOM 1250 C CA . THR A 1 165 ? 18.078 -3.434 8 1 87.62 165 THR A CA 1
ATOM 1251 C C . THR A 1 165 ? 18.375 -2.209 8.859 1 87.62 165 THR A C 1
ATOM 1253 O O . THR A 1 165 ? 19.484 -1.651 8.797 1 87.62 165 THR A O 1
ATOM 1256 N N . GLY A 1 166 ? 17.516 -1.812 9.719 1 85.56 166 GLY A N 1
ATOM 1257 C CA . GLY A 1 166 ? 17.719 -0.654 10.578 1 85.56 166 GLY A CA 1
ATOM 1258 C C . GLY A 1 166 ? 16.453 -0.215 11.289 1 85.56 166 GLY A C 1
ATOM 1259 O O . GLY A 1 166 ? 15.484 -0.976 11.375 1 85.56 166 GLY A O 1
ATOM 1260 N N . ASN A 1 167 ? 16.422 0.998 11.93 1 85.75 167 ASN A N 1
ATOM 1261 C CA . ASN A 1 167 ? 15.25 1.52 12.617 1 85.75 167 ASN A CA 1
ATOM 1262 C C . ASN A 1 167 ? 14.195 2.008 11.625 1 85.75 167 ASN A C 1
ATOM 1264 O O . ASN A 1 167 ? 13.023 1.635 11.719 1 85.75 167 ASN A O 1
ATOM 1268 N N . CYS A 1 168 ? 14.609 2.873 10.82 1 86.81 168 CYS A N 1
ATOM 1269 C CA . CYS A 1 168 ? 13.766 3.387 9.75 1 86.81 168 CYS A CA 1
ATOM 1270 C C . CYS A 1 168 ? 14.5 3.348 8.414 1 86.81 168 CYS A C 1
ATOM 1272 O O . CYS A 1 168 ? 15.648 3.791 8.32 1 86.81 168 CYS A O 1
ATOM 1274 N N . GLY A 1 169 ? 13.938 2.787 7.367 1 88.81 169 GLY A N 1
ATOM 1275 C CA . GLY A 1 169 ? 14.641 2.699 6.098 1 88.81 169 GLY A CA 1
ATOM 1276 C C . GLY A 1 169 ? 13.758 2.23 4.957 1 88.81 169 GLY A C 1
ATOM 1277 O O . GLY A 1 169 ? 12.547 2.098 5.117 1 88.81 169 GLY A O 1
ATOM 1278 N N . ALA A 1 170 ? 14.406 2.08 3.809 1 90.5 170 ALA A N 1
ATOM 1279 C CA . ALA A 1 170 ? 13.703 1.676 2.592 1 90.5 170 ALA A CA 1
ATOM 1280 C C . ALA A 1 170 ? 14.562 0.728 1.758 1 90.5 170 ALA A C 1
ATOM 1282 O O . ALA A 1 170 ? 15.789 0.853 1.729 1 90.5 170 ALA A O 1
ATOM 1283 N N . SER A 1 171 ? 13.922 -0.18 1.153 1 93.62 171 SER A N 1
ATOM 1284 C CA . SER A 1 171 ? 14.555 -1.06 0.173 1 93.62 171 SER A CA 1
ATOM 1285 C C . SER A 1 171 ? 13.734 -1.124 -1.114 1 93.62 171 SER A C 1
ATOM 1287 O O . SER A 1 171 ? 12.508 -1.163 -1.074 1 93.62 171 SER A O 1
ATOM 1289 N N . SER A 1 172 ? 14.5 -1.147 -2.215 1 91.88 172 SER A N 1
ATOM 1290 C CA . SER A 1 172 ? 13.789 -1.257 -3.482 1 91.88 172 SER A CA 1
ATOM 1291 C C . SER A 1 172 ? 14.555 -2.119 -4.477 1 91.88 172 SER A C 1
ATOM 1293 O O . SER A 1 172 ? 15.789 -2.09 -4.512 1 91.88 172 SER A O 1
ATOM 1295 N N . ASN A 1 173 ? 13.828 -2.842 -5.227 1 91.06 173 ASN A N 1
ATOM 1296 C CA . ASN A 1 173 ? 14.336 -3.527 -6.406 1 91.06 173 ASN A CA 1
ATOM 1297 C C . ASN A 1 173 ? 13.586 -3.117 -7.664 1 91.06 173 ASN A C 1
ATOM 1299 O O . ASN A 1 173 ? 12.352 -3.08 -7.672 1 91.06 173 ASN A O 1
ATOM 1303 N N . THR A 1 174 ? 14.312 -2.828 -8.617 1 88.69 174 THR A N 1
ATOM 1304 C CA . THR A 1 174 ? 13.742 -2.537 -9.93 1 88.69 174 THR A CA 1
ATOM 1305 C C . THR A 1 174 ? 14.297 -3.492 -10.984 1 88.69 174 THR A C 1
ATOM 1307 O O . THR A 1 174 ? 15.508 -3.535 -11.211 1 88.69 174 THR A O 1
ATOM 1310 N N . GLY A 1 175 ? 13.367 -4.172 -11.719 1 83.56 175 GLY A N 1
ATOM 1311 C CA . GLY A 1 175 ? 13.711 -5.199 -12.68 1 83.56 175 GLY A CA 1
ATOM 1312 C C . GLY A 1 175 ? 12.938 -6.492 -12.484 1 83.56 175 GLY A C 1
ATOM 1313 O O . GLY A 1 175 ? 12.039 -6.562 -11.648 1 83.56 175 GLY A O 1
ATOM 1314 N N . ASN A 1 176 ? 13.312 -7.531 -13.234 1 83.81 176 ASN A N 1
ATOM 1315 C CA . ASN A 1 176 ? 12.516 -8.75 -13.203 1 83.81 176 ASN A CA 1
ATOM 1316 C C . ASN A 1 176 ? 13.086 -9.766 -12.219 1 83.81 176 ASN A C 1
ATOM 1318 O O . ASN A 1 176 ? 14.305 -9.891 -12.094 1 83.81 176 ASN A O 1
ATOM 1322 N N . CYS A 1 177 ? 12.195 -10.523 -11.547 1 87.62 177 CYS A N 1
ATOM 1323 C CA . CYS A 1 177 ? 12.477 -11.688 -10.719 1 87.62 177 CYS A CA 1
ATOM 1324 C C . CYS A 1 177 ? 13.445 -11.336 -9.594 1 87.62 177 CYS A C 1
ATOM 1326 O O . CYS A 1 177 ? 14.328 -12.133 -9.25 1 87.62 177 CYS A O 1
ATOM 1328 N N . GLY A 1 178 ? 13.461 -10.055 -9.117 1 89.12 178 GLY A N 1
ATOM 1329 C CA . GLY A 1 178 ? 14.297 -9.602 -8.008 1 89.12 178 GLY A CA 1
ATOM 1330 C C . GLY A 1 178 ? 13.617 -9.727 -6.66 1 89.12 178 GLY A C 1
ATOM 1331 O O . GLY A 1 178 ? 12.477 -10.172 -6.57 1 89.12 178 GLY A O 1
ATOM 1332 N N . ALA A 1 179 ? 14.438 -9.406 -5.656 1 93 179 ALA A N 1
ATOM 1333 C CA . ALA A 1 179 ? 13.969 -9.492 -4.273 1 93 179 ALA A CA 1
ATOM 1334 C C . ALA A 1 179 ? 14.305 -8.219 -3.506 1 93 179 ALA A C 1
ATOM 1336 O O . ALA A 1 179 ? 15.398 -7.664 -3.656 1 93 179 ALA A O 1
ATOM 1337 N N . SER A 1 180 ? 13.359 -7.758 -2.785 1 94.81 180 SER A N 1
ATOM 1338 C CA . SER A 1 180 ? 13.555 -6.637 -1.875 1 94.81 180 SER A CA 1
ATOM 1339 C C . SER A 1 180 ? 13.039 -6.961 -0.477 1 94.81 180 SER A C 1
ATOM 1341 O O . SER A 1 180 ? 11.93 -7.473 -0.322 1 94.81 180 SER A O 1
ATOM 1343 N N . SER A 1 181 ? 13.898 -6.594 0.469 1 94.06 181 SER A N 1
ATOM 1344 C CA . SER A 1 181 ? 13.492 -6.852 1.848 1 94.06 181 SER A CA 1
ATOM 1345 C C . SER A 1 181 ? 13.914 -5.715 2.771 1 94.06 181 SER A C 1
ATOM 1347 O O . SER A 1 181 ? 15.062 -5.258 2.717 1 94.06 181 SER A O 1
ATOM 1349 N N . ASN A 1 182 ? 12.992 -5.277 3.602 1 93.94 182 ASN A N 1
ATOM 1350 C CA . ASN A 1 182 ? 13.297 -4.316 4.656 1 93.94 182 ASN A CA 1
ATOM 1351 C C . ASN A 1 182 ? 12.938 -4.867 6.035 1 93.94 182 ASN A C 1
ATOM 1353 O O . ASN A 1 182 ? 11.867 -5.438 6.223 1 93.94 182 ASN A O 1
ATOM 1357 N N . THR A 1 183 ? 13.805 -4.695 6.91 1 90.38 183 THR A N 1
ATOM 1358 C CA . THR A 1 183 ? 13.57 -5.031 8.312 1 90.38 183 THR A CA 1
ATOM 1359 C C . THR A 1 183 ? 13.844 -3.83 9.211 1 90.38 183 THR A C 1
ATOM 1361 O O . THR A 1 183 ? 14.953 -3.295 9.211 1 90.38 183 THR A O 1
ATOM 1364 N N . GLY A 1 184 ? 12.938 -3.449 10.031 1 86.5 184 GLY A N 1
ATOM 1365 C CA . GLY A 1 184 ? 13.078 -2.309 10.922 1 86.5 184 GLY A CA 1
ATOM 1366 C C . GLY A 1 184 ? 11.773 -1.874 11.547 1 86.5 184 GLY A C 1
ATOM 1367 O O . GLY A 1 184 ? 10.719 -2.461 11.273 1 86.5 184 GLY A O 1
ATOM 1368 N N . ASN A 1 185 ? 11.727 -0.825 12.438 1 85.25 185 ASN A N 1
ATOM 1369 C CA . ASN A 1 185 ? 10.531 -0.342 13.125 1 85.25 185 ASN A CA 1
ATOM 1370 C C . ASN A 1 185 ? 9.586 0.382 12.164 1 85.25 185 ASN A C 1
ATOM 1372 O O . ASN A 1 185 ? 8.367 0.302 12.305 1 85.25 185 ASN A O 1
ATOM 1376 N N . CYS A 1 186 ? 10.156 1.183 11.414 1 85.69 186 CYS A N 1
ATOM 1377 C CA . CYS A 1 186 ? 9.43 1.902 10.375 1 85.69 186 CYS A CA 1
ATOM 1378 C C . CYS A 1 186 ? 10.148 1.784 9.031 1 85.69 186 CYS A C 1
ATOM 1380 O O . CYS A 1 186 ? 11.336 2.1 8.93 1 85.69 186 CYS A O 1
ATOM 1382 N N . GLY A 1 187 ? 9.523 1.323 7.961 1 89.5 187 GLY A N 1
ATOM 1383 C CA . GLY A 1 187 ? 10.211 1.191 6.688 1 89.5 187 GLY A CA 1
ATOM 1384 C C . GLY A 1 187 ? 9.289 0.829 5.543 1 89.5 187 GLY A C 1
ATOM 1385 O O . GLY A 1 187 ? 8.086 0.644 5.742 1 89.5 187 GLY A O 1
ATOM 1386 N N . ALA A 1 188 ? 9.906 0.808 4.41 1 92.12 188 ALA A N 1
ATOM 1387 C CA . ALA A 1 188 ? 9.188 0.486 3.178 1 92.12 188 ALA A CA 1
ATOM 1388 C C . ALA A 1 188 ? 10.008 -0.447 2.293 1 92.12 188 ALA A C 1
ATOM 1390 O O . ALA A 1 188 ? 11.242 -0.345 2.244 1 92.12 188 ALA A O 1
ATOM 1391 N N . SER A 1 189 ? 9.352 -1.33 1.688 1 95.56 189 SER A N 1
ATOM 1392 C CA . SER A 1 189 ? 9.945 -2.189 0.669 1 95.56 189 SER A CA 1
ATOM 1393 C C . SER A 1 189 ? 9.117 -2.186 -0.611 1 95.56 189 SER A C 1
ATOM 1395 O O . SER A 1 189 ? 7.887 -2.197 -0.56 1 95.56 189 SER A O 1
ATOM 1397 N N . SER A 1 190 ? 9.859 -2.182 -1.735 1 93.94 190 SER A N 1
ATOM 1398 C CA . SER A 1 190 ? 9.109 -2.201 -2.99 1 93.94 190 SER A CA 1
ATOM 1399 C C . SER A 1 190 ? 9.828 -3.037 -4.047 1 93.94 190 SER A C 1
ATOM 1401 O O . SER A 1 190 ? 11.062 -3.072 -4.086 1 93.94 190 SER A O 1
ATOM 1403 N N . ASN A 1 191 ? 9.062 -3.689 -4.848 1 93.62 191 ASN A N 1
ATOM 1404 C CA . ASN A 1 191 ? 9.516 -4.305 -6.09 1 93.62 191 ASN A CA 1
ATOM 1405 C C . ASN A 1 191 ? 8.789 -3.73 -7.301 1 93.62 191 ASN A C 1
ATOM 1407 O O . ASN A 1 191 ? 7.555 -3.672 -7.316 1 93.62 191 ASN A O 1
ATOM 1411 N N . THR A 1 192 ? 9.539 -3.361 -8.219 1 90.56 192 THR A N 1
ATOM 1412 C CA . THR A 1 192 ? 9.008 -2.902 -9.492 1 90.56 192 THR A CA 1
ATOM 1413 C C . THR A 1 192 ? 9.562 -3.738 -10.648 1 90.56 192 THR A C 1
ATOM 1415 O O . THR A 1 192 ? 10.75 -3.656 -10.969 1 90.56 192 THR A O 1
ATOM 1418 N N . GLY A 1 193 ? 8.656 -4.488 -11.344 1 86.81 193 GLY A N 1
ATOM 1419 C CA . GLY A 1 193 ? 9.008 -5.441 -12.383 1 86.81 193 GLY A CA 1
ATOM 1420 C C . GLY A 1 193 ? 8.312 -6.781 -12.227 1 86.81 193 GLY A C 1
ATOM 1421 O O . GLY A 1 193 ? 7.684 -7.047 -11.195 1 86.81 193 GLY A O 1
ATOM 1422 N N . ASN A 1 194 ? 8.531 -7.648 -13.211 1 89.31 194 ASN A N 1
ATOM 1423 C CA . ASN A 1 194 ? 7.773 -8.891 -13.234 1 89.31 194 ASN A CA 1
ATOM 1424 C C . ASN A 1 194 ? 8.406 -9.945 -12.328 1 89.31 194 ASN A C 1
ATOM 1426 O O . ASN A 1 194 ? 9.633 -10.031 -12.227 1 89.31 194 ASN A O 1
ATOM 1430 N N . CYS A 1 195 ? 7.527 -10.742 -11.656 1 92 195 CYS A N 1
ATOM 1431 C CA . CYS A 1 195 ? 7.883 -11.969 -10.945 1 92 195 CYS A CA 1
ATOM 1432 C C . CYS A 1 195 ? 8.812 -11.672 -9.781 1 92 195 CYS A C 1
ATOM 1434 O O . CYS A 1 195 ? 9.727 -12.453 -9.492 1 92 195 CYS A O 1
ATOM 1436 N N . GLY A 1 196 ? 8.773 -10.469 -9.203 1 92.75 196 GLY A N 1
ATOM 1437 C CA . GLY A 1 196 ? 9.602 -10.125 -8.055 1 92.75 196 GLY A CA 1
ATOM 1438 C C . GLY A 1 196 ? 8.875 -10.234 -6.734 1 92.75 196 GLY A C 1
ATOM 1439 O O . GLY A 1 196 ? 7.648 -10.391 -6.703 1 92.75 196 GLY A O 1
ATOM 1440 N N . ALA A 1 197 ? 9.688 -10.18 -5.68 1 95.5 197 ALA A N 1
ATOM 1441 C CA . ALA A 1 197 ? 9.148 -10.289 -4.324 1 95.5 197 ALA A CA 1
ATOM 1442 C C . ALA A 1 197 ? 9.578 -9.102 -3.467 1 95.5 197 ALA A C 1
ATOM 1444 O O . ALA A 1 197 ? 10.719 -8.641 -3.566 1 95.5 197 ALA A O 1
ATOM 1445 N N . SER A 1 198 ? 8.688 -8.648 -2.645 1 96.56 198 SER A N 1
ATOM 1446 C CA . SER A 1 198 ? 8.969 -7.602 -1.67 1 96.56 198 SER A CA 1
ATOM 1447 C C . SER A 1 198 ? 8.43 -7.965 -0.291 1 96.56 198 SER A C 1
ATOM 1449 O O . SER A 1 198 ? 7.297 -8.438 -0.167 1 96.56 198 SER A O 1
ATOM 1451 N N . SER A 1 199 ? 9.289 -7.684 0.671 1 95.62 199 SER A N 1
ATOM 1452 C CA . SER A 1 199 ? 8.867 -7.992 2.035 1 95.62 199 SER A CA 1
ATOM 1453 C C . SER A 1 199 ? 9.281 -6.891 3.004 1 95.62 199 SER A C 1
ATOM 1455 O O . SER A 1 199 ? 10.406 -6.383 2.934 1 95.62 199 SER A O 1
ATOM 1457 N N . ASN A 1 200 ? 8.375 -6.516 3.863 1 94.94 200 ASN A N 1
ATOM 1458 C CA . ASN A 1 200 ? 8.688 -5.656 5 1 94.94 200 ASN A CA 1
ATOM 1459 C C . ASN A 1 200 ? 8.383 -6.348 6.324 1 94.94 200 ASN A C 1
ATOM 1461 O O . ASN A 1 200 ? 7.301 -6.914 6.5 1 94.94 200 ASN A O 1
ATOM 1465 N N . THR A 1 201 ? 9.312 -6.266 7.145 1 90.25 201 THR A N 1
ATOM 1466 C CA . THR A 1 201 ? 9.148 -6.742 8.516 1 90.25 201 THR A CA 1
ATOM 1467 C C . THR A 1 201 ? 9.375 -5.613 9.516 1 90.25 201 THR A C 1
ATOM 1469 O O . THR A 1 201 ? 10.484 -5.074 9.609 1 90.25 201 THR A O 1
ATOM 1472 N N . GLY A 1 202 ? 8.398 -5.32 10.328 1 82.31 202 GLY A N 1
ATOM 1473 C CA . GLY A 1 202 ? 8.453 -4.234 11.297 1 82.31 202 GLY A CA 1
ATOM 1474 C C . GLY A 1 202 ? 7.082 -3.732 11.703 1 82.31 202 GLY A C 1
ATOM 1475 O O . GLY A 1 202 ? 6.07 -4.164 11.156 1 82.31 202 GLY A O 1
ATOM 1476 N N . ASN A 1 203 ? 6.93 -2.82 12.695 1 79.06 203 ASN A N 1
ATOM 1477 C CA . ASN A 1 203 ? 5.672 -2.43 13.32 1 79.06 203 ASN A CA 1
ATOM 1478 C C . ASN A 1 203 ? 4.836 -1.548 12.391 1 79.06 203 ASN A C 1
ATOM 1480 O O . ASN A 1 203 ? 3.621 -1.719 12.297 1 79.06 203 ASN A O 1
ATOM 1484 N N . CYS A 1 204 ? 5.461 -0.52 11.898 1 83.75 204 CYS A N 1
ATOM 1485 C CA . CYS A 1 204 ? 4.754 0.419 11.031 1 83.75 204 CYS A CA 1
ATOM 1486 C C . CYS A 1 204 ? 5.41 0.5 9.656 1 83.75 204 CYS A C 1
ATOM 1488 O O . CYS A 1 204 ? 6.113 1.466 9.359 1 83.75 204 CYS A O 1
ATOM 1490 N N . GLY A 1 205 ? 5.168 -0.525 8.734 1 90.25 205 GLY A N 1
ATOM 1491 C CA . GLY A 1 205 ? 5.828 -0.545 7.441 1 90.25 205 GLY A CA 1
ATOM 1492 C C . GLY A 1 205 ? 4.871 -0.792 6.289 1 90.25 205 GLY A C 1
ATOM 1493 O O . GLY A 1 205 ? 3.682 -1.028 6.504 1 90.25 205 GLY A O 1
ATOM 1494 N N . ALA A 1 206 ? 5.441 -0.63 5.148 1 93.69 206 ALA A N 1
ATOM 1495 C CA . ALA A 1 206 ? 4.691 -0.837 3.914 1 93.69 206 ALA A CA 1
ATOM 1496 C C . ALA A 1 206 ? 5.484 -1.69 2.928 1 93.69 206 ALA A C 1
ATOM 1498 O O . ALA A 1 206 ? 6.707 -1.569 2.836 1 93.69 206 ALA A O 1
ATOM 1499 N N . SER A 1 207 ? 4.836 -2.555 2.285 1 96.62 207 SER A N 1
ATOM 1500 C CA . SER A 1 207 ? 5.402 -3.334 1.19 1 96.62 207 SER A CA 1
ATOM 1501 C C . SER A 1 207 ? 4.543 -3.234 -0.065 1 96.62 207 SER A C 1
ATOM 1503 O O . SER A 1 207 ? 3.312 -3.248 0.017 1 96.62 207 SER A O 1
ATOM 1505 N N . SER A 1 208 ? 5.238 -3.156 -1.196 1 95.25 208 SER A N 1
ATOM 1506 C CA . SER A 1 208 ? 4.457 -3.045 -2.424 1 95.25 208 SER A CA 1
ATOM 1507 C C . SER A 1 208 ? 5.102 -3.824 -3.564 1 95.25 208 SER A C 1
ATOM 1509 O O . SER A 1 208 ? 6.328 -3.947 -3.621 1 95.25 208 SER A O 1
ATOM 1511 N N . ASN A 1 209 ? 4.324 -4.352 -4.426 1 95.44 209 ASN A N 1
ATOM 1512 C CA . ASN A 1 209 ? 4.719 -4.918 -5.711 1 95.44 209 ASN A CA 1
ATOM 1513 C C . ASN A 1 209 ? 3.98 -4.246 -6.867 1 95.44 209 ASN A C 1
ATOM 1515 O O . ASN A 1 209 ? 2.75 -4.172 -6.863 1 95.44 209 ASN A O 1
ATOM 1519 N N . THR A 1 210 ? 4.918 -3.764 -7.699 1 90.44 210 THR A N 1
ATOM 1520 C CA . THR A 1 210 ? 4.379 -3.17 -8.914 1 90.44 210 THR A CA 1
ATOM 1521 C C . THR A 1 210 ? 4.887 -3.912 -10.148 1 90.44 210 THR A C 1
ATOM 1523 O O . THR A 1 210 ? 6.082 -3.891 -10.445 1 90.44 210 THR A O 1
ATOM 1526 N N . GLY A 1 211 ? 4.215 -4.969 -10.797 1 87.12 211 GLY A N 1
ATOM 1527 C CA . GLY A 1 211 ? 4.496 -5.828 -11.93 1 87.12 211 GLY A CA 1
ATOM 1528 C C . GLY A 1 211 ? 3.729 -7.137 -11.898 1 87.12 211 GLY A C 1
ATOM 1529 O O . GLY A 1 211 ? 3.273 -7.562 -10.836 1 87.12 211 GLY A O 1
ATOM 1530 N N . ASN A 1 212 ? 3.791 -7.723 -13.039 1 92.81 212 ASN A N 1
ATOM 1531 C CA . ASN A 1 212 ? 2.961 -8.914 -13.156 1 92.81 212 ASN A CA 1
ATOM 1532 C C . ASN A 1 212 ? 3.605 -10.117 -12.469 1 92.81 212 ASN A C 1
ATOM 1534 O O . ASN A 1 212 ? 4.832 -10.234 -12.438 1 92.81 212 ASN A O 1
ATOM 1538 N N . CYS A 1 213 ? 2.795 -10.969 -11.906 1 95.38 213 CYS A N 1
ATOM 1539 C CA . CYS A 1 213 ? 3.193 -12.258 -11.359 1 95.38 213 CYS A CA 1
ATOM 1540 C C . CYS A 1 213 ? 4.195 -12.086 -10.227 1 95.38 213 CYS A C 1
ATOM 1542 O O . CYS A 1 213 ? 5.133 -12.875 -10.094 1 95.38 213 CYS A O 1
ATOM 1544 N N . GLY A 1 214 ? 4.188 -10.961 -9.5 1 94.94 214 GLY A N 1
ATOM 1545 C CA . GLY A 1 214 ? 4.969 -10.703 -8.305 1 94.94 214 GLY A CA 1
ATOM 1546 C C . GLY A 1 214 ? 4.141 -10.719 -7.035 1 94.94 214 GLY A C 1
ATOM 1547 O O . GLY A 1 214 ? 2.926 -10.922 -7.082 1 94.94 214 GLY A O 1
ATOM 1548 N N . ALA A 1 215 ? 4.84 -10.508 -5.922 1 96.69 215 ALA A N 1
ATOM 1549 C CA . ALA A 1 215 ? 4.113 -10.57 -4.656 1 96.69 215 ALA A CA 1
ATOM 1550 C C . ALA A 1 215 ? 4.77 -9.68 -3.602 1 96.69 215 ALA A C 1
ATOM 1552 O O . ALA A 1 215 ? 5.98 -9.461 -3.633 1 96.69 215 ALA A O 1
ATOM 1553 N N . SER A 1 216 ? 3.934 -9.203 -2.703 1 97.12 216 SER A N 1
ATOM 1554 C CA . SER A 1 216 ? 4.391 -8.438 -1.551 1 97.12 216 SER A CA 1
ATOM 1555 C C . SER A 1 216 ? 3.809 -8.984 -0.253 1 97.12 216 SER A C 1
ATOM 1557 O O . SER A 1 216 ? 2.693 -9.508 -0.24 1 97.12 216 SER A O 1
ATOM 1559 N N . SER A 1 217 ? 4.629 -8.797 0.769 1 96.25 217 SER A N 1
ATOM 1560 C CA . SER A 1 217 ? 4.168 -9.242 2.08 1 96.25 217 SER A CA 1
ATOM 1561 C C . SER A 1 217 ? 4.652 -8.305 3.182 1 96.25 217 SER A C 1
ATOM 1563 O O . SER A 1 217 ? 5.797 -7.844 3.154 1 96.25 217 SER A O 1
ATOM 1565 N N . ASN A 1 218 ? 3.736 -8.008 4.09 1 95.69 218 ASN A N 1
ATOM 1566 C CA . ASN A 1 218 ? 4.078 -7.285 5.305 1 95.69 218 ASN A CA 1
ATOM 1567 C C . ASN A 1 218 ? 3.779 -8.109 6.555 1 95.69 218 ASN A C 1
ATOM 1569 O O . ASN A 1 218 ? 2.695 -8.68 6.684 1 95.69 218 ASN A O 1
ATOM 1573 N N . THR A 1 219 ? 4.648 -8.188 7.508 1 87.56 219 THR A N 1
ATOM 1574 C CA . THR A 1 219 ? 4.461 -9 8.711 1 87.56 219 THR A CA 1
ATOM 1575 C C . THR A 1 219 ? 4.449 -8.117 9.953 1 87.56 219 THR A C 1
ATOM 1577 O O . THR A 1 219 ? 4.199 -8.609 11.062 1 87.56 219 THR A O 1
ATOM 1580 N N . GLY A 1 220 ? 4.527 -6.973 10.109 1 76.94 220 GLY A N 1
ATOM 1581 C CA . GLY A 1 220 ? 4.5 -6.109 11.273 1 76.94 220 GLY A CA 1
ATOM 1582 C C . GLY A 1 220 ? 3.105 -5.617 11.617 1 76.94 220 GLY A C 1
ATOM 1583 O O . GLY A 1 220 ? 2.197 -5.676 10.781 1 76.94 220 GLY A O 1
ATOM 1584 N N . ASN A 1 221 ? 2.945 -5.168 12.93 1 83.5 221 ASN A N 1
ATOM 1585 C CA . ASN A 1 221 ? 1.652 -4.641 13.359 1 83.5 221 ASN A CA 1
ATOM 1586 C C . ASN A 1 221 ? 1.311 -3.342 12.633 1 83.5 221 ASN A C 1
ATOM 1588 O O . ASN A 1 221 ? 2.191 -2.521 12.367 1 83.5 221 ASN A O 1
ATOM 1592 N N . CYS A 1 222 ? 0.188 -3.104 12.328 1 86.62 222 CYS A N 1
ATOM 1593 C CA . CYS A 1 222 ? -0.331 -1.866 11.75 1 86.62 222 CYS A CA 1
ATOM 1594 C C . CYS A 1 222 ? 0.33 -1.569 10.406 1 86.62 222 CYS A C 1
ATOM 1596 O O . CYS A 1 222 ? 0.714 -0.429 10.141 1 86.62 222 CYS A O 1
ATOM 1598 N N . GLY A 1 223 ? 0.821 -2.539 9.625 1 91.75 223 GLY A N 1
ATOM 1599 C CA . GLY A 1 223 ? 1.466 -2.371 8.336 1 91.75 223 GLY A CA 1
ATOM 1600 C C . GLY A 1 223 ? 0.497 -2.447 7.172 1 91.75 223 GLY A C 1
ATOM 1601 O O . GLY A 1 223 ? -0.696 -2.691 7.363 1 91.75 223 GLY A O 1
ATOM 1602 N N . ALA A 1 224 ? 1.023 -2.16 6.012 1 94.81 224 ALA A N 1
ATOM 1603 C CA . ALA A 1 224 ? 0.233 -2.205 4.785 1 94.81 224 ALA A CA 1
ATOM 1604 C C . ALA A 1 224 ? 0.982 -2.939 3.676 1 94.81 224 ALA A C 1
ATOM 1606 O O . ALA A 1 224 ? 2.207 -2.84 3.576 1 94.81 224 ALA A O 1
ATOM 1607 N N . SER A 1 225 ? 0.3 -3.727 2.924 1 97.12 225 SER A N 1
ATOM 1608 C CA . SER A 1 225 ? 0.825 -4.391 1.736 1 97.12 225 SER A CA 1
ATOM 1609 C C . SER A 1 225 ? -0.057 -4.125 0.521 1 97.12 225 SER A C 1
ATOM 1611 O O . SER A 1 225 ? -1.284 -4.105 0.63 1 97.12 225 SER A O 1
ATOM 1613 N N . SER A 1 226 ? 0.613 -3.951 -0.633 1 96.38 226 SER A N 1
ATOM 1614 C CA . SER A 1 226 ? -0.19 -3.688 -1.823 1 96.38 226 SER A CA 1
ATOM 1615 C C . SER A 1 226 ? 0.387 -4.395 -3.047 1 96.38 226 SER A C 1
ATOM 1617 O O . SER A 1 226 ? 1.602 -4.574 -3.15 1 96.38 226 SER A O 1
ATOM 1619 N N . ASN A 1 227 ? -0.473 -4.828 -3.965 1 97 227 ASN A N 1
ATOM 1620 C CA . ASN A 1 227 ? -0.158 -5.297 -5.312 1 97 227 ASN A CA 1
ATOM 1621 C C . ASN A 1 227 ? -0.974 -4.559 -6.367 1 97 227 ASN A C 1
ATOM 1623 O O . ASN A 1 227 ? -2.199 -4.469 -6.262 1 97 227 ASN A O 1
ATOM 1627 N N . THR A 1 228 ? -0.281 -4.133 -7.375 1 94.06 228 THR A N 1
ATOM 1628 C CA . THR A 1 228 ? -1.003 -3.426 -8.43 1 94.06 228 THR A CA 1
ATOM 1629 C C . THR A 1 228 ? -0.834 -4.133 -9.766 1 94.06 228 THR A C 1
ATOM 1631 O O . THR A 1 228 ? -1.488 -3.777 -10.75 1 94.06 228 THR A O 1
ATOM 1634 N N . GLY A 1 229 ? -0.012 -5.094 -9.953 1 91.56 229 GLY A N 1
ATOM 1635 C CA . GLY A 1 229 ? 0.211 -5.824 -11.195 1 91.56 229 GLY A CA 1
ATOM 1636 C C . GLY A 1 229 ? -0.729 -7.004 -11.367 1 91.56 229 GLY A C 1
ATOM 1637 O O . GLY A 1 229 ? -1.215 -7.566 -10.383 1 91.56 229 GLY A O 1
ATOM 1638 N N . ASN A 1 230 ? -0.883 -7.488 -12.625 1 95.38 230 ASN A N 1
ATOM 1639 C CA . ASN A 1 230 ? -1.75 -8.625 -12.914 1 95.38 230 ASN A CA 1
ATOM 1640 C C . ASN A 1 230 ? -1.171 -9.922 -12.359 1 95.38 230 ASN A C 1
ATOM 1642 O O . ASN A 1 230 ? 0.047 -10.102 -12.336 1 95.38 230 ASN A O 1
ATOM 1646 N N . CYS A 1 231 ? -2.074 -10.789 -11.977 1 96.56 231 CYS A N 1
ATOM 1647 C CA . CYS A 1 231 ? -1.699 -12.125 -11.508 1 96.56 231 CYS A CA 1
ATOM 1648 C C . CYS A 1 231 ? -0.688 -12.031 -10.375 1 96.56 231 CYS A C 1
ATOM 1650 O O . CYS A 1 231 ? 0.262 -12.82 -10.32 1 96.56 231 CYS A O 1
ATOM 1652 N N . GLY A 1 232 ? -0.719 -11.008 -9.578 1 96.25 232 GLY A N 1
ATOM 1653 C CA . GLY A 1 232 ? 0.122 -10.812 -8.406 1 96.25 232 GLY A CA 1
ATOM 1654 C C . GLY A 1 232 ? -0.625 -10.984 -7.098 1 96.25 232 GLY A C 1
ATOM 1655 O O . GLY A 1 232 ? -1.819 -11.289 -7.098 1 96.25 232 GLY A O 1
ATOM 1656 N N . ALA A 1 233 ? 0.112 -10.781 -6.02 1 97.56 233 ALA A N 1
ATOM 1657 C CA . ALA A 1 233 ? -0.528 -11 -4.727 1 97.56 233 ALA A CA 1
ATOM 1658 C C . ALA A 1 233 ? 0.057 -10.086 -3.66 1 97.56 233 ALA A C 1
ATOM 1660 O O . ALA A 1 233 ? 1.218 -9.672 -3.752 1 97.56 233 ALA A O 1
ATOM 1661 N N . SER A 1 234 ? -0.787 -9.75 -2.701 1 97.75 234 SER A N 1
ATOM 1662 C CA . SER A 1 234 ? -0.369 -9.039 -1.498 1 97.75 234 SER A CA 1
ATOM 1663 C C . SER A 1 234 ? -0.893 -9.719 -0.24 1 97.75 234 SER A C 1
ATOM 1665 O O . SER A 1 234 ? -1.996 -10.273 -0.239 1 97.75 234 SER A O 1
ATOM 1667 N N . SER A 1 235 ? -0.02 -9.609 0.782 1 97 235 SER A N 1
ATOM 1668 C CA . SER A 1 235 ? -0.435 -10.227 2.035 1 97 235 SER A CA 1
ATOM 1669 C C . SER A 1 235 ? 0.046 -9.422 3.238 1 97 235 SER A C 1
ATOM 1671 O O . SER A 1 235 ? 1.159 -8.891 3.23 1 97 235 SER A O 1
ATOM 1673 N N . ASN A 1 236 ? -0.808 -9.312 4.199 1 96.25 236 ASN A N 1
ATOM 1674 C CA . ASN A 1 236 ? -0.46 -8.789 5.516 1 96.25 236 ASN A CA 1
ATOM 1675 C C . ASN A 1 236 ? -0.75 -9.805 6.617 1 96.25 236 ASN A C 1
ATOM 1677 O O . ASN A 1 236 ? -1.8 -10.445 6.613 1 96.25 236 ASN A O 1
ATOM 1681 N N . THR A 1 237 ? 0.183 -9.898 7.551 1 92.88 237 THR A N 1
ATOM 1682 C CA . THR A 1 237 ? -0.018 -10.875 8.617 1 92.88 237 THR A CA 1
ATOM 1683 C C . THR A 1 237 ? -0.154 -10.18 9.969 1 92.88 237 THR A C 1
ATOM 1685 O O . THR A 1 237 ? -0.55 -10.797 10.961 1 92.88 237 THR A O 1
ATOM 1688 N N . GLY A 1 238 ? 0.176 -8.992 10.078 1 87.88 238 GLY A N 1
ATOM 1689 C CA . GLY A 1 238 ? 0.129 -8.266 11.336 1 87.88 238 GLY A CA 1
ATOM 1690 C C . GLY A 1 238 ? -1.272 -7.832 11.719 1 87.88 238 GLY A C 1
ATOM 1691 O O . GLY A 1 238 ? -2.143 -7.684 10.859 1 87.88 238 GLY A O 1
ATOM 1692 N N . ASN A 1 239 ? -1.479 -7.559 13.062 1 90.81 239 ASN A N 1
ATOM 1693 C CA . ASN A 1 239 ? -2.754 -7.047 13.547 1 90.81 239 ASN A CA 1
ATOM 1694 C C . ASN A 1 239 ? -3.02 -5.629 13.047 1 90.81 239 ASN A C 1
ATOM 1696 O O . ASN A 1 239 ? -2.084 -4.848 12.859 1 90.81 239 ASN A O 1
ATOM 1700 N N . TRP A 1 240 ? -4.246 -5.324 12.867 1 91.31 240 TRP A N 1
ATOM 1701 C CA . TRP A 1 240 ? -4.676 -3.982 12.484 1 91.31 240 TRP A CA 1
ATOM 1702 C C . TRP A 1 240 ? -4.031 -3.557 11.172 1 91.31 240 TRP A C 1
ATOM 1704 O O . TRP A 1 240 ? -3.725 -2.377 10.969 1 91.31 240 TRP A O 1
ATOM 1714 N N . GLY A 1 241 ? -3.529 -4.488 10.344 1 93.19 241 GLY A N 1
ATOM 1715 C CA . GLY A 1 241 ? -2.895 -4.199 9.07 1 93.19 241 GLY A CA 1
ATOM 1716 C C . GLY A 1 241 ? -3.875 -4.152 7.91 1 93.19 241 GLY A C 1
ATOM 1717 O O . GLY A 1 241 ? -5.07 -4.391 8.094 1 93.19 241 GLY A O 1
ATOM 1718 N N . ALA A 1 242 ? -3.383 -3.803 6.762 1 95.19 242 ALA A N 1
ATOM 1719 C CA . ALA A 1 242 ? -4.195 -3.707 5.551 1 95.19 242 ALA A CA 1
ATOM 1720 C C . ALA A 1 242 ? -3.455 -4.277 4.348 1 95.19 242 ALA A C 1
ATOM 1722 O O . ALA A 1 242 ? -2.244 -4.09 4.207 1 95.19 242 ALA A O 1
ATOM 1723 N N . SER A 1 243 ? -4.168 -5.031 3.541 1 97.38 243 SER A N 1
ATOM 1724 C CA . SER A 1 243 ? -3.658 -5.551 2.275 1 97.38 243 SER A CA 1
ATOM 1725 C C . SER A 1 243 ? -4.586 -5.188 1.118 1 97.38 243 SER A C 1
ATOM 1727 O O . SER A 1 243 ? -5.809 -5.281 1.242 1 97.38 243 SER A O 1
ATOM 1729 N N . SER A 1 244 ? -3.951 -4.77 0.026 1 96.75 244 SER A N 1
ATOM 1730 C CA . SER A 1 244 ? -4.793 -4.395 -1.105 1 96.75 244 SER A CA 1
ATOM 1731 C C . SER A 1 244 ? -4.25 -4.965 -2.412 1 96.75 244 SER A C 1
ATOM 1733 O O . SER A 1 244 ? -3.037 -5.102 -2.58 1 96.75 244 SER A O 1
ATOM 1735 N N . ASN A 1 245 ? -5.152 -5.312 -3.348 1 97.56 245 ASN A N 1
ATOM 1736 C CA . ASN A 1 245 ? -4.863 -5.711 -4.723 1 97.56 245 ASN A CA 1
ATOM 1737 C C . ASN A 1 245 ? -5.738 -4.953 -5.719 1 97.56 245 ASN A C 1
ATOM 1739 O O . ASN A 1 245 ? -6.965 -4.973 -5.613 1 97.56 245 ASN A O 1
ATOM 1743 N N . THR A 1 246 ? -5.074 -4.359 -6.656 1 95.81 246 THR A N 1
ATOM 1744 C CA . THR A 1 246 ? -5.84 -3.68 -7.695 1 95.81 246 THR A CA 1
ATOM 1745 C C . THR A 1 246 ? -5.676 -4.383 -9.039 1 95.81 246 THR A C 1
ATOM 1747 O O . THR A 1 246 ? -6.316 -4.012 -10.023 1 95.81 246 THR A O 1
ATOM 1750 N N . GLY A 1 247 ? -4.855 -5.344 -9.195 1 94 247 GLY A N 1
ATOM 1751 C CA . GLY A 1 247 ? -4.508 -5.984 -10.453 1 94 247 GLY A CA 1
ATOM 1752 C C . GLY A 1 247 ? -5.5 -7.055 -10.875 1 94 247 GLY A C 1
ATOM 1753 O O . GLY A 1 247 ? -6.133 -7.688 -10.023 1 94 247 GLY A O 1
ATOM 1754 N N . TYR A 1 248 ? -5.52 -7.34 -12.188 1 96.69 248 TYR A N 1
ATOM 1755 C CA . TYR A 1 248 ? -6.344 -8.383 -12.797 1 96.69 248 TYR A CA 1
ATOM 1756 C C . TYR A 1 248 ? -5.93 -9.766 -12.305 1 96.69 248 TYR A C 1
ATOM 1758 O O . TYR A 1 248 ? -4.742 -10.102 -12.305 1 96.69 248 TYR A O 1
ATOM 1766 N N . ARG A 1 249 ? -6.875 -10.602 -11.781 1 97.12 249 ARG A N 1
ATOM 1767 C CA . ARG A 1 249 ? -6.676 -11.977 -11.352 1 97.12 249 ARG A CA 1
ATOM 1768 C C . ARG A 1 249 ? -5.637 -12.062 -10.234 1 97.12 249 ARG A C 1
ATOM 1770 O O . ARG A 1 249 ? -4.848 -13.008 -10.188 1 97.12 249 ARG A O 1
ATOM 1777 N N . GLY A 1 250 ? -5.539 -10.984 -9.469 1 97 250 GLY A N 1
ATOM 1778 C CA . GLY A 1 250 ? -4.664 -10.93 -8.305 1 97 250 GLY A CA 1
ATOM 1779 C C . GLY A 1 250 ? -5.352 -11.352 -7.023 1 97 250 GLY A C 1
ATOM 1780 O O . GLY A 1 250 ? -6.535 -11.695 -7.027 1 97 250 GLY A O 1
ATOM 1781 N N . ALA A 1 251 ? -4.59 -11.336 -5.961 1 97.38 251 ALA A N 1
ATOM 1782 C CA . ALA A 1 251 ? -5.117 -11.758 -4.668 1 97.38 251 ALA A CA 1
ATOM 1783 C C . ALA A 1 251 ? -4.617 -10.852 -3.547 1 97.38 251 ALA A C 1
ATOM 1785 O O . ALA A 1 251 ? -3.475 -10.383 -3.58 1 97.38 251 ALA A O 1
ATOM 1786 N N . SER A 1 252 ? -5.488 -10.609 -2.596 1 98.06 252 SER A N 1
ATOM 1787 C CA . SER A 1 252 ? -5.137 -9.945 -1.345 1 98.06 252 SER A CA 1
ATOM 1788 C C . SER A 1 252 ? -5.543 -10.789 -0.139 1 98.06 252 SER A C 1
ATOM 1790 O O . SER A 1 252 ? -6.598 -11.43 -0.147 1 98.06 252 SER A O 1
ATOM 1792 N N . SER A 1 253 ? -4.637 -10.758 0.844 1 96.62 253 SER A N 1
ATOM 1793 C CA . SER A 1 253 ? -4.945 -11.539 2.035 1 96.62 253 SER A CA 1
ATOM 1794 C C . SER A 1 253 ? -4.48 -10.828 3.301 1 96.62 253 SER A C 1
ATOM 1796 O O . SER A 1 253 ? -3.457 -10.141 3.295 1 96.62 253 SER A O 1
ATOM 1798 N N . ASN A 1 254 ? -5.266 -10.953 4.336 1 96.5 254 ASN A N 1
ATOM 1799 C CA . ASN A 1 254 ? -4.898 -10.547 5.688 1 96.5 254 ASN A CA 1
ATOM 1800 C C . ASN A 1 254 ? -5.168 -11.656 6.699 1 96.5 254 ASN A C 1
ATOM 1802 O O . ASN A 1 254 ? -6.297 -12.125 6.828 1 96.5 254 ASN A O 1
ATOM 1806 N N . THR A 1 255 ? -4.156 -11.984 7.434 1 93.81 255 THR A N 1
ATOM 1807 C CA . THR A 1 255 ? -4.316 -13.047 8.422 1 93.81 255 THR A CA 1
ATOM 1808 C C . THR A 1 255 ? -4.102 -12.516 9.828 1 93.81 255 THR A C 1
ATOM 1810 O O . THR A 1 255 ? -3.98 -13.289 10.781 1 93.81 255 THR A O 1
ATOM 1813 N N . GLY A 1 256 ? -3.912 -11.297 9.984 1 91.06 256 GLY A N 1
ATOM 1814 C CA . GLY A 1 256 ? -3.816 -10.664 11.289 1 91.06 256 GLY A CA 1
ATOM 1815 C C . GLY A 1 256 ? -5.164 -10.297 11.875 1 91.06 256 GLY A C 1
ATOM 1816 O O . GLY A 1 256 ? -6.117 -10.039 11.141 1 91.06 256 GLY A O 1
ATOM 1817 N N . ASN A 1 257 ? -5.215 -10.148 13.211 1 91.31 257 ASN A N 1
ATOM 1818 C CA . ASN A 1 257 ? -6.438 -9.766 13.914 1 91.31 257 ASN A CA 1
ATOM 1819 C C . ASN A 1 257 ? -6.832 -8.328 13.602 1 91.31 257 ASN A C 1
ATOM 1821 O O . ASN A 1 257 ? -5.977 -7.441 13.531 1 91.31 257 ASN A O 1
ATOM 1825 N N . CYS A 1 258 ? -8.164 -8.109 13.391 1 91.25 258 CYS A N 1
ATOM 1826 C CA . CYS A 1 258 ? -8.742 -6.789 13.164 1 91.25 258 CYS A CA 1
ATOM 1827 C C . CYS A 1 258 ? -8.109 -6.129 11.938 1 91.25 258 CYS A C 1
ATOM 1829 O O . CYS A 1 258 ? -7.98 -4.902 11.898 1 91.25 258 CYS A O 1
ATOM 1831 N N . GLY A 1 259 ? -7.551 -6.891 11.055 1 93.06 259 GLY A N 1
ATOM 1832 C CA . GLY A 1 259 ? -7.027 -6.375 9.797 1 93.06 259 GLY A CA 1
ATOM 1833 C C . GLY A 1 259 ? -8.023 -6.453 8.656 1 93.06 259 GLY A C 1
ATOM 1834 O O . GLY A 1 259 ? -9.172 -6.855 8.852 1 93.06 259 GLY A O 1
ATOM 1835 N N . ALA A 1 260 ? -7.57 -6.035 7.469 1 95.94 260 ALA A N 1
ATOM 1836 C CA . ALA A 1 260 ? -8.477 -6.02 6.328 1 95.94 260 ALA A CA 1
ATOM 1837 C C . ALA A 1 260 ? -7.73 -6.297 5.027 1 95.94 260 ALA A C 1
ATOM 1839 O O . ALA A 1 260 ? -6.566 -5.914 4.879 1 95.94 260 ALA A O 1
ATOM 1840 N N . SER A 1 261 ? -8.375 -7.008 4.145 1 97.5 261 SER A N 1
ATOM 1841 C CA . SER A 1 261 ? -7.906 -7.199 2.775 1 97.5 261 SER A CA 1
ATOM 1842 C C . SER A 1 261 ? -8.961 -6.754 1.765 1 97.5 261 SER A C 1
ATOM 1844 O O . SER A 1 261 ? -10.156 -6.988 1.96 1 97.5 261 SER A O 1
ATOM 1846 N N . PHE A 1 262 ? -8.516 -6.121 0.708 1 96.56 262 PHE A N 1
ATOM 1847 C C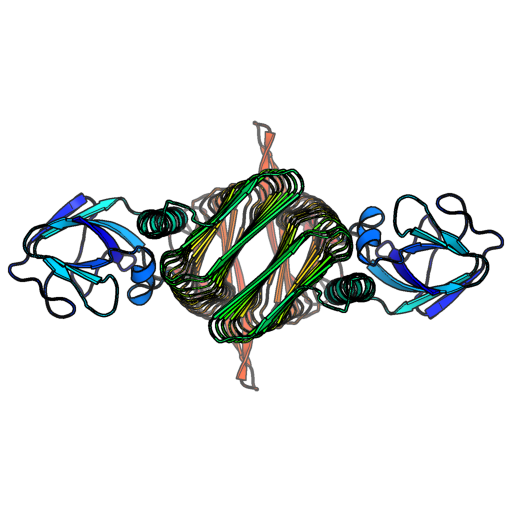A . PHE A 1 262 ? -9.461 -5.664 -0.307 1 96.56 262 PHE A CA 1
ATOM 1848 C C . PHE A 1 262 ? -8.867 -5.828 -1.703 1 96.56 262 PHE A C 1
ATOM 1850 O O . PHE A 1 262 ? -7.672 -5.613 -1.905 1 96.56 262 PHE A O 1
ATOM 1857 N N . SER A 1 263 ? -9.68 -6.156 -2.641 1 97.38 263 SER A N 1
ATOM 1858 C CA . SER A 1 263 ? -9.32 -6.266 -4.051 1 97.38 263 SER A CA 1
ATOM 1859 C C . SER A 1 263 ? -10.305 -5.5 -4.93 1 97.38 263 SER A C 1
ATOM 1861 O O . SER A 1 263 ? -11.523 -5.68 -4.812 1 97.38 263 SER A O 1
ATOM 1863 N N . THR A 1 264 ? -9.758 -4.66 -5.766 1 95.56 264 THR A N 1
ATOM 1864 C CA . THR A 1 264 ? -10.602 -3.939 -6.715 1 95.56 264 THR A CA 1
ATOM 1865 C C . THR A 1 264 ? -10.383 -4.449 -8.133 1 95.56 264 THR A C 1
ATOM 1867 O O . THR A 1 264 ? -11.094 -4.055 -9.062 1 95.56 264 THR A O 1
ATOM 1870 N N . GLY A 1 265 ? -9.43 -5.293 -8.352 1 94.62 265 GLY A N 1
ATOM 1871 C CA . GLY A 1 265 ? -9.148 -5.832 -9.672 1 94.62 265 GLY A CA 1
ATOM 1872 C C . GLY A 1 265 ? -10.195 -6.82 -10.156 1 94.62 265 GLY A C 1
ATOM 1873 O O . GLY A 1 265 ? -10.82 -7.512 -9.344 1 94.62 265 GLY A O 1
ATOM 1874 N N . GLU A 1 266 ? -10.32 -6.957 -11.461 1 96.44 266 GLU A N 1
ATOM 1875 C CA . GLU A 1 266 ? -11.234 -7.922 -12.07 1 96.44 266 GLU A CA 1
ATOM 1876 C C . GLU A 1 266 ? -10.797 -9.352 -11.766 1 96.44 266 GLU A C 1
ATOM 1878 O O . GLU A 1 266 ? -9.602 -9.664 -11.805 1 96.44 266 GLU A O 1
ATOM 1883 N N . GLU A 1 267 ? -11.797 -10.266 -11.508 1 97.12 267 GLU A N 1
ATOM 1884 C CA . GLU A 1 267 ? -11.562 -11.688 -11.273 1 97.12 267 GLU A CA 1
ATOM 1885 C C . GLU A 1 267 ? -10.531 -11.906 -10.172 1 97.12 267 GLU A C 1
ATOM 1887 O O . GLU A 1 267 ? -9.727 -12.836 -10.242 1 97.12 267 GLU A O 1
ATOM 1892 N N . SER A 1 268 ? -10.477 -10.977 -9.195 1 97.5 268 SER A N 1
ATOM 1893 C CA . SER A 1 268 ? -9.523 -11.055 -8.094 1 97.5 268 SER A CA 1
ATOM 1894 C C . SER A 1 268 ? -10.156 -11.672 -6.852 1 97.5 268 SER A C 1
ATOM 1896 O O . SER A 1 268 ? -11.352 -11.984 -6.848 1 97.5 268 SER A O 1
ATOM 1898 N N . THR A 1 269 ? -9.289 -11.867 -5.809 1 97.62 269 THR A N 1
ATOM 1899 C CA . THR A 1 269 ? -9.805 -12.477 -4.586 1 97.62 269 THR A CA 1
ATOM 1900 C C . THR A 1 269 ? -9.305 -11.727 -3.355 1 97.62 269 THR A C 1
ATOM 1902 O O . THR A 1 269 ? -8.258 -11.07 -3.404 1 97.62 269 THR A O 1
ATOM 1905 N N . SER A 1 270 ? -10.102 -11.781 -2.32 1 98.31 270 SER A N 1
ATOM 1906 C CA . SER A 1 270 ? -9.734 -11.281 -1 1 98.31 270 SER A CA 1
ATOM 1907 C C . SER A 1 270 ? -9.977 -12.328 0.078 1 98.31 270 SER A C 1
ATOM 1909 O O . SER A 1 270 ? -10.984 -13.039 0.041 1 98.31 270 SER A O 1
ATOM 1911 N N . TYR A 1 271 ? -9 -12.406 0.986 1 98.19 271 TYR A N 1
ATOM 1912 C CA . TYR A 1 271 ? -9.094 -13.43 2.027 1 98.19 271 TYR A CA 1
ATOM 1913 C C . TYR A 1 271 ? -8.906 -12.812 3.41 1 98.19 271 TYR A C 1
ATOM 1915 O O . TYR A 1 271 ? -7.961 -12.055 3.641 1 98.19 271 TYR A O 1
ATOM 1923 N N . ALA A 1 272 ? -9.82 -13.141 4.371 1 98 272 ALA A N 1
ATOM 1924 C CA . ALA A 1 272 ? -9.688 -12.805 5.789 1 98 272 ALA A CA 1
ATOM 1925 C C . ALA A 1 272 ? -9.406 -14.055 6.621 1 98 272 ALA A C 1
ATOM 1927 O O . ALA A 1 272 ? -10.32 -14.836 6.91 1 98 272 ALA A O 1
ATOM 1928 N N . GLY A 1 273 ? -8.172 -14.102 7.156 1 96 273 GLY A N 1
ATOM 1929 C CA . GLY A 1 273 ? -7.715 -15.328 7.789 1 96 273 GLY A CA 1
ATOM 1930 C C . GLY A 1 273 ? -7.754 -15.266 9.305 1 96 273 GLY A C 1
ATOM 1931 O O . GLY A 1 273 ? -7.113 -16.078 9.977 1 96 273 GLY A O 1
ATOM 1932 N N . CYS A 1 274 ? -8.375 -14.375 9.867 1 94.25 274 CYS A N 1
ATOM 1933 C CA . CYS A 1 274 ? -8.508 -14.242 11.312 1 94.25 274 CYS A CA 1
ATOM 1934 C C . CYS A 1 274 ? -9.891 -13.727 11.688 1 94.25 274 CYS A C 1
ATOM 1936 O O . CYS A 1 274 ? -10.547 -13.062 10.883 1 94.25 274 CYS A O 1
ATOM 1938 N N . VAL A 1 275 ? -10.242 -14.031 12.953 1 92.06 275 VAL A N 1
ATOM 1939 C CA . VAL A 1 275 ? -11.516 -13.523 13.461 1 92.06 275 VAL A CA 1
ATOM 1940 C C . VAL A 1 275 ? -11.484 -11.992 13.492 1 92.06 275 VAL A C 1
ATOM 1942 O O . VAL A 1 275 ? -10.422 -11.391 13.688 1 92.06 275 VAL A O 1
ATOM 1945 N N . ASN A 1 276 ? -12.57 -11.375 13.273 1 91.25 276 ASN A N 1
ATOM 1946 C CA . ASN A 1 276 ? -12.734 -9.922 13.344 1 91.25 276 ASN A CA 1
ATOM 1947 C C . ASN A 1 276 ? -12.016 -9.219 12.195 1 91.25 276 ASN A C 1
ATOM 1949 O O . ASN A 1 276 ? -11.742 -8.023 12.273 1 91.25 276 ASN A O 1
ATOM 1953 N N . SER A 1 277 ? -11.578 -9.922 11.219 1 95.69 277 SER A N 1
ATOM 1954 C CA . SER A 1 277 ? -10.992 -9.312 10.031 1 95.69 277 SER A CA 1
ATOM 1955 C C . SER A 1 277 ? -12 -9.211 8.898 1 95.69 277 SER A C 1
ATOM 1957 O O . SER A 1 277 ? -13.047 -9.867 8.938 1 95.69 277 SER A O 1
ATOM 1959 N N . VAL A 1 278 ? -11.703 -8.398 7.902 1 97.75 278 VAL A N 1
ATOM 1960 C CA . VAL A 1 278 ? -12.641 -8.125 6.816 1 97.75 278 VAL A CA 1
ATOM 1961 C C . VAL A 1 278 ? -11.969 -8.406 5.473 1 97.75 278 VAL A C 1
ATOM 1963 O O . VAL A 1 278 ? -10.844 -7.965 5.234 1 97.75 278 VAL A O 1
ATOM 1966 N N . ALA A 1 279 ? -12.562 -9.141 4.602 1 98.56 279 ALA A N 1
ATOM 1967 C CA . ALA A 1 279 ? -12.156 -9.336 3.213 1 98.56 279 ALA A CA 1
ATOM 1968 C C . ALA A 1 279 ? -13.195 -8.75 2.256 1 98.56 279 ALA A C 1
ATOM 1970 O O . ALA A 1 279 ? -14.352 -9.172 2.248 1 98.56 279 ALA A O 1
ATOM 1971 N N . ALA A 1 280 ? -12.766 -7.836 1.431 1 98.56 280 ALA A N 1
ATOM 1972 C CA . ALA A 1 280 ? -13.695 -7.168 0.523 1 98.56 280 ALA A CA 1
ATOM 1973 C C . ALA A 1 280 ? -13.305 -7.402 -0.933 1 98.56 280 ALA A C 1
ATOM 1975 O O . ALA A 1 280 ? -12.203 -7.027 -1.353 1 98.56 280 ALA A O 1
ATOM 1976 N N . ALA A 1 281 ? -14.141 -8.016 -1.687 1 98.25 281 ALA A N 1
ATOM 1977 C CA . ALA A 1 281 ? -14.008 -8.188 -3.131 1 98.25 281 ALA A CA 1
ATOM 1978 C C . ALA A 1 281 ? -14.836 -7.148 -3.885 1 98.25 281 ALA A C 1
ATOM 1980 O O . ALA A 1 281 ? -16.031 -7.336 -4.094 1 98.25 281 ALA A O 1
ATOM 1981 N N . LEU A 1 282 ? -14.188 -6.188 -4.402 1 97.38 282 LEU A N 1
ATOM 1982 C CA . LEU A 1 282 ? -14.867 -5.008 -4.93 1 97.38 282 LEU A CA 1
ATOM 1983 C C . LEU A 1 282 ? -14.562 -4.832 -6.414 1 97.38 282 LEU A C 1
ATOM 1985 O O . LEU A 1 282 ? -14.648 -3.717 -6.938 1 97.38 282 LEU A O 1
ATOM 1989 N N . GLY A 1 283 ? -14.047 -5.805 -7.102 1 95.75 283 GLY A N 1
ATOM 1990 C CA . GLY A 1 283 ? -13.844 -5.797 -8.539 1 95.75 283 GLY A CA 1
ATOM 1991 C C . GLY A 1 283 ? -14.836 -6.656 -9.297 1 95.75 283 GLY A C 1
ATOM 1992 O O . GLY A 1 283 ? -15.562 -7.445 -8.688 1 95.75 283 GLY A O 1
ATOM 1993 N N . LEU A 1 284 ? -14.836 -6.492 -10.641 1 96.12 284 LEU A N 1
ATOM 1994 C CA . LEU A 1 284 ? -15.703 -7.309 -11.484 1 96.12 284 LEU A CA 1
ATOM 1995 C C . LEU A 1 284 ? -15.406 -8.789 -11.297 1 96.12 284 LEU A C 1
ATOM 1997 O O . LEU A 1 284 ? -14.258 -9.219 -11.43 1 96.12 284 LEU A O 1
ATOM 2001 N N . ASN A 1 285 ? -16.469 -9.586 -10.961 1 96.5 285 ASN A N 1
ATOM 2002 C CA . ASN A 1 285 ? -16.375 -11.031 -10.773 1 96.5 285 ASN A CA 1
ATOM 2003 C C . ASN A 1 285 ? -15.352 -11.391 -9.695 1 96.5 285 ASN A C 1
ATOM 2005 O O . ASN A 1 285 ? -14.68 -12.422 -9.789 1 96.5 285 ASN A O 1
ATOM 2009 N N . ALA A 1 286 ? -15.07 -10.43 -8.781 1 97.38 286 ALA A N 1
ATOM 2010 C CA . ALA A 1 286 ? -14.172 -10.727 -7.664 1 97.38 286 ALA A CA 1
ATOM 2011 C C . ALA A 1 286 ? -14.875 -11.578 -6.609 1 97.38 286 ALA A C 1
ATOM 2013 O O . ALA A 1 286 ? -16.109 -11.609 -6.547 1 97.38 286 ALA A O 1
ATOM 2014 N N . LYS A 1 287 ? -14.148 -12.297 -5.82 1 97.75 287 LYS A N 1
ATOM 2015 C CA . LYS A 1 287 ? -14.703 -13.164 -4.785 1 97.75 287 LYS A CA 1
ATOM 2016 C C . LYS A 1 287 ? -13.922 -13.023 -3.479 1 97.75 287 LYS A C 1
ATOM 2018 O O . LYS A 1 287 ? -12.766 -12.594 -3.48 1 97.75 287 LYS A O 1
ATOM 2023 N N . ALA A 1 288 ? -14.57 -13.359 -2.379 1 98.5 288 ALA A N 1
ATOM 2024 C CA . ALA A 1 288 ? -13.961 -13.234 -1.057 1 98.5 288 ALA A CA 1
ATOM 2025 C C . ALA A 1 288 ? -14.234 -14.477 -0.21 1 98.5 288 ALA A C 1
ATOM 2027 O O . ALA A 1 288 ? -15.234 -15.172 -0.412 1 98.5 288 ALA A O 1
ATOM 2028 N N . LYS A 1 289 ? -13.406 -14.805 0.654 1 97.62 289 LYS A N 1
ATOM 2029 C CA . LYS A 1 289 ? -13.586 -15.867 1.642 1 97.62 289 LYS A CA 1
ATOM 2030 C C . LYS A 1 289 ? -12.914 -15.5 2.965 1 97.62 289 LYS A C 1
ATOM 2032 O O . LYS A 1 289 ? -12.086 -14.594 3.018 1 97.62 289 LYS A O 1
ATOM 2037 N N . GLY A 1 290 ? -13.266 -16.172 4.059 1 97.94 290 GLY A N 1
ATOM 2038 C CA . GLY A 1 290 ? -12.711 -15.93 5.383 1 97.94 290 GLY A CA 1
ATOM 2039 C C . GLY A 1 290 ? -12.938 -17.094 6.336 1 97.94 290 GLY A C 1
ATOM 2040 O O . GLY A 1 290 ? -13.648 -18.047 6.012 1 97.94 290 GLY A O 1
ATOM 2041 N N . VAL A 1 291 ? -12.266 -17.016 7.402 1 97.88 291 VAL A N 1
ATOM 2042 C CA . VAL A 1 291 ? -12.469 -17.984 8.477 1 97.88 291 VAL A CA 1
ATOM 2043 C C . VAL A 1 291 ? -13.734 -17.641 9.25 1 97.88 291 VAL A C 1
ATOM 2045 O O . VAL A 1 291 ? -14.297 -16.547 9.086 1 97.88 291 VAL A O 1
ATOM 2048 N N . LYS A 1 292 ? -14.18 -18.578 10.102 1 97.88 292 LYS A N 1
ATOM 2049 C CA . LYS A 1 292 ? -15.359 -18.312 10.914 1 97.88 292 LYS A CA 1
ATOM 2050 C C . LYS A 1 292 ? -15.141 -17.109 11.82 1 97.88 292 LYS A C 1
ATOM 2052 O O . LYS A 1 292 ? -14.109 -17 12.492 1 97.88 292 LYS A O 1
ATOM 2057 N N . GLY A 1 293 ? -16.109 -16.203 11.812 1 96.44 293 GLY A N 1
ATOM 2058 C CA . GLY A 1 293 ? -16.031 -15 12.625 1 96.44 293 GLY A CA 1
ATOM 2059 C C . GLY A 1 293 ? -15.523 -13.797 11.852 1 96.44 293 GLY A C 1
ATOM 2060 O O . GLY A 1 293 ? -15.672 -12.656 12.305 1 96.44 293 GLY A O 1
ATOM 2061 N N . ALA A 1 294 ? -14.945 -13.992 10.68 1 97.81 294 ALA A N 1
ATOM 2062 C CA . ALA A 1 294 ? -14.516 -12.891 9.812 1 97.81 294 ALA A CA 1
ATOM 2063 C C . ALA A 1 294 ? -15.695 -12.328 9.031 1 97.81 294 ALA A C 1
ATOM 2065 O O . ALA A 1 294 ? -16.812 -12.844 9.117 1 97.81 294 ALA A O 1
ATOM 2066 N N . TYR A 1 295 ? -15.523 -11.281 8.344 1 98.38 295 TYR A N 1
ATOM 2067 C CA . TYR A 1 295 ? -16.547 -10.641 7.516 1 98.38 295 TYR A CA 1
ATOM 2068 C C . TYR A 1 295 ? -16.109 -10.594 6.055 1 98.38 295 TYR A C 1
ATOM 2070 O O . TYR A 1 295 ? -14.93 -10.352 5.758 1 98.38 295 TYR A O 1
ATOM 2078 N N . ILE A 1 296 ? -17.031 -10.844 5.176 1 98.56 296 ILE A N 1
ATOM 2079 C CA . ILE A 1 296 ? -16.734 -10.75 3.756 1 98.56 296 ILE A CA 1
ATOM 2080 C C . ILE A 1 296 ? -17.703 -9.773 3.084 1 98.56 296 ILE A C 1
ATOM 2082 O O . ILE A 1 296 ? -18.875 -9.711 3.447 1 98.56 296 ILE A O 1
ATOM 2086 N N . ILE A 1 297 ? -17.219 -9 2.219 1 98.5 297 ILE A N 1
ATOM 2087 C CA . ILE A 1 297 ? -17.969 -8.055 1.396 1 98.5 297 ILE A CA 1
ATOM 2088 C C . ILE A 1 297 ? -17.781 -8.398 -0.081 1 98.5 297 ILE A C 1
ATOM 2090 O O . ILE A 1 297 ? -16.641 -8.547 -0.548 1 98.5 297 ILE A O 1
ATOM 2094 N N . CYS A 1 298 ? -18.812 -8.508 -0.855 1 98.62 298 CYS A N 1
ATOM 2095 C CA . CYS A 1 298 ? -18.75 -8.75 -2.293 1 98.62 298 CYS A CA 1
ATOM 2096 C C . CYS A 1 298 ? -19.625 -7.754 -3.049 1 98.62 298 CYS A C 1
ATOM 2098 O O . CYS A 1 298 ? -20.719 -7.422 -2.602 1 98.62 298 CYS A O 1
ATOM 2100 N N . ALA A 1 299 ? -19.109 -7.316 -4.105 1 97.88 299 ALA A N 1
ATOM 2101 C CA . ALA A 1 299 ? -19.844 -6.41 -4.973 1 97.88 299 ALA A CA 1
ATOM 2102 C C . ALA A 1 299 ? -20.156 -7.062 -6.32 1 97.88 299 ALA A C 1
ATOM 2104 O O . ALA A 1 299 ? -19.359 -7.871 -6.816 1 97.88 299 ALA A O 1
ATOM 2105 N N . GLU A 1 300 ? -21.281 -6.734 -6.867 1 97.62 300 GLU A N 1
ATOM 2106 C CA . GLU A 1 300 ? -21.703 -7.117 -8.211 1 97.62 300 GLU A CA 1
ATOM 2107 C C . GLU A 1 300 ? -21.766 -5.902 -9.133 1 97.62 300 GLU A C 1
ATOM 2109 O O . GLU A 1 300 ? -22.203 -4.828 -8.719 1 97.62 300 GLU A O 1
ATOM 2114 N N . PHE A 1 301 ? -21.328 -6.082 -10.359 1 96.44 301 PHE A N 1
ATOM 2115 C CA . PHE A 1 301 ? -21.25 -4.953 -11.273 1 96.44 301 PHE A CA 1
ATOM 2116 C C . PHE A 1 301 ? -22.188 -5.137 -12.453 1 96.44 301 PHE A C 1
ATOM 2118 O O . PHE A 1 301 ? -22.562 -6.266 -12.789 1 96.44 301 PHE A O 1
ATOM 2125 N N . GLU A 1 302 ? -22.578 -4.059 -12.977 1 93.88 302 GLU A N 1
ATOM 2126 C CA . GLU A 1 302 ? -23.312 -3.988 -14.242 1 93.88 302 GLU A CA 1
ATOM 2127 C C . GLU A 1 302 ? -22.781 -2.871 -15.133 1 93.88 302 GLU A C 1
ATOM 2129 O O . GLU A 1 302 ? -21.969 -2.057 -14.688 1 93.88 302 GLU A O 1
ATOM 2134 N N . THR A 1 303 ? -23 -2.916 -16.391 1 90.44 303 THR A N 1
ATOM 2135 C CA . THR A 1 303 ? -22.609 -1.854 -17.312 1 90.44 303 THR A CA 1
ATOM 2136 C C . THR A 1 303 ? -23.75 -0.873 -17.531 1 90.44 303 THR A C 1
ATOM 2138 O O . THR A 1 303 ? -24.906 -1.281 -17.672 1 90.44 303 THR A O 1
ATOM 2141 N N . ASP A 1 304 ? -23.406 0.372 -17.5 1 84.44 304 ASP A N 1
ATOM 2142 C CA . ASP A 1 304 ? -24.453 1.356 -17.797 1 84.44 304 ASP A CA 1
ATOM 2143 C C . ASP A 1 304 ? -24.594 1.571 -19.297 1 84.44 304 ASP A C 1
ATOM 2145 O O . ASP A 1 304 ? -24.016 0.839 -20.094 1 84.44 304 ASP A O 1
ATOM 2149 N N . ASN A 1 305 ? -25.453 2.559 -19.609 1 88.31 305 ASN A N 1
ATOM 2150 C CA . ASN A 1 305 ? -25.781 2.811 -21 1 88.31 305 ASN A CA 1
ATOM 2151 C C . ASN A 1 305 ? -24.562 3.264 -21.797 1 88.31 305 ASN A C 1
ATOM 2153 O O . ASN A 1 305 ? -24.516 3.1 -23.016 1 88.31 305 ASN A O 1
ATOM 2157 N N . ASP A 1 306 ? -23.562 3.799 -21.188 1 88.69 306 ASP A N 1
ATOM 2158 C CA . ASP A 1 306 ? -22.359 4.305 -21.844 1 88.69 306 ASP A CA 1
ATOM 2159 C C . ASP A 1 306 ? -21.25 3.268 -21.812 1 88.69 306 ASP A C 1
ATOM 2161 O O . ASP A 1 306 ? -20.109 3.557 -22.219 1 88.69 306 ASP A O 1
ATOM 2165 N N . GLY A 1 307 ? -21.516 2.107 -21.234 1 86.81 307 GLY A N 1
ATOM 2166 C CA . GLY A 1 307 ? -20.531 1.029 -21.203 1 86.81 307 GLY A CA 1
ATOM 2167 C C . GLY A 1 307 ? -19.641 1.063 -19.984 1 86.81 307 GLY A C 1
ATOM 2168 O O . GLY A 1 307 ? -18.688 0.292 -19.875 1 86.81 307 GLY A O 1
ATOM 2169 N N . ASN A 1 308 ? -19.922 1.978 -19.094 1 86.19 308 ASN A N 1
ATOM 2170 C CA . ASN A 1 308 ? -19.125 2.062 -17.875 1 86.19 308 ASN A CA 1
ATOM 2171 C C . ASN A 1 308 ? -19.625 1.096 -16.812 1 86.19 308 ASN A C 1
ATOM 2173 O O . ASN A 1 308 ? -20.828 0.872 -16.688 1 86.19 308 ASN A O 1
ATOM 2177 N N . TYR A 1 309 ? -18.734 0.593 -16.078 1 89.88 309 TYR A N 1
ATOM 2178 C CA . TYR A 1 309 ? -19.078 -0.317 -14.992 1 89.88 309 TYR A CA 1
ATOM 2179 C C . TYR A 1 309 ? -19.594 0.451 -13.781 1 89.88 309 TYR A C 1
ATOM 2181 O O . TYR A 1 309 ? -19.094 1.532 -13.469 1 89.88 309 TYR A O 1
ATOM 2189 N N . ARG A 1 310 ? -20.562 -0.099 -13.148 1 92.44 310 ARG A N 1
ATOM 2190 C CA . ARG A 1 310 ? -21.062 0.428 -11.891 1 92.44 310 ARG A CA 1
ATOM 2191 C C . ARG A 1 310 ? -21.453 -0.701 -10.945 1 92.44 310 ARG A C 1
ATOM 2193 O O . ARG A 1 310 ? -21.781 -1.805 -11.383 1 92.44 310 ARG A O 1
ATOM 2200 N N . ILE A 1 311 ? -21.406 -0.396 -9.703 1 94.62 311 ILE A N 1
ATOM 2201 C CA . ILE A 1 311 ? -21.828 -1.381 -8.711 1 94.62 311 ILE A CA 1
ATOM 2202 C C . ILE A 1 311 ? -23.344 -1.565 -8.773 1 94.62 311 ILE A C 1
ATOM 2204 O O . ILE A 1 311 ? -24.094 -0.626 -8.523 1 94.62 311 ILE A O 1
ATOM 2208 N N . LYS A 1 312 ? -23.781 -2.717 -9.117 1 95 312 LYS A N 1
ATOM 2209 C CA . LYS A 1 312 ? -25.188 -3.113 -9.148 1 95 312 LYS A CA 1
ATOM 2210 C C . LYS A 1 312 ? -25.703 -3.418 -7.742 1 95 312 LYS A C 1
ATOM 2212 O O . LYS A 1 312 ? -26.844 -3.107 -7.414 1 95 312 LYS A O 1
ATOM 2217 N N . GLY A 1 313 ? -24.812 -4.023 -7.012 1 96.44 313 GLY A N 1
ATOM 2218 C CA . GLY A 1 313 ? -25.094 -4.391 -5.637 1 96.44 313 GLY A CA 1
ATOM 2219 C C . GLY A 1 313 ? -23.859 -4.715 -4.832 1 96.44 313 GLY A C 1
ATOM 2220 O O . GLY A 1 313 ? -22.812 -5.031 -5.398 1 96.44 313 GLY A O 1
ATOM 2221 N N . ILE A 1 314 ? -24 -4.625 -3.572 1 97.5 314 ILE A N 1
ATOM 2222 C CA . ILE A 1 314 ? -22.922 -4.926 -2.641 1 97.5 314 ILE A CA 1
ATOM 2223 C C . ILE A 1 314 ? -23.5 -5.469 -1.335 1 97.5 314 ILE A C 1
ATOM 2225 O O . ILE A 1 314 ? -24.547 -5.012 -0.88 1 97.5 314 ILE A O 1
ATOM 2229 N N . GLN A 1 315 ? -22.875 -6.469 -0.768 1 98.38 315 GLN A N 1
ATOM 2230 C CA . GLN A 1 315 ? -23.359 -7.062 0.474 1 98.38 315 GLN A CA 1
ATOM 2231 C C . GLN A 1 315 ? -22.219 -7.359 1.429 1 98.38 315 GLN A C 1
ATOM 2233 O O . GLN A 1 315 ? -21.094 -7.648 0.991 1 98.38 315 GLN A O 1
ATOM 2238 N N . LEU A 1 316 ? -22.5 -7.238 2.611 1 98.5 316 LEU A N 1
ATOM 2239 C CA . LEU A 1 316 ? -21.625 -7.574 3.725 1 98.5 316 LEU A CA 1
ATOM 2240 C C . LEU A 1 316 ? -22.219 -8.711 4.559 1 98.5 316 LEU A C 1
ATOM 2242 O O . LEU A 1 316 ? -23.391 -8.672 4.926 1 98.5 316 LEU A O 1
ATOM 2246 N N . HIS A 1 317 ? -21.422 -9.766 4.867 1 98.5 317 HIS A N 1
ATOM 2247 C CA . HIS A 1 317 ? -21.859 -10.875 5.703 1 98.5 317 HIS A CA 1
ATOM 2248 C C . HIS A 1 317 ? -20.734 -11.328 6.633 1 98.5 317 HIS A C 1
ATOM 2250 O O . HIS A 1 317 ? -19.562 -11.312 6.254 1 98.5 317 HIS A O 1
ATOM 2256 N N . GLN A 1 318 ? -21.094 -11.766 7.793 1 97.94 318 GLN A N 1
ATOM 2257 C CA . GLN A 1 318 ? -20.156 -12.477 8.648 1 97.94 318 GLN A CA 1
ATOM 2258 C C . GLN A 1 318 ? -20.062 -13.953 8.25 1 97.94 318 GLN A C 1
ATOM 2260 O O . GLN A 1 318 ? -21.078 -14.578 7.938 1 97.94 318 GLN A O 1
ATOM 2265 N N . VAL A 1 319 ? -18.891 -14.438 8.219 1 98.38 319 VAL A N 1
ATOM 2266 C CA . VAL A 1 319 ? -18.719 -15.875 8.047 1 98.38 319 VAL A CA 1
ATOM 2267 C C . VAL A 1 319 ? -19.172 -16.609 9.305 1 98.38 319 VAL A C 1
ATOM 2269 O O . VAL A 1 319 ? -18.375 -16.828 10.227 1 98.38 319 VAL A O 1
ATOM 2272 N N . ASP A 1 320 ? -20.312 -17.172 9.289 1 97.56 320 ASP A N 1
ATOM 2273 C CA . ASP A 1 320 ? -20.906 -17.766 10.477 1 97.56 320 ASP A CA 1
ATOM 2274 C C . ASP A 1 320 ? -20.781 -19.297 10.453 1 97.56 320 ASP A C 1
ATOM 2276 O O . ASP A 1 320 ? -21.141 -19.969 11.422 1 97.56 320 ASP A O 1
ATOM 2280 N N . GLY A 1 321 ? -20.312 -19.781 9.391 1 97.69 321 GLY A N 1
ATOM 2281 C CA . GLY A 1 321 ? -20.156 -21.219 9.273 1 97.69 321 GLY A CA 1
ATOM 2282 C C . GLY A 1 321 ? -21.406 -21.938 8.82 1 97.69 321 GLY A C 1
ATOM 2283 O O . GLY A 1 321 ? -21.422 -23.156 8.664 1 97.69 321 GLY A O 1
ATOM 2284 N N . GLU A 1 322 ? -22.531 -21.281 8.602 1 97.31 322 GLU A N 1
ATOM 2285 C CA . GLU A 1 322 ? -23.812 -21.859 8.164 1 97.31 322 GLU A CA 1
ATOM 2286 C C . GLU A 1 322 ? -24.25 -21.266 6.828 1 97.31 322 GLU A C 1
ATOM 2288 O O . GLU A 1 322 ? -24.031 -21.859 5.773 1 97.31 322 GLU A O 1
ATOM 2293 N N . LYS A 1 323 ? -24.688 -20.031 6.859 1 97.06 323 LYS A N 1
ATOM 2294 C CA . LYS A 1 323 ? -25.062 -19.359 5.621 1 97.06 323 LYS A CA 1
ATOM 2295 C C . LYS A 1 323 ? -23.844 -19.047 4.758 1 97.06 323 LYS A C 1
ATOM 2297 O O . LYS A 1 323 ? -23.891 -19.203 3.537 1 97.06 323 LYS A O 1
ATOM 2302 N N . ILE A 1 324 ? -22.922 -18.484 5.426 1 98.31 324 ILE A N 1
ATOM 2303 C CA . ILE A 1 324 ? -21.609 -18.266 4.801 1 98.31 324 ILE A CA 1
ATOM 2304 C C . ILE A 1 324 ? -20.594 -19.219 5.395 1 98.31 324 ILE A C 1
ATOM 2306 O O . ILE A 1 324 ? -20.172 -19.062 6.547 1 98.31 324 ILE A O 1
ATOM 2310 N N . LYS A 1 325 ? -20.109 -20.141 4.645 1 98.25 325 LYS A N 1
ATOM 2311 C CA . LYS A 1 325 ? -19.219 -21.188 5.125 1 98.25 325 LYS A CA 1
ATOM 2312 C C . LYS A 1 325 ? -17.781 -20.703 5.215 1 98.25 325 LYS A C 1
ATOM 2314 O O . LYS A 1 325 ? -17.359 -19.859 4.434 1 98.25 325 LYS A O 1
ATOM 2319 N N . GLU A 1 326 ? -17.141 -21.281 6.199 1 97.38 326 GLU A N 1
ATOM 2320 C CA . GLU A 1 326 ? -15.727 -20.938 6.363 1 97.38 326 GLU A CA 1
ATOM 2321 C C . GLU A 1 326 ? -14.891 -21.453 5.195 1 97.38 326 GLU A C 1
ATOM 2323 O O . GLU A 1 326 ? -15.227 -22.484 4.602 1 97.38 326 GLU A O 1
ATOM 2328 N N . GLU A 1 327 ? -13.789 -20.719 4.883 1 96 327 GLU A N 1
ATOM 2329 C CA . GLU A 1 327 ? -12.797 -21.109 3.889 1 96 327 GLU A CA 1
ATOM 2330 C C . GLU A 1 327 ? -13.461 -21.469 2.561 1 96 327 GLU A C 1
ATOM 2332 O O . GLU A 1 327 ? -13.062 -22.438 1.903 1 96 327 GLU A O 1
ATOM 2337 N N . THR A 1 328 ? -14.477 -20.75 2.174 1 97.19 328 THR A N 1
ATOM 2338 C CA . THR A 1 328 ? -15.219 -20.906 0.927 1 97.19 328 THR A CA 1
ATOM 2339 C C . THR A 1 328 ? -15.359 -19.562 0.21 1 97.19 328 THR A C 1
ATOM 2341 O O . THR A 1 328 ? -15.75 -18.562 0.82 1 97.19 328 THR A O 1
ATOM 2344 N N . TYR A 1 329 ? -15.078 -19.578 -1.063 1 97.88 329 TYR A N 1
ATOM 2345 C CA . TYR A 1 329 ? -15.18 -18.328 -1.815 1 97.88 329 TYR A CA 1
ATOM 2346 C C . TYR A 1 329 ? -16.641 -18.016 -2.154 1 97.88 329 TYR A C 1
ATOM 2348 O O . TYR A 1 329 ? -17.391 -18.906 -2.564 1 97.88 329 TYR A O 1
ATOM 2356 N N . TYR A 1 330 ? -16.984 -16.797 -1.97 1 98.69 330 TYR A N 1
ATOM 2357 C CA . TYR A 1 330 ? -18.297 -16.312 -2.342 1 98.69 330 TYR A CA 1
ATOM 2358 C C . TYR A 1 330 ? -18.188 -15.156 -3.332 1 98.69 330 TYR A C 1
ATOM 2360 O O . TYR A 1 330 ? -17.25 -14.359 -3.27 1 98.69 330 TYR A O 1
ATOM 2368 N N . GLN A 1 331 ? -19.094 -15.094 -4.23 1 98.44 331 GLN A N 1
ATOM 2369 C CA . GLN A 1 331 ? -19.328 -13.992 -5.156 1 98.44 331 GLN A CA 1
ATOM 2370 C C . GLN A 1 331 ? -20.781 -13.531 -5.098 1 98.44 331 GLN A C 1
ATOM 2372 O O . GLN A 1 331 ? -21.672 -14.328 -4.797 1 98.44 331 GLN A O 1
ATOM 2377 N N . LEU A 1 332 ? -20.984 -12.242 -5.25 1 98.38 332 LEU A N 1
ATOM 2378 C CA . LEU A 1 332 ? -22.344 -11.742 -5.352 1 98.38 332 LEU A CA 1
ATOM 2379 C C . LEU A 1 332 ? -22.859 -11.859 -6.781 1 98.38 332 LEU A C 1
ATOM 2381 O O . LEU A 1 332 ? -22.391 -11.164 -7.68 1 98.38 332 LEU A O 1
ATOM 2385 N N . ILE A 1 333 ? -23.828 -12.719 -6.957 1 97.88 333 ILE A N 1
ATOM 2386 C CA . ILE A 1 333 ? -24.406 -12.984 -8.266 1 97.88 333 ILE A CA 1
ATOM 2387 C C . ILE A 1 333 ? -25.922 -12.789 -8.203 1 97.88 333 ILE A C 1
ATOM 2389 O O . ILE A 1 333 ? -26.609 -13.516 -7.488 1 97.88 333 ILE A O 1
ATOM 2393 N N . ASP A 1 334 ? -26.469 -11.812 -8.953 1 97.44 334 ASP A N 1
ATOM 2394 C CA . ASP A 1 334 ? -27.875 -11.469 -8.984 1 97.44 334 ASP A CA 1
ATOM 2395 C C . ASP A 1 334 ? -28.422 -11.219 -7.578 1 97.44 334 ASP A C 1
ATOM 2397 O O . ASP A 1 334 ? -29.469 -11.742 -7.211 1 97.44 334 ASP A O 1
ATOM 2401 N N . GLY A 1 335 ? -27.578 -10.633 -6.809 1 97.19 335 GLY A N 1
ATOM 2402 C CA . GLY A 1 335 ? -27.984 -10.188 -5.484 1 97.19 335 GLY A CA 1
ATOM 2403 C C . GLY A 1 335 ? -27.906 -11.289 -4.441 1 97.19 335 GLY A C 1
ATOM 2404 O O . GLY A 1 335 ? -28.375 -11.117 -3.316 1 97.19 335 GLY A O 1
ATOM 2405 N N . VAL A 1 336 ? -27.328 -12.375 -4.777 1 98.06 336 VAL A N 1
ATOM 2406 C CA . VAL A 1 336 ? -27.234 -13.5 -3.855 1 98.06 336 VAL A CA 1
ATOM 2407 C C . VAL A 1 336 ? -25.766 -13.891 -3.66 1 98.06 336 VAL A C 1
ATOM 2409 O O . VAL A 1 336 ? -25.031 -14.07 -4.633 1 98.06 336 VAL A O 1
ATOM 2412 N N . MET A 1 337 ? -25.375 -13.945 -2.352 1 98.19 337 MET A N 1
ATOM 2413 C CA . MET A 1 337 ? -24.047 -14.484 -2.072 1 98.19 337 MET A CA 1
ATOM 2414 C C . MET A 1 337 ? -23.953 -15.945 -2.482 1 98.19 337 MET A C 1
ATOM 2416 O O . MET A 1 337 ? -24.578 -16.812 -1.854 1 98.19 337 MET A O 1
ATOM 2420 N N . THR A 1 338 ? -23.125 -16.266 -3.48 1 98.62 338 THR A N 1
ATOM 2421 C CA . THR A 1 338 ? -23.078 -17.578 -4.098 1 98.62 338 THR A CA 1
ATOM 2422 C C . THR A 1 338 ? -21.703 -18.219 -3.941 1 98.62 338 THR A C 1
ATOM 2424 O O . THR A 1 338 ? -20.688 -17.578 -4.219 1 98.62 338 THR A O 1
ATOM 2427 N N . GLU A 1 339 ? -21.703 -19.484 -3.479 1 97.9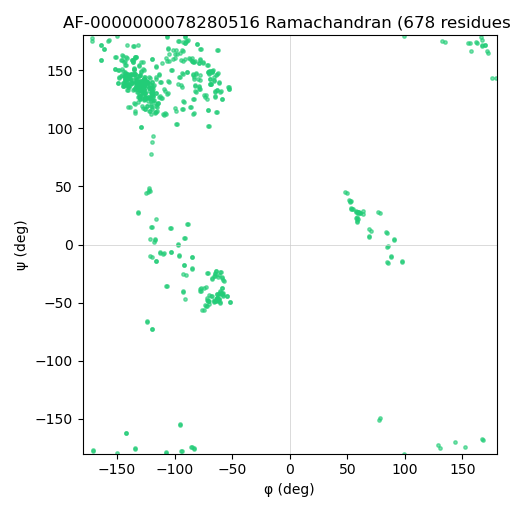4 339 GLU A N 1
ATOM 2428 C CA . GLU A 1 339 ? -20.438 -20.219 -3.424 1 97.94 339 GLU A CA 1
ATOM 2429 C C . GLU A 1 339 ? -19.859 -20.422 -4.82 1 97.94 339 GLU A C 1
ATOM 2431 O O . GLU A 1 339 ? -20.578 -20.781 -5.754 1 97.94 339 GLU A O 1
ATOM 2436 N N . VAL A 1 340 ? -18.578 -20.141 -4.941 1 96.31 340 VAL A N 1
ATOM 2437 C CA . VAL A 1 340 ? -17.906 -20.328 -6.227 1 96.31 340 VAL A CA 1
ATOM 2438 C C . VAL A 1 340 ? -16.562 -21.016 -6.02 1 96.31 340 VAL A C 1
ATOM 2440 O O . VAL A 1 340 ? -16.094 -21.125 -4.887 1 96.31 340 VAL A O 1
ATOM 2443 N N . ASP A 1 341 ? -15.898 -21.438 -7.172 1 86.81 341 ASP A N 1
ATOM 2444 C CA . ASP A 1 341 ? -14.578 -22.062 -7.105 1 86.81 341 ASP A CA 1
ATOM 2445 C C . ASP A 1 341 ? -13.477 -21 -7.148 1 86.81 341 ASP A C 1
ATOM 2447 O O . ASP A 1 341 ? -13.633 -19.953 -7.766 1 86.81 341 ASP A O 1
ATOM 2451 N N . MET B 1 1 ? 2.588 36.375 2.047 1 94.44 1 MET B N 1
ATOM 2452 C CA . MET B 1 1 ? 3.264 35.062 1.886 1 94.44 1 MET B CA 1
ATOM 2453 C C . MET B 1 1 ? 2.254 33.938 1.786 1 94.44 1 MET B C 1
ATOM 2455 O O . MET B 1 1 ? 1.237 33.938 2.482 1 94.44 1 MET B O 1
ATOM 2459 N N . LYS B 1 2 ? 2.502 32.938 0.905 1 96.25 2 LYS B N 1
ATOM 2460 C CA . LYS B 1 2 ? 1.652 31.75 0.777 1 96.25 2 LYS B CA 1
ATOM 2461 C C . LYS B 1 2 ? 1.934 30.734 1.892 1 96.25 2 LYS B C 1
ATOM 2463 O O . LYS B 1 2 ? 3.09 30.5 2.244 1 96.25 2 LYS B O 1
ATOM 2468 N N . ALA B 1 3 ? 0.864 30.219 2.504 1 98.06 3 ALA B N 1
ATOM 2469 C CA . ALA B 1 3 ? 0.966 29.203 3.559 1 98.06 3 ALA B CA 1
ATOM 2470 C C . ALA B 1 3 ? -0.255 28.297 3.562 1 98.06 3 ALA B C 1
ATOM 2472 O O . ALA B 1 3 ? -1.091 28.359 2.658 1 98.06 3 ALA B O 1
ATOM 2473 N N . TYR B 1 4 ? -0.246 27.375 4.469 1 98.38 4 TYR B N 1
ATOM 2474 C CA . TYR B 1 4 ? -1.328 26.406 4.605 1 98.38 4 TYR B CA 1
ATOM 2475 C C . TYR B 1 4 ? -1.854 26.359 6.035 1 98.38 4 TYR B C 1
ATOM 2477 O O . TYR B 1 4 ? -1.079 26.453 6.988 1 98.38 4 TYR B O 1
ATOM 2485 N N . LYS B 1 5 ? -3.111 26.281 6.168 1 98.12 5 LYS B N 1
ATOM 2486 C CA . LYS B 1 5 ? -3.721 26.281 7.492 1 98.12 5 LYS B CA 1
ATOM 2487 C C . LYS B 1 5 ? -4.746 25.156 7.621 1 98.12 5 LYS B C 1
ATOM 2489 O O . LYS B 1 5 ? -5.527 24.906 6.695 1 98.12 5 LYS B O 1
ATOM 2494 N N . GLY B 1 6 ? -4.664 24.391 8.672 1 97.56 6 GLY B N 1
ATOM 2495 C CA . GLY B 1 6 ? -5.684 23.422 9.039 1 97.56 6 GLY B CA 1
ATOM 2496 C C . GLY B 1 6 ? -6.762 24 9.93 1 97.56 6 GLY B C 1
ATOM 2497 O O . GLY B 1 6 ? -6.5 24.906 10.727 1 97.56 6 GLY B O 1
ATOM 2498 N N . PHE B 1 7 ? -7.93 23.5 9.797 1 97.38 7 PHE B N 1
ATOM 2499 C CA . PHE B 1 7 ? -9.102 23.844 10.594 1 97.38 7 PHE B CA 1
ATOM 2500 C C . PHE B 1 7 ? -9.836 22.578 11.031 1 97.38 7 PHE B C 1
ATOM 2502 O O . PHE B 1 7 ? -9.656 21.516 10.445 1 97.38 7 PHE B O 1
ATOM 2509 N N . LYS B 1 8 ? -10.609 22.766 12 1 95.25 8 LYS B N 1
ATOM 2510 C CA . LYS B 1 8 ? -11.633 21.75 12.211 1 95.25 8 LYS B CA 1
ATOM 2511 C C . LYS B 1 8 ? -12.586 21.672 11.023 1 95.25 8 LYS B C 1
ATOM 2513 O O . LYS B 1 8 ? -12.609 22.578 10.188 1 95.25 8 LYS B O 1
ATOM 2518 N N . ASN B 1 9 ? -13.359 20.609 11.031 1 92.62 9 ASN B N 1
ATOM 2519 C CA . ASN B 1 9 ? -14.242 20.359 9.898 1 92.62 9 ASN B CA 1
ATOM 2520 C C . ASN B 1 9 ? -15.219 21.516 9.68 1 92.62 9 ASN B C 1
ATOM 2522 O O . ASN B 1 9 ? -15.625 21.797 8.555 1 92.62 9 ASN B O 1
ATOM 2526 N N . ASN B 1 10 ? -15.562 22.219 10.688 1 92.25 10 ASN B N 1
ATOM 2527 C CA . ASN B 1 10 ? -16.5 23.328 10.586 1 92.25 10 ASN B CA 1
ATOM 2528 C C . ASN B 1 10 ? -15.781 24.656 10.344 1 92.25 10 ASN B C 1
ATOM 2530 O O . ASN B 1 10 ? -16.359 25.719 10.539 1 92.25 10 ASN B O 1
ATOM 2534 N N . MET B 1 11 ? -14.406 24.641 10.133 1 96.44 11 MET B N 1
ATOM 2535 C CA . MET B 1 11 ? -13.57 25.781 9.781 1 96.44 11 MET B CA 1
ATOM 2536 C C . MET B 1 11 ? -13.305 26.672 11 1 96.44 11 MET B C 1
ATOM 2538 O O . MET B 1 11 ? -13.148 27.875 10.875 1 96.44 11 MET B O 1
ATOM 2542 N N . THR B 1 12 ? -13.32 26.109 12.086 1 95.81 12 THR B N 1
ATOM 2543 C CA . THR B 1 12 ? -12.984 26.859 13.281 1 95.81 12 THR B CA 1
ATOM 2544 C C . THR B 1 12 ? -11.562 26.547 13.742 1 95.81 12 THR B C 1
ATOM 2546 O O . THR B 1 12 ? -11.047 25.453 13.469 1 95.81 12 THR B O 1
ATOM 2549 N N . CYS B 1 13 ? -10.945 27.422 14.336 1 93.94 13 CYS B N 1
ATOM 2550 C CA . CYS B 1 13 ? -9.656 27.281 15.016 1 93.94 13 CYS B CA 1
ATOM 2551 C C . CYS B 1 13 ? -9.648 28.078 16.312 1 93.94 13 CYS B C 1
ATOM 2553 O O . CYS B 1 13 ? -9.773 29.297 16.312 1 93.94 13 CYS B O 1
ATOM 2555 N N . ARG B 1 14 ? -9.469 27.312 17.359 1 90.69 14 ARG B N 1
ATOM 2556 C CA . ARG B 1 14 ? -9.445 27.922 18.688 1 90.69 14 ARG B CA 1
ATOM 2557 C C . ARG B 1 14 ? -10.641 28.844 18.891 1 90.69 14 ARG B C 1
ATOM 2559 O O . ARG B 1 14 ? -10.469 30 19.297 1 90.69 14 ARG B O 1
ATOM 2566 N N . GLY B 1 15 ? -11.773 28.359 18.484 1 90 15 GLY B N 1
ATOM 2567 C CA . GLY B 1 15 ? -13.031 29.047 18.75 1 90 15 GLY B CA 1
ATOM 2568 C C . GLY B 1 15 ? -13.344 30.109 17.719 1 90 15 GLY B C 1
ATOM 2569 O O . GLY B 1 15 ? -14.43 30.688 17.719 1 90 15 GLY B O 1
ATOM 2570 N N . PHE B 1 16 ? -12.406 30.562 16.906 1 95.12 16 PHE B N 1
ATOM 2571 C CA . PHE B 1 16 ? -12.617 31.547 15.844 1 95.12 16 PHE B CA 1
ATOM 2572 C C . PHE B 1 16 ? -13.18 30.891 14.594 1 95.12 16 PHE B C 1
ATOM 2574 O O . PHE B 1 16 ? -12.68 29.859 14.156 1 95.12 16 PHE B O 1
ATOM 2581 N N . GLN B 1 17 ? -14.219 31.469 14.047 1 97.5 17 GLN B N 1
ATOM 2582 C CA . GLN B 1 17 ? -14.852 30.938 12.844 1 97.5 17 GLN B CA 1
ATOM 2583 C C . GLN B 1 17 ? -14.258 31.578 11.586 1 97.5 17 GLN B C 1
ATOM 2585 O O . GLN B 1 17 ? -14.312 32.781 11.414 1 97.5 17 GLN B O 1
ATOM 2590 N N . TYR B 1 18 ? -13.758 30.797 10.727 1 98.12 18 TYR B N 1
ATOM 2591 C CA . TYR B 1 18 ? -13.219 31.25 9.453 1 98.12 18 TYR B CA 1
ATOM 2592 C C . TYR B 1 18 ? -14.164 30.922 8.305 1 98.12 18 TYR B C 1
ATOM 2594 O O . TYR B 1 18 ? -15.055 30.078 8.453 1 98.12 18 TYR B O 1
ATOM 2602 N N . GLU B 1 19 ? -14.055 31.625 7.219 1 97.94 19 GLU B N 1
ATOM 2603 C CA . GLU B 1 19 ? -14.789 31.359 5.988 1 97.94 19 GLU B CA 1
ATOM 2604 C C . GLU B 1 19 ? -13.883 31.469 4.766 1 97.94 19 GLU B C 1
ATOM 2606 O O . GLU B 1 19 ? -13.062 32.375 4.672 1 97.94 19 GLU B O 1
ATOM 2611 N N . GLU B 1 20 ? -14 30.453 3.908 1 97.44 20 GLU B N 1
ATOM 2612 C CA . GLU B 1 20 ? -13.219 30.484 2.674 1 97.44 20 GLU B CA 1
ATOM 2613 C C . GLU B 1 20 ? -13.43 31.781 1.912 1 97.44 20 GLU B C 1
ATOM 2615 O O . GLU B 1 20 ? -14.555 32.25 1.789 1 97.44 20 GLU B O 1
ATOM 2620 N N . GLY B 1 21 ? -12.367 32.375 1.418 1 97.62 21 GLY B N 1
ATOM 2621 C CA . GLY B 1 21 ? -12.422 33.594 0.616 1 97.62 21 GLY B CA 1
ATOM 2622 C C . GLY B 1 21 ? -12.375 34.875 1.447 1 97.62 21 GLY B C 1
ATOM 2623 O O . GLY B 1 21 ? -12.227 35.969 0.906 1 97.62 21 GLY B O 1
ATOM 2624 N N . LYS B 1 22 ? -12.477 34.844 2.703 1 98.12 22 LYS B N 1
ATOM 2625 C CA . LYS B 1 22 ? -12.531 36.031 3.564 1 98.12 22 LYS B CA 1
ATOM 2626 C C . LYS B 1 22 ? -11.141 36.375 4.086 1 98.12 22 LYS B C 1
ATOM 2628 O O . LYS B 1 22 ? -10.227 35.531 4.07 1 98.12 22 LYS B O 1
ATOM 2633 N N . GLU B 1 23 ? -11.039 37.625 4.465 1 98.25 23 GLU B N 1
ATOM 2634 C CA . GLU B 1 23 ? -9.812 38.156 5.051 1 98.25 23 GLU B CA 1
ATOM 2635 C C . GLU B 1 23 ? -10.039 38.594 6.492 1 98.25 23 GLU B C 1
ATOM 2637 O O . GLU B 1 23 ? -11.094 39.156 6.82 1 98.25 23 GLU B O 1
ATOM 2642 N N . TYR B 1 24 ? -9.094 38.375 7.301 1 98 24 TYR B N 1
ATOM 2643 C CA . TYR B 1 24 ? -9.195 38.719 8.719 1 98 24 TYR B CA 1
ATOM 2644 C C . TYR B 1 24 ? -7.969 39.5 9.18 1 98 24 TYR B C 1
ATOM 2646 O O . TYR B 1 24 ? -6.898 39.406 8.57 1 98 24 TYR B O 1
ATOM 2654 N N . HIS B 1 25 ? -8.156 40.312 10.234 1 97 25 HIS B N 1
ATOM 2655 C CA . HIS B 1 25 ? -7.105 41.188 10.742 1 97 25 HIS B CA 1
ATOM 2656 C C . HIS B 1 25 ? -7 41.094 12.258 1 97 25 HIS B C 1
ATOM 2658 O O . HIS B 1 25 ? -8.016 41 12.953 1 97 25 HIS B O 1
ATOM 2664 N N . GLU B 1 26 ? -5.801 41.031 12.734 1 94.44 26 GLU B N 1
ATOM 2665 C CA . GLU B 1 26 ? -5.453 41.156 14.141 1 94.44 26 GLU B CA 1
ATOM 2666 C C . GLU B 1 26 ? -4.336 42.188 14.352 1 94.44 26 GLU B C 1
ATOM 2668 O O . GLU B 1 26 ? -3.576 42.469 13.422 1 94.44 26 GLU B O 1
ATOM 2673 N N . GLU B 1 27 ? -4.25 42.719 15.531 1 93.75 27 GLU B N 1
ATOM 2674 C CA . GLU B 1 27 ? -3.334 43.812 15.805 1 93.75 27 GLU B CA 1
ATOM 2675 C C . GLU B 1 27 ? -1.9 43.344 15.969 1 93.75 27 GLU B C 1
ATOM 2677 O O . GLU B 1 27 ? -0.95 44.031 15.633 1 93.75 27 GLU B O 1
ATOM 2682 N N . ARG B 1 28 ? -1.688 42.219 16.625 1 94.31 28 ARG B N 1
ATOM 2683 C CA . ARG B 1 28 ? -0.355 41.688 16.891 1 94.31 28 ARG B CA 1
ATOM 2684 C C . ARG B 1 28 ? -0.231 40.25 16.438 1 94.31 28 ARG B C 1
ATOM 2686 O O . ARG B 1 28 ? -1.218 39.5 16.422 1 94.31 28 ARG B O 1
ATOM 2693 N N . ALA B 1 29 ? 0.976 39.812 16.062 1 93.31 29 ALA B N 1
ATOM 2694 C CA . ALA B 1 29 ? 1.253 38.438 15.664 1 93.31 29 ALA B CA 1
ATOM 2695 C C . ALA B 1 29 ? 2.525 37.938 16.328 1 93.31 29 ALA B C 1
ATOM 2697 O O . ALA B 1 29 ? 3.604 38.5 16.156 1 93.31 29 ALA B O 1
ATOM 2698 N N . LEU B 1 30 ? 2.426 37 17.156 1 90.81 30 LEU B N 1
ATOM 2699 C CA . LEU B 1 30 ? 3.504 36.281 17.812 1 90.81 30 LEU B CA 1
ATOM 2700 C C . LEU B 1 30 ? 3.225 34.781 17.797 1 90.81 30 LEU B C 1
ATOM 2702 O O . LEU B 1 30 ? 2.211 34.344 18.344 1 90.81 30 LEU B O 1
ATOM 2706 N N . CYS B 1 31 ? 4.086 34 17.234 1 90.81 31 CYS B N 1
ATOM 2707 C CA . CYS B 1 31 ? 3.887 32.562 17.109 1 90.81 31 CYS B CA 1
ATOM 2708 C C . CYS B 1 31 ? 3.564 31.922 18.469 1 90.81 31 CYS B C 1
ATOM 2710 O O . CYS B 1 31 ? 4.219 32.219 19.469 1 90.81 31 CYS B O 1
ATOM 2712 N N . CYS B 1 32 ? 2.617 31.141 18.453 1 85.06 32 CYS B N 1
ATOM 2713 C CA . CYS B 1 32 ? 2.139 30.328 19.578 1 85.06 32 CYS B CA 1
ATOM 2714 C C . CYS B 1 32 ? 1.525 31.219 20.656 1 85.06 32 CYS B C 1
ATOM 2716 O O . CYS B 1 32 ? 1.28 30.766 21.766 1 85.06 32 CYS B O 1
ATOM 2718 N N . ASP B 1 33 ? 1.379 32.438 20.406 1 89.31 33 ASP B N 1
ATOM 2719 C CA . ASP B 1 33 ? 0.78 33.344 21.375 1 89.31 33 ASP B CA 1
ATOM 2720 C C . ASP B 1 33 ? -0.419 34.062 20.781 1 89.31 33 ASP B C 1
ATOM 2722 O O . ASP B 1 33 ? -1.562 33.812 21.156 1 89.31 33 ASP B O 1
ATOM 2726 N N . THR B 1 34 ? -0.125 34.875 19.828 1 92 34 THR B N 1
ATOM 2727 C CA . THR B 1 34 ? -1.189 35.688 19.234 1 92 34 THR B CA 1
ATOM 2728 C C . THR B 1 34 ? -0.987 35.812 17.719 1 92 34 THR B C 1
ATOM 2730 O O . THR B 1 34 ? 0.116 35.594 17.219 1 92 34 THR B O 1
ATOM 2733 N N . GLY B 1 35 ? -2.215 36.219 16.969 1 94.94 35 GLY B N 1
ATOM 2734 C CA . GLY B 1 35 ? -2.178 36.344 15.516 1 94.94 35 GLY B CA 1
ATOM 2735 C C . GLY B 1 35 ? -2.754 35.125 14.812 1 94.94 35 GLY B C 1
ATOM 2736 O O . GLY B 1 35 ? -3.25 34.188 15.453 1 94.94 35 GLY B O 1
ATOM 2737 N N . PHE B 1 36 ? -2.75 35.188 13.484 1 96.94 36 PHE B N 1
ATOM 2738 C CA . PHE B 1 36 ? -3.252 34.094 12.68 1 96.94 36 PHE B CA 1
ATOM 2739 C C . PHE B 1 36 ? -2.121 33.156 12.297 1 96.94 36 PHE B C 1
ATOM 2741 O O . PHE B 1 36 ? -1.206 33.531 11.562 1 96.94 36 PHE B O 1
ATOM 2748 N N . HIS B 1 37 ? -2.221 31.922 12.781 1 96.44 37 HIS B N 1
ATOM 2749 C CA . HIS B 1 37 ? -1.156 30.953 12.562 1 96.44 37 HIS B CA 1
ATOM 2750 C C . HIS B 1 37 ? -1.423 30.109 11.32 1 96.44 37 HIS B C 1
ATOM 2752 O O . HIS B 1 37 ? -2.572 29.781 11.016 1 96.44 37 HIS B O 1
ATOM 2758 N N . ALA B 1 38 ? -0.454 29.703 10.641 1 97.38 38 ALA B N 1
ATOM 2759 C CA . ALA B 1 38 ? -0.42 28.797 9.5 1 97.38 38 ALA B CA 1
ATOM 2760 C C . ALA B 1 38 ? 0.962 28.172 9.336 1 97.38 38 ALA B C 1
ATOM 2762 O O . ALA B 1 38 ? 1.853 28.391 10.164 1 97.38 38 ALA B O 1
ATOM 2763 N N . CYS B 1 39 ? 1.044 27.297 8.422 1 97.12 39 CYS B N 1
ATOM 2764 C CA . CYS B 1 39 ? 2.33 26.656 8.188 1 97.12 39 CYS B CA 1
ATOM 2765 C C . CYS B 1 39 ? 2.814 26.891 6.762 1 97.12 39 CYS B C 1
ATOM 2767 O O . CYS B 1 39 ? 2.043 26.766 5.809 1 97.12 39 CYS B O 1
ATOM 2769 N N . GLU B 1 40 ? 4.148 27.25 6.641 1 96.06 40 GLU B N 1
ATOM 2770 C CA . GLU B 1 40 ? 4.723 27.375 5.305 1 96.06 40 GLU B CA 1
ATOM 2771 C C . GLU B 1 40 ? 4.816 26 4.625 1 96.06 40 GLU B C 1
ATOM 2773 O O . GLU B 1 40 ? 4.547 25.891 3.428 1 96.06 40 GLU B O 1
ATOM 2778 N N . TYR B 1 41 ? 5.273 25.016 5.355 1 96.12 41 TYR B N 1
ATOM 2779 C CA . TYR B 1 41 ? 5.305 23.656 4.867 1 96.12 41 TYR B CA 1
ATOM 2780 C C . TYR B 1 41 ? 3.953 22.969 5.055 1 96.12 41 TYR B C 1
ATOM 2782 O O . TYR B 1 41 ? 3.477 22.828 6.184 1 96.12 41 TYR B O 1
ATOM 2790 N N . PRO B 1 42 ? 3.369 22.422 4 1 96.56 42 PRO B N 1
ATOM 2791 C CA . PRO B 1 42 ? 1.971 21.984 4.027 1 96.56 42 PRO B CA 1
ATOM 2792 C C . PRO B 1 42 ? 1.713 20.906 5.07 1 96.56 42 PRO B C 1
ATOM 2794 O O . PRO B 1 42 ? 0.725 20.969 5.809 1 96.56 42 PRO B O 1
ATOM 2797 N N . LEU B 1 43 ? 2.574 19.953 5.246 1 97 43 LEU B N 1
ATOM 2798 C CA . LEU B 1 43 ? 2.252 18.781 6.055 1 97 43 LEU B CA 1
ATOM 2799 C C . LEU B 1 43 ? 2.516 19.062 7.535 1 97 43 LEU B C 1
ATOM 2801 O O . LEU B 1 43 ? 2.104 18.281 8.391 1 97 43 LEU B O 1
ATOM 2805 N N . ASP B 1 44 ? 3.176 20.172 7.855 1 96 44 ASP B N 1
ATOM 2806 C CA . ASP B 1 44 ? 3.26 20.594 9.25 1 96 44 ASP B CA 1
ATOM 2807 C C . ASP B 1 44 ? 1.872 20.844 9.836 1 96 44 ASP B C 1
ATOM 2809 O O . ASP B 1 44 ? 1.688 20.797 11.055 1 96 44 ASP B O 1
ATOM 2813 N N . CYS B 1 45 ? 0.91 21.125 8.984 1 96.94 45 CYS B N 1
ATOM 2814 C CA . CYS B 1 45 ? -0.461 21.328 9.438 1 96.94 45 CYS B CA 1
ATOM 2815 C C . CYS B 1 45 ? -0.983 20.109 10.172 1 96.94 45 CYS B C 1
ATOM 2817 O O . CYS B 1 45 ? -1.823 20.219 11.07 1 96.94 45 CYS B O 1
ATOM 2819 N N . PHE B 1 46 ? -0.507 18.891 9.797 1 96.88 46 PHE B N 1
ATOM 2820 C CA . PHE B 1 46 ? -0.985 17.641 10.375 1 96.88 46 PHE B CA 1
ATOM 2821 C C . PHE B 1 46 ? -0.621 17.562 11.852 1 96.88 46 PHE B C 1
ATOM 2823 O O . PHE B 1 46 ? -1.28 16.859 12.625 1 96.88 46 PHE B O 1
ATOM 2830 N N . LYS B 1 47 ? 0.456 18.297 12.258 1 93.94 47 LYS B N 1
ATOM 2831 C CA . LYS B 1 47 ? 0.9 18.297 13.648 1 93.94 47 LYS B CA 1
ATOM 2832 C C . LYS B 1 47 ? -0.125 18.969 14.555 1 93.94 47 LYS B C 1
ATOM 2834 O O . LYS B 1 47 ? -0.232 18.641 15.734 1 93.94 47 LYS B O 1
ATOM 2839 N N . TYR B 1 48 ? -0.798 19.828 14.031 1 94.19 48 TYR B N 1
ATOM 2840 C CA . TYR B 1 48 ? -1.716 20.656 14.812 1 94.19 48 TYR B CA 1
ATOM 2841 C C . TYR B 1 48 ? -3.164 20.266 14.539 1 94.19 48 TYR B C 1
ATOM 2843 O O . TYR B 1 48 ? -4.016 20.344 15.43 1 94.19 48 TYR B O 1
ATOM 2851 N N . TYR B 1 49 ? -3.441 19.906 13.336 1 96 49 TYR B N 1
ATOM 2852 C CA . TYR B 1 49 ? -4.754 19.469 12.875 1 96 49 TYR B CA 1
ATOM 2853 C C . TYR B 1 49 ? -4.656 18.141 12.133 1 96 49 TYR B C 1
ATOM 2855 O O . TYR B 1 49 ? -4.402 18.125 10.922 1 96 49 TYR B O 1
ATOM 2863 N N . GLU B 1 50 ? -5 17.141 12.797 1 95.69 50 GLU B N 1
ATOM 2864 C CA . GLU B 1 50 ? -4.824 15.805 12.25 1 95.69 50 GLU B CA 1
ATOM 2865 C C . GLU B 1 50 ? -5.801 15.547 11.102 1 95.69 50 GLU B C 1
ATOM 2867 O O . GLU B 1 50 ? -6.941 16.016 11.133 1 95.69 50 GLU B O 1
ATOM 2872 N N . PRO B 1 51 ? -5.359 14.695 10.109 1 94.88 51 PRO B N 1
ATOM 2873 C CA . PRO B 1 51 ? -6.145 14.508 8.891 1 94.88 51 PRO B CA 1
ATOM 2874 C C . PRO B 1 51 ? -7.531 13.93 9.164 1 94.88 51 PRO B C 1
ATOM 2876 O O . PRO B 1 51 ? -8.469 14.18 8.398 1 94.88 51 PRO B O 1
ATOM 2879 N N . ALA B 1 52 ? -7.695 13.242 10.164 1 93.94 52 ALA B N 1
ATOM 2880 C CA . ALA B 1 52 ? -8.961 12.562 10.43 1 93.94 52 ALA B CA 1
ATOM 2881 C C . ALA B 1 52 ? -10.047 13.555 10.828 1 93.94 52 ALA B C 1
ATOM 2883 O O . ALA B 1 52 ? -11.234 13.281 10.656 1 93.94 52 ALA B O 1
ATOM 2884 N N . ASP B 1 53 ? -9.656 14.711 11.352 1 93.06 53 ASP B N 1
ATOM 2885 C CA . ASP B 1 53 ? -10.672 15.594 11.922 1 93.06 53 ASP B CA 1
ATOM 2886 C C . ASP B 1 53 ? -10.492 17.031 11.422 1 93.06 53 ASP B C 1
ATOM 2888 O O . ASP B 1 53 ? -10.82 17.984 12.125 1 93.06 53 ASP B O 1
ATOM 2892 N N . SER B 1 54 ? -9.961 17.109 10.289 1 96 54 SER B N 1
ATOM 2893 C CA . SER B 1 54 ? -9.609 18.484 9.922 1 96 54 SER B CA 1
ATOM 2894 C C . SER B 1 54 ? -9.766 18.703 8.422 1 96 54 SER B C 1
ATOM 2896 O O . SER B 1 54 ? -9.875 17.75 7.652 1 96 54 SER B O 1
ATOM 2898 N N . VAL B 1 55 ? -9.891 19.844 8.031 1 96.19 55 VAL B N 1
ATOM 2899 C CA . VAL B 1 55 ? -9.82 20.297 6.648 1 96.19 55 VAL B CA 1
ATOM 2900 C C . VAL B 1 55 ? -8.68 21.297 6.48 1 96.19 55 VAL B C 1
ATOM 2902 O O . VAL B 1 55 ? -8.211 21.875 7.461 1 96.19 55 VAL B O 1
ATOM 2905 N N . TYR B 1 56 ? -8.258 21.453 5.27 1 97.94 56 TYR B N 1
ATOM 2906 C CA . TYR B 1 56 ? -7.082 22.281 5.02 1 97.94 56 TYR B CA 1
ATOM 2907 C C . TYR B 1 56 ? -7.352 23.281 3.893 1 97.94 56 TYR B C 1
ATOM 2909 O O . TYR B 1 56 ? -8.102 22.984 2.961 1 97.94 56 TYR B O 1
ATOM 2917 N N . HIS B 1 57 ? -6.777 24.453 4.004 1 98.56 57 HIS B N 1
ATOM 2918 C CA . HIS B 1 57 ? -6.902 25.5 3.002 1 98.56 57 HIS B CA 1
ATOM 2919 C C . HIS B 1 57 ? -5.555 26.141 2.713 1 98.56 57 HIS B C 1
ATOM 2921 O O . HIS B 1 57 ? -4.711 26.266 3.605 1 98.56 57 HIS B O 1
ATOM 2927 N N . GLU B 1 58 ? -5.367 26.562 1.458 1 98.5 58 GLU B N 1
ATOM 2928 C CA . GLU B 1 58 ? -4.316 27.547 1.174 1 98.5 58 GLU B CA 1
ATOM 2929 C C . GLU B 1 58 ? -4.668 28.906 1.748 1 98.5 58 GLU B C 1
ATOM 2931 O O . GLU B 1 58 ? -5.824 29.328 1.71 1 98.5 58 GLU B O 1
ATOM 2936 N N . VAL B 1 59 ? -3.676 29.594 2.24 1 98.5 59 VAL B N 1
ATOM 2937 C CA . VAL B 1 59 ? -3.943 30.906 2.801 1 98.5 59 VAL B CA 1
ATOM 2938 C C . VAL B 1 59 ? -2.857 31.891 2.359 1 98.5 59 VAL B C 1
ATOM 2940 O O . VAL B 1 59 ? -1.777 31.469 1.931 1 98.5 59 VAL B O 1
ATOM 2943 N N . GLU B 1 60 ? -3.195 33.156 2.424 1 98.31 60 GLU B N 1
ATOM 2944 C CA . GLU B 1 60 ? -2.252 34.25 2.223 1 98.31 60 GLU B CA 1
ATOM 2945 C C . GLU B 1 60 ? -2.08 35.062 3.496 1 98.31 60 GLU B C 1
ATOM 2947 O O . GLU B 1 60 ? -3.055 35.594 4.039 1 98.31 60 GLU B O 1
ATOM 2952 N N . GLN B 1 61 ? -0.878 35.094 3.926 1 97.94 61 GLN B N 1
ATOM 2953 C CA . GLN B 1 61 ? -0.594 35.844 5.141 1 97.94 61 GLN B CA 1
ATOM 2954 C C . GLN B 1 61 ? 0.146 37.125 4.82 1 97.94 61 GLN B C 1
ATOM 2956 O O . GLN B 1 61 ? 1.078 37.156 4.016 1 97.94 61 GLN B O 1
ATOM 2961 N N . THR B 1 62 ? -0.318 38.25 5.336 1 97 62 THR B N 1
ATOM 2962 C CA . THR B 1 62 ? 0.283 39.562 5.152 1 97 62 THR B CA 1
ATOM 2963 C C . THR B 1 62 ? 0.358 40.312 6.477 1 97 62 THR B C 1
ATOM 2965 O O . THR B 1 62 ? 0.064 39.75 7.531 1 97 62 THR B O 1
ATOM 2968 N N . GLY B 1 63 ? 0.854 41.656 6.422 1 96.44 63 GLY B N 1
ATOM 2969 C CA . GLY B 1 63 ? 1.062 42.406 7.648 1 96.44 63 GLY B CA 1
ATOM 2970 C C . GLY B 1 63 ? 2.334 42.031 8.375 1 96.44 63 GLY B C 1
ATOM 2971 O O . GLY B 1 63 ? 3.355 41.719 7.75 1 96.44 63 GLY B O 1
ATOM 2972 N N . ASP B 1 64 ? 2.289 42.156 9.766 1 96.38 64 ASP B N 1
ATOM 2973 C CA . ASP B 1 64 ? 3.438 41.719 10.547 1 96.38 64 ASP B CA 1
ATOM 2974 C C . ASP B 1 64 ? 3.492 40.188 10.609 1 96.38 64 ASP B C 1
ATOM 2976 O O . ASP B 1 64 ? 2.48 39.531 10.883 1 96.38 64 ASP B O 1
ATOM 2980 N N . ILE B 1 65 ? 4.547 39.625 10.312 1 95.44 65 ILE B N 1
ATOM 2981 C CA . ILE B 1 65 ? 4.707 38.156 10.297 1 95.44 65 ILE B CA 1
ATOM 2982 C C . ILE B 1 65 ? 5.777 37.75 11.297 1 95.44 65 ILE B C 1
ATOM 2984 O O . ILE B 1 65 ? 6.863 38.344 11.336 1 95.44 65 ILE B O 1
ATOM 2988 N N . ASP B 1 66 ? 5.465 36.844 12.148 1 95.62 66 ASP B N 1
ATOM 2989 C CA . ASP B 1 66 ? 6.387 36.219 13.094 1 95.62 66 ASP B CA 1
ATOM 2990 C C . ASP B 1 66 ? 6.609 34.75 12.773 1 95.62 66 ASP B C 1
ATOM 2992 O O . ASP B 1 66 ? 5.648 34 12.594 1 95.62 66 ASP B O 1
ATOM 2996 N N . LYS B 1 67 ? 7.84 34.312 12.648 1 92.62 67 LYS B N 1
ATOM 2997 C CA . LYS B 1 67 ? 8.156 32.938 12.289 1 92.62 67 LYS B CA 1
ATOM 2998 C C . LYS B 1 67 ? 8.656 32.156 13.508 1 92.62 67 LYS B C 1
ATOM 3000 O O . LYS B 1 67 ? 9.398 32.688 14.336 1 92.62 67 LYS B O 1
ATOM 3005 N N . SER B 1 68 ? 8.188 30.891 13.562 1 88.5 68 SER B N 1
ATOM 3006 C CA . SER B 1 68 ? 8.609 30 14.641 1 88.5 68 SER B CA 1
ATOM 3007 C C . SER B 1 68 ? 10 29.438 14.383 1 88.5 68 SER B C 1
ATOM 3009 O O . SER B 1 68 ? 10.438 29.359 13.234 1 88.5 68 SER B O 1
ATOM 3011 N N . GLU B 1 69 ? 10.664 29.047 15.484 1 80.81 69 GLU B N 1
ATOM 3012 C CA . GLU B 1 69 ? 11.984 28.438 15.359 1 80.81 69 GLU B CA 1
ATOM 3013 C C . GLU B 1 69 ? 11.891 26.922 15.273 1 80.81 69 GLU B C 1
ATOM 3015 O O . GLU B 1 69 ? 12.828 26.25 14.828 1 80.81 69 GLU B O 1
ATOM 3020 N N . GLY B 1 70 ? 10.859 26.281 15.625 1 78 70 GLY B N 1
ATOM 3021 C CA . GLY B 1 70 ? 10.766 24.828 15.742 1 78 70 GLY B CA 1
ATOM 3022 C C . GLY B 1 70 ? 10.258 24.156 14.477 1 78 70 GLY B C 1
ATOM 3023 O O . GLY B 1 70 ? 10.656 23.031 14.156 1 78 70 GLY B O 1
ATOM 3024 N N . ASP B 1 71 ? 9.32 24.734 13.867 1 83.19 71 ASP B N 1
ATOM 3025 C CA . ASP B 1 71 ? 8.789 24.203 12.617 1 83.19 71 ASP B CA 1
ATOM 3026 C C . ASP B 1 71 ? 8.43 25.344 11.648 1 83.19 71 ASP B C 1
ATOM 3028 O O . ASP B 1 71 ? 8.961 26.438 11.758 1 83.19 71 ASP B O 1
ATOM 3032 N N . SER B 1 72 ? 7.621 25.016 10.664 1 89.75 72 SER B N 1
ATOM 3033 C CA . SER B 1 72 ? 7.355 26 9.625 1 89.75 72 SER B CA 1
ATOM 3034 C C . SER B 1 72 ? 6.164 26.875 9.992 1 89.75 72 SER B C 1
ATOM 3036 O O . SER B 1 72 ? 5.602 27.562 9.133 1 89.75 72 SER B O 1
ATOM 3038 N N . LYS B 1 73 ? 5.773 26.891 11.289 1 93.94 73 LYS B N 1
ATOM 3039 C CA . LYS B 1 73 ? 4.637 27.672 11.758 1 93.94 73 LYS B CA 1
ATOM 3040 C C . LYS B 1 73 ? 4.945 29.172 11.688 1 93.94 73 LYS B C 1
ATOM 3042 O O . LYS B 1 73 ? 6.047 29.594 12.047 1 93.94 73 LYS B O 1
ATOM 3047 N N . VAL B 1 74 ? 3.98 29.953 11.242 1 95.69 74 VAL B N 1
ATOM 3048 C CA . VAL B 1 74 ? 4.066 31.406 11.156 1 95.69 74 VAL B CA 1
ATOM 3049 C C . VAL B 1 74 ? 2.785 32.031 11.711 1 95.69 74 VAL B C 1
ATOM 3051 O O . VAL B 1 74 ? 1.717 31.406 11.656 1 95.69 74 VAL B O 1
ATOM 3054 N N . ALA B 1 75 ? 2.928 33.156 12.297 1 96.62 75 ALA B N 1
ATOM 3055 C CA . ALA B 1 75 ? 1.801 33.969 12.75 1 96.62 75 ALA B CA 1
ATOM 3056 C C . ALA B 1 75 ? 1.786 35.312 12.055 1 96.62 75 ALA B C 1
ATOM 3058 O O . ALA B 1 75 ? 2.836 35.938 11.859 1 96.62 75 ALA B O 1
ATOM 3059 N N . SER B 1 76 ? 0.679 35.781 11.625 1 97.31 76 SER B N 1
ATOM 3060 C CA . SER B 1 76 ? 0.565 37.062 10.938 1 97.31 76 SER B CA 1
ATOM 3061 C C . SER B 1 76 ? -0.599 37.906 11.484 1 97.31 76 SER B C 1
ATOM 3063 O O . SER B 1 76 ? -1.503 37.344 12.117 1 97.31 76 SER B O 1
ATOM 3065 N N . THR B 1 77 ? -0.555 39.188 11.211 1 97.69 77 THR B N 1
ATOM 3066 C CA . THR B 1 77 ? -1.638 40.062 11.648 1 97.69 77 THR B CA 1
ATOM 3067 C C . THR B 1 77 ? -2.789 40.062 10.648 1 97.69 77 THR B C 1
ATOM 3069 O O . THR B 1 77 ? -3.906 40.469 10.969 1 97.69 77 THR B O 1
ATOM 3072 N N . GLU B 1 78 ? -2.488 39.656 9.453 1 98.06 78 GLU B N 1
ATOM 3073 C CA . GLU B 1 78 ? -3.514 39.562 8.422 1 98.06 78 GLU B CA 1
ATOM 3074 C C . GLU B 1 78 ? -3.463 38.219 7.715 1 98.06 78 GLU B C 1
ATOM 3076 O O . GLU B 1 78 ? -2.381 37.719 7.398 1 98.06 78 GLU B O 1
ATOM 3081 N N . ILE B 1 79 ? -4.699 37.656 7.426 1 98.19 79 ILE B N 1
ATOM 3082 C CA . ILE B 1 79 ? -4.746 36.375 6.727 1 98.19 79 ILE B CA 1
ATOM 3083 C C . ILE B 1 79 ? -5.949 36.344 5.785 1 98.19 79 ILE B C 1
ATOM 3085 O O . ILE B 1 79 ? -7.02 36.875 6.121 1 98.19 79 ILE B O 1
ATOM 3089 N N . LYS B 1 80 ? -5.754 35.875 4.641 1 98.56 80 LYS B N 1
ATOM 3090 C CA . LYS B 1 80 ? -6.824 35.594 3.686 1 98.56 80 LYS B CA 1
ATOM 3091 C C . LYS B 1 80 ? -6.984 34.094 3.467 1 98.56 80 LYS B C 1
ATOM 3093 O O . LYS B 1 80 ? -6.016 33.406 3.135 1 98.56 80 LYS B O 1
ATOM 3098 N N . ILE B 1 81 ? -8.148 33.625 3.648 1 98.69 81 ILE B N 1
ATOM 3099 C CA . ILE B 1 81 ? -8.406 32.188 3.514 1 98.69 81 ILE B CA 1
ATOM 3100 C C . ILE B 1 81 ? -8.703 31.875 2.053 1 98.69 81 ILE B C 1
ATOM 3102 O O . ILE B 1 81 ? -9.688 32.344 1.487 1 98.69 81 ILE B O 1
ATOM 3106 N N . GLY B 1 82 ? -7.887 31.062 1.482 1 98.06 82 GLY B N 1
ATOM 3107 C CA . GLY B 1 82 ? -8.055 30.672 0.092 1 98.06 82 GLY B CA 1
ATOM 3108 C C . GLY B 1 82 ? -8.812 29.359 -0.074 1 98.06 82 GLY B C 1
ATOM 3109 O O . GLY B 1 82 ? -9.648 29.016 0.764 1 98.06 82 GLY B O 1
ATOM 3110 N N . ALA B 1 83 ? -8.602 28.656 -1.17 1 96.94 83 ALA B N 1
ATOM 3111 C CA . ALA B 1 83 ? -9.359 27.469 -1.562 1 96.94 83 ALA B CA 1
ATOM 3112 C C . ALA B 1 83 ? -9.023 26.297 -0.656 1 96.94 83 ALA B C 1
ATOM 3114 O O . ALA B 1 83 ? -7.891 26.156 -0.191 1 96.94 83 ALA B O 1
ATOM 3115 N N . LYS B 1 84 ? -10.016 25.484 -0.485 1 97 84 LYS B N 1
ATOM 3116 C CA . LYS B 1 84 ? -9.797 24.188 0.168 1 97 84 LYS B CA 1
ATOM 3117 C C . LYS B 1 84 ? -8.828 23.328 -0.626 1 97 84 LYS B C 1
ATOM 3119 O O . LYS B 1 84 ? -8.836 23.344 -1.858 1 97 84 LYS B O 1
ATOM 3124 N N . ILE B 1 85 ? -7.934 22.641 0.058 1 96.31 85 ILE B N 1
ATOM 3125 C CA . ILE B 1 85 ? -6.957 21.766 -0.585 1 96.31 85 ILE B CA 1
ATOM 3126 C C . ILE B 1 85 ? -7.051 20.375 0.008 1 96.31 85 ILE B C 1
ATOM 3128 O O . ILE B 1 85 ? -7.105 20.203 1.229 1 96.31 85 ILE B O 1
ATOM 3132 N N . GLY B 1 86 ? -7.223 19.312 -0.788 1 93.19 86 GLY B N 1
ATOM 3133 C CA . GLY B 1 86 ? -7.273 17.938 -0.339 1 93.19 86 GLY B CA 1
ATOM 3134 C C . GLY B 1 86 ? -5.902 17.312 -0.148 1 93.19 86 GLY B C 1
ATOM 3135 O O . GLY B 1 86 ? -4.883 17.984 -0.333 1 93.19 86 GLY B O 1
ATOM 3136 N N . ILE B 1 87 ? -5.867 16.031 0.171 1 94.56 87 ILE B N 1
ATOM 3137 C CA . ILE B 1 87 ? -4.633 15.328 0.491 1 94.56 87 ILE B CA 1
ATOM 3138 C C . ILE B 1 87 ? -3.715 15.312 -0.729 1 94.56 87 ILE B C 1
ATOM 3140 O O . ILE B 1 87 ? -2.523 15.609 -0.622 1 94.56 87 ILE B O 1
ATOM 3144 N N . PRO B 1 88 ? -4.262 15 -1.9 1 93.88 88 PRO B N 1
ATOM 3145 C CA . PRO B 1 88 ? -3.375 15.039 -3.064 1 93.88 88 PRO B CA 1
ATOM 3146 C C . PRO B 1 88 ? -2.74 16.422 -3.273 1 93.88 88 PRO B C 1
ATOM 3148 O O . PRO B 1 88 ? -1.555 16.5 -3.605 1 93.88 88 PRO B O 1
ATOM 3151 N N . GLY B 1 89 ? -3.564 17.406 -3.102 1 95.81 89 GLY B N 1
ATOM 3152 C CA . GLY B 1 89 ? -3.033 18.75 -3.225 1 95.81 89 GLY B CA 1
ATOM 3153 C C . GLY B 1 89 ? -1.95 19.062 -2.209 1 95.81 89 GLY B C 1
ATOM 3154 O O . GLY B 1 89 ? -0.952 19.703 -2.535 1 95.81 89 GLY B O 1
ATOM 3155 N N . LEU B 1 90 ? -2.141 18.656 -0.995 1 97 90 LEU B N 1
ATOM 3156 C CA . LEU B 1 90 ? -1.146 18.875 0.052 1 97 90 LEU B CA 1
ATOM 3157 C C . LEU B 1 90 ? 0.154 18.141 -0.281 1 97 90 LEU B C 1
ATOM 3159 O O . LEU B 1 90 ? 1.241 18.688 -0.078 1 97 90 LEU B O 1
ATOM 3163 N N . VAL B 1 91 ? 0.03 16.906 -0.771 1 96.12 91 VAL B N 1
ATOM 3164 C CA . VAL B 1 91 ? 1.204 16.125 -1.132 1 96.12 91 VAL B CA 1
ATOM 3165 C C . VAL B 1 91 ? 1.982 16.828 -2.236 1 96.12 91 VAL B C 1
ATOM 3167 O O . VAL B 1 91 ? 3.199 17 -2.137 1 96.12 91 VAL B O 1
ATOM 3170 N N . GLN B 1 92 ? 1.313 17.25 -3.18 1 95.81 92 GLN B N 1
ATOM 3171 C CA . GLN B 1 92 ? 1.976 17.938 -4.285 1 95.81 92 GLN B CA 1
ATOM 3172 C C . GLN B 1 92 ? 2.648 19.219 -3.811 1 95.81 92 GLN B C 1
ATOM 3174 O O . GLN B 1 92 ? 3.777 19.516 -4.207 1 95.81 92 GLN B O 1
ATOM 3179 N N . ALA B 1 93 ? 1.968 19.984 -3.041 1 96.62 93 ALA B N 1
ATOM 3180 C CA . ALA B 1 93 ? 2.527 21.219 -2.508 1 96.62 93 ALA B CA 1
ATOM 3181 C C . ALA B 1 93 ? 3.771 20.938 -1.669 1 96.62 93 ALA B C 1
ATOM 3183 O O . ALA B 1 93 ? 4.73 21.719 -1.694 1 96.62 93 ALA B O 1
ATOM 3184 N N . ALA B 1 94 ? 3.703 19.906 -0.876 1 96.06 94 ALA B N 1
ATOM 3185 C CA . ALA B 1 94 ? 4.844 19.547 -0.041 1 96.06 94 ALA B CA 1
ATOM 3186 C C . ALA B 1 94 ? 6.055 19.188 -0.896 1 96.06 94 ALA B C 1
ATOM 3188 O O . ALA B 1 94 ? 7.18 19.594 -0.593 1 96.06 94 ALA B O 1
ATOM 3189 N N . ILE B 1 95 ? 5.836 18.344 -1.89 1 94.44 95 ILE B N 1
ATOM 3190 C CA . ILE B 1 95 ? 6.918 17.953 -2.787 1 94.44 95 ILE B CA 1
ATOM 3191 C C . ILE B 1 95 ? 7.516 19.203 -3.445 1 94.44 95 ILE B C 1
ATOM 3193 O O . ILE B 1 95 ? 8.742 19.344 -3.508 1 94.44 95 ILE B O 1
ATOM 3197 N N . GLU B 1 96 ? 6.703 20.094 -3.885 1 94.06 96 GLU B N 1
ATOM 3198 C CA . GLU B 1 96 ? 7.18 21.344 -4.5 1 94.06 96 GLU B CA 1
ATOM 3199 C C . GLU B 1 96 ? 7.973 22.172 -3.508 1 94.06 96 GLU B C 1
ATOM 3201 O O . GLU B 1 96 ? 9.023 22.734 -3.852 1 94.06 96 GLU B O 1
ATOM 3206 N N . TYR B 1 97 ? 7.465 22.375 -2.348 1 94.56 97 TYR B N 1
ATOM 3207 C CA . TYR B 1 97 ? 8.133 23.141 -1.298 1 94.56 97 TYR B CA 1
ATOM 3208 C C . TYR B 1 97 ? 9.547 22.625 -1.065 1 94.56 97 TYR B C 1
ATOM 3210 O O . TYR B 1 97 ? 10.5 23.406 -1.012 1 94.56 97 TYR B O 1
ATOM 3218 N N . THR B 1 98 ? 9.625 21.328 -0.908 1 92.12 98 THR B N 1
ATOM 3219 C CA . THR B 1 98 ? 10.898 20.703 -0.584 1 92.12 98 THR B CA 1
ATOM 3220 C C . THR B 1 98 ? 11.836 20.734 -1.786 1 92.12 98 THR B C 1
ATOM 3222 O O . THR B 1 98 ? 13.008 21.094 -1.654 1 92.12 98 THR B O 1
ATOM 3225 N N . SER B 1 99 ? 11.281 20.328 -2.928 1 90.38 99 SER B N 1
ATOM 3226 C CA . SER B 1 99 ? 12.109 20.281 -4.129 1 90.38 99 SER B CA 1
ATOM 3227 C C . SER B 1 99 ? 12.695 21.641 -4.457 1 90.38 99 SER B C 1
ATOM 3229 O O . SER B 1 99 ? 13.828 21.75 -4.926 1 90.38 99 SER B O 1
ATOM 3231 N N . LYS B 1 100 ? 11.984 22.719 -4.262 1 89.56 100 LYS B N 1
ATOM 3232 C CA . LYS B 1 100 ? 12.438 24.078 -4.559 1 89.56 100 LYS B CA 1
ATOM 3233 C C . LYS B 1 100 ? 13.602 24.484 -3.658 1 89.56 100 LYS B C 1
ATOM 3235 O O . LYS B 1 100 ? 14.406 25.344 -4.02 1 89.56 100 LYS B O 1
ATOM 3240 N N . ARG B 1 101 ? 13.719 24 -2.584 1 88.38 101 ARG B N 1
ATOM 3241 C CA . ARG B 1 101 ? 14.719 24.375 -1.591 1 88.38 101 ARG B CA 1
ATOM 3242 C C . ARG B 1 101 ? 15.93 23.453 -1.644 1 88.38 101 ARG B C 1
ATOM 3244 O O . ARG B 1 101 ? 16.891 23.641 -0.903 1 88.38 101 ARG B O 1
ATOM 3251 N N . CYS B 1 102 ? 15.773 22.391 -2.396 1 85.19 102 CYS B N 1
ATOM 3252 C CA . CYS B 1 102 ? 16.891 21.469 -2.59 1 85.19 102 CYS B CA 1
ATOM 3253 C C . CYS B 1 102 ? 17.797 21.953 -3.717 1 85.19 102 CYS B C 1
ATOM 3255 O O . CYS B 1 102 ? 17.406 22.797 -4.523 1 85.19 102 CYS B O 1
ATOM 3257 N N . GLU B 1 103 ? 19.031 21.422 -3.557 1 72.25 103 GLU B N 1
ATOM 3258 C CA . GLU B 1 103 ? 20.016 21.812 -4.555 1 72.25 103 GLU B CA 1
ATOM 3259 C C . GLU B 1 103 ? 19.641 21.297 -5.941 1 72.25 103 GLU B C 1
ATOM 3261 O O . GLU B 1 103 ? 19.266 20.125 -6.094 1 72.25 103 GLU B O 1
ATOM 3266 N N . LYS B 1 104 ? 19.734 22.234 -6.844 1 66.56 104 LYS B N 1
ATOM 3267 C CA . LYS B 1 104 ? 19.297 21.906 -8.203 1 66.56 104 LYS B CA 1
ATOM 3268 C C . LYS B 1 104 ? 20.484 21.406 -9.047 1 66.56 104 LYS B C 1
ATOM 3270 O O . LYS B 1 104 ? 20.281 20.766 -10.07 1 66.56 104 LYS B O 1
ATOM 3275 N N . LYS B 1 105 ? 21.609 21.828 -8.641 1 67.38 105 LYS B N 1
ATOM 3276 C CA . LYS B 1 105 ? 22.719 21.438 -9.508 1 67.38 105 LYS B CA 1
ATOM 3277 C C . LYS B 1 105 ? 23.453 20.203 -8.961 1 67.38 105 LYS B C 1
ATOM 3279 O O . LYS B 1 105 ? 24.031 20.25 -7.879 1 67.38 105 LYS B O 1
ATOM 3284 N N . ALA B 1 106 ? 23.344 19.094 -9.758 1 68.19 106 ALA B N 1
ATOM 3285 C CA . ALA B 1 106 ? 23.953 17.844 -9.344 1 68.19 106 ALA B CA 1
ATOM 3286 C C . ALA B 1 106 ? 25.469 17.891 -9.453 1 68.19 106 ALA B C 1
ATOM 3288 O O . ALA B 1 106 ? 26.016 18.25 -10.5 1 68.19 106 ALA B O 1
ATOM 3289 N N . GLU B 1 107 ? 26.109 17.609 -8.438 1 67.69 107 GLU B N 1
ATOM 3290 C CA . GLU B 1 107 ? 27.562 17.5 -8.422 1 67.69 107 GLU B CA 1
ATOM 3291 C C . GLU B 1 107 ? 28.031 16.219 -9.086 1 67.69 107 GLU B C 1
ATOM 3293 O O . GLU B 1 107 ? 29.094 16.188 -9.727 1 67.69 107 GLU B O 1
ATOM 3298 N N . ASN B 1 108 ? 27.328 15.094 -8.93 1 71.56 108 ASN B N 1
ATOM 3299 C CA . ASN B 1 108 ? 27.656 13.812 -9.547 1 71.56 108 ASN B CA 1
ATOM 3300 C C . ASN B 1 108 ? 26.578 13.375 -10.531 1 71.56 108 ASN B C 1
ATOM 3302 O O . ASN B 1 108 ? 25.406 13.258 -10.156 1 71.56 108 ASN B O 1
ATOM 3306 N N . HIS B 1 109 ? 26.922 13.305 -11.742 1 70.75 109 HIS B N 1
ATOM 3307 C CA . HIS B 1 109 ? 25.984 12.945 -12.805 1 70.75 109 HIS B CA 1
ATOM 3308 C C . HIS B 1 109 ? 26.547 11.812 -13.664 1 70.75 109 HIS B C 1
ATOM 3310 O O . HIS B 1 109 ? 27.703 11.867 -14.094 1 70.75 109 HIS B O 1
ATOM 3316 N N . ASN B 1 110 ? 25.906 10.75 -13.703 1 67.31 110 ASN B N 1
ATOM 3317 C CA . ASN B 1 110 ? 26.266 9.664 -14.602 1 67.31 110 ASN B CA 1
ATOM 3318 C C . ASN B 1 110 ? 25.266 9.516 -15.742 1 67.31 110 ASN B C 1
ATOM 3320 O O . ASN B 1 110 ? 24.062 9.695 -15.539 1 67.31 110 ASN B O 1
ATOM 3324 N N . THR B 1 111 ? 25.844 9.414 -16.938 1 63.88 111 THR B N 1
ATOM 3325 C CA . THR B 1 111 ? 25.031 9.148 -18.109 1 63.88 111 THR B CA 1
ATOM 3326 C C . THR B 1 111 ? 25.453 7.848 -18.781 1 63.88 111 THR B C 1
ATOM 3328 O O . THR B 1 111 ? 26.641 7.5 -18.797 1 63.88 111 THR B O 1
ATOM 3331 N N . GLY B 1 112 ? 24.578 6.871 -19.234 1 60.25 112 GLY B N 1
ATOM 3332 C CA . GLY B 1 112 ? 24.875 5.617 -19.906 1 60.25 112 GLY B CA 1
ATOM 3333 C C . GLY B 1 112 ? 23.719 4.625 -19.844 1 60.25 112 GLY B C 1
ATOM 3334 O O . GLY B 1 112 ? 22.688 4.898 -19.25 1 60.25 112 GLY B O 1
ATOM 3335 N N . TYR B 1 113 ? 23.891 3.48 -20.562 1 67.12 113 TYR B N 1
ATOM 3336 C CA . TYR B 1 113 ? 22.891 2.426 -20.609 1 67.12 113 TYR B CA 1
ATOM 3337 C C . TYR B 1 113 ? 22.625 1.859 -19.203 1 67.12 113 TYR B C 1
ATOM 3339 O O . TYR B 1 113 ? 21.484 1.679 -18.812 1 67.12 113 TYR B O 1
ATOM 3347 N N . ARG B 1 114 ? 23.766 1.551 -18.594 1 71.88 114 ARG B N 1
ATOM 3348 C CA . ARG B 1 114 ? 23.75 1.155 -17.188 1 71.88 114 ARG B CA 1
ATOM 3349 C C . ARG B 1 114 ? 24.609 2.086 -16.344 1 71.88 114 ARG B C 1
ATOM 3351 O O . ARG B 1 114 ? 25.766 2.324 -16.672 1 71.88 114 ARG B O 1
ATOM 3358 N N . GLY B 1 115 ? 24.047 2.869 -15.391 1 69.25 115 GLY B N 1
ATOM 3359 C CA . GLY B 1 115 ? 24.828 3.795 -14.594 1 69.25 115 GLY B CA 1
ATOM 3360 C C . GLY B 1 115 ? 24.328 3.918 -13.164 1 69.25 115 GLY B C 1
ATOM 3361 O O . GLY B 1 115 ? 23.172 3.611 -12.875 1 69.25 115 GLY B O 1
ATOM 3362 N N . ALA B 1 116 ? 25.234 4.18 -12.266 1 75.62 116 ALA B N 1
ATOM 3363 C CA . ALA B 1 116 ? 24.906 4.473 -10.875 1 75.62 116 ALA B CA 1
ATOM 3364 C C . ALA B 1 116 ? 25.641 5.719 -10.391 1 75.62 116 ALA B C 1
ATOM 3366 O O . ALA B 1 116 ? 26.797 5.945 -10.742 1 75.62 116 ALA B O 1
ATOM 3367 N N . SER B 1 117 ? 25.016 6.641 -9.75 1 76.56 117 SER B N 1
ATOM 3368 C CA . SER B 1 117 ? 25.594 7.844 -9.164 1 76.56 117 SER B CA 1
ATOM 3369 C C . SER B 1 117 ? 25.281 7.938 -7.672 1 76.56 117 SER B C 1
ATOM 3371 O O . SER B 1 117 ? 24.203 7.5 -7.23 1 76.56 117 SER B O 1
ATOM 3373 N N . SER B 1 118 ? 26.219 8.352 -6.953 1 78.5 118 SER B N 1
ATOM 3374 C CA . SER B 1 118 ? 26 8.586 -5.531 1 78.5 118 SER B CA 1
ATOM 3375 C C . SER B 1 118 ? 26.688 9.859 -5.062 1 78.5 118 SER B C 1
ATOM 3377 O O . SER B 1 118 ? 27.719 10.258 -5.621 1 78.5 118 SER B O 1
ATOM 3379 N N . ASN B 1 119 ? 26.125 10.547 -4.145 1 76.19 119 ASN B N 1
ATOM 3380 C CA . ASN B 1 119 ? 26.703 11.734 -3.533 1 76.19 119 ASN B CA 1
ATOM 3381 C C . ASN B 1 119 ? 26.422 11.797 -2.035 1 76.19 119 ASN B C 1
ATOM 3383 O O . ASN B 1 119 ? 25.406 11.273 -1.571 1 76.19 119 ASN B O 1
ATOM 3387 N N . THR B 1 120 ? 27.375 12.195 -1.352 1 73.56 120 THR B N 1
ATOM 3388 C CA . THR B 1 120 ? 27.203 12.523 0.058 1 73.56 120 THR B CA 1
ATOM 3389 C C . THR B 1 120 ? 27.5 14 0.305 1 73.56 120 THR B C 1
ATOM 3391 O O . THR B 1 120 ? 28.531 14.516 -0.123 1 73.56 120 THR B O 1
ATOM 3394 N N . GLY B 1 121 ? 26.547 14.828 0.86 1 69.94 121 GLY B N 1
ATOM 3395 C CA . GLY B 1 121 ? 26.703 16.25 1.146 1 69.94 121 GLY B CA 1
ATOM 3396 C C . GLY B 1 121 ? 25.438 16.906 1.657 1 69.94 121 GLY B C 1
ATOM 3397 O O . GLY B 1 121 ? 24.344 16.578 1.214 1 69.94 121 GLY B O 1
ATOM 3398 N N . ASP B 1 122 ? 25.578 17.828 2.568 1 73.44 122 ASP B N 1
ATOM 3399 C CA . ASP B 1 122 ? 24.422 18.5 3.178 1 73.44 122 ASP B CA 1
ATOM 3400 C C . ASP B 1 122 ? 23.516 19.109 2.113 1 73.44 122 ASP B C 1
ATOM 3402 O O . ASP B 1 122 ? 22.297 18.984 2.189 1 73.44 122 ASP B O 1
ATOM 3406 N N . ARG B 1 123 ? 24.062 19.766 1.127 1 79.25 123 ARG B N 1
ATOM 3407 C CA . ARG B 1 123 ? 23.312 20.328 0.004 1 79.25 123 ARG B CA 1
ATOM 3408 C C . ARG B 1 123 ? 23.812 19.766 -1.321 1 79.25 123 ARG B C 1
ATOM 3410 O O . ARG B 1 123 ? 24.078 20.516 -2.262 1 79.25 123 ARG B O 1
ATOM 3417 N N . GLY B 1 124 ? 23.938 18.469 -1.368 1 73.56 124 GLY B N 1
ATOM 3418 C CA . GLY B 1 124 ? 24.438 17.828 -2.578 1 73.56 124 GLY B CA 1
ATOM 3419 C C . GLY B 1 124 ? 23.328 17.219 -3.42 1 73.56 124 GLY B C 1
ATOM 3420 O O . GLY B 1 124 ? 22.203 17.047 -2.947 1 73.56 124 GLY B O 1
ATOM 3421 N N . ALA B 1 125 ? 23.75 17.047 -4.648 1 81.44 125 ALA B N 1
ATOM 3422 C CA . ALA B 1 125 ? 22.797 16.453 -5.578 1 81.44 125 ALA B CA 1
ATOM 3423 C C . ALA B 1 125 ? 23.438 15.344 -6.402 1 81.44 125 ALA B C 1
ATOM 3425 O O . ALA B 1 125 ? 24.625 15.398 -6.703 1 81.44 125 ALA B O 1
ATOM 3426 N N . SER B 1 126 ? 22.719 14.375 -6.645 1 81.25 126 SER B N 1
ATOM 3427 C CA . SER B 1 126 ? 23.078 13.273 -7.535 1 81.25 126 SER B CA 1
ATOM 3428 C C . SER B 1 126 ? 22.016 13.055 -8.602 1 81.25 126 SER B C 1
ATOM 3430 O O . SER B 1 126 ? 20.812 13.18 -8.336 1 81.25 126 SER B O 1
ATOM 3432 N N . SER B 1 127 ? 22.516 12.75 -9.773 1 80.5 127 SER B N 1
ATOM 3433 C CA . SER B 1 127 ? 21.562 12.469 -10.844 1 80.5 127 SER B CA 1
ATOM 3434 C C . SER B 1 127 ? 2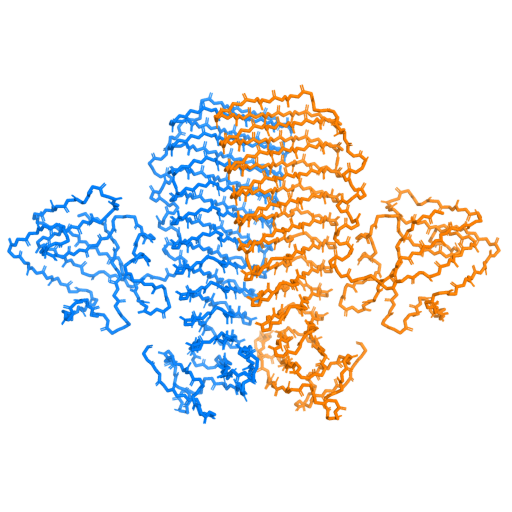2.109 11.406 -11.797 1 80.5 127 SER B C 1
ATOM 3436 O O . SER B 1 127 ? 23.312 11.32 -12.008 1 80.5 127 SER B O 1
ATOM 3438 N N . ASN B 1 128 ? 21.203 10.641 -12.258 1 79.5 128 ASN B N 1
ATOM 3439 C CA . ASN B 1 128 ? 21.531 9.664 -13.297 1 79.5 128 ASN B CA 1
ATOM 3440 C C . ASN B 1 128 ? 20.516 9.719 -14.445 1 79.5 128 ASN B C 1
ATOM 3442 O O . ASN B 1 128 ? 19.328 9.898 -14.219 1 79.5 128 ASN B O 1
ATOM 3446 N N . THR B 1 129 ? 21.062 9.641 -15.586 1 76.94 129 THR B N 1
ATOM 3447 C CA . THR B 1 129 ? 20.234 9.492 -16.781 1 76.94 129 THR B CA 1
ATOM 3448 C C . THR B 1 129 ? 20.688 8.289 -17.609 1 76.94 129 THR B C 1
ATOM 3450 O O . THR B 1 129 ? 21.859 8.172 -17.969 1 76.94 129 THR B O 1
ATOM 3453 N N . GLY B 1 130 ? 19.766 7.328 -17.938 1 75.38 130 GLY B N 1
ATOM 3454 C CA . GLY B 1 130 ? 20.047 6.109 -18.672 1 75.38 130 GLY B CA 1
ATOM 3455 C C . GLY B 1 130 ? 18.922 5.098 -18.625 1 75.38 130 GLY B C 1
ATOM 3456 O O . GLY B 1 130 ? 17.938 5.297 -17.906 1 75.38 130 GLY B O 1
ATOM 3457 N N . ASP B 1 131 ? 19.047 3.955 -19.484 1 78.62 131 ASP B N 1
ATOM 3458 C CA . ASP B 1 131 ? 17.984 2.955 -19.547 1 78.62 131 ASP B CA 1
ATOM 3459 C C . ASP B 1 131 ? 17.844 2.217 -18.219 1 78.62 131 ASP B C 1
ATOM 3461 O O . ASP B 1 131 ? 16.719 1.998 -17.75 1 78.62 131 ASP B O 1
ATOM 3465 N N . TRP B 1 132 ? 19.031 1.802 -17.781 1 79.06 132 TRP B N 1
ATOM 3466 C CA . TRP B 1 132 ? 19.094 1.18 -16.469 1 79.06 132 TRP B CA 1
ATOM 3467 C C . TRP B 1 132 ? 19.953 1.994 -15.508 1 79.06 132 TRP B C 1
ATOM 3469 O O . TRP B 1 132 ? 21.156 2.145 -15.734 1 79.06 132 TRP B O 1
ATOM 3479 N N . GLY B 1 133 ? 19.375 2.592 -14.445 1 76.75 133 GLY B N 1
ATOM 3480 C CA . GLY B 1 133 ? 20.188 3.471 -13.617 1 76.75 133 GLY B CA 1
ATOM 3481 C C . GLY B 1 133 ? 19.719 3.539 -12.18 1 76.75 133 GLY B C 1
ATOM 3482 O O . GLY B 1 133 ? 18.594 3.135 -11.859 1 76.75 133 GLY B O 1
ATOM 3483 N N . ALA B 1 134 ? 20.641 4 -11.328 1 81.56 134 ALA B N 1
ATOM 3484 C CA . ALA B 1 134 ? 20.359 4.25 -9.914 1 81.56 134 ALA B CA 1
ATOM 3485 C C . ALA B 1 134 ? 21.047 5.527 -9.438 1 81.56 134 ALA B C 1
ATOM 3487 O O . ALA B 1 134 ? 22.172 5.832 -9.852 1 81.56 134 ALA B O 1
ATOM 3488 N N . SER B 1 135 ? 20.391 6.305 -8.719 1 83.38 135 SER B N 1
ATOM 3489 C CA . SER B 1 135 ? 20.938 7.5 -8.094 1 83.38 135 SER B CA 1
ATOM 3490 C C . SER B 1 135 ? 20.672 7.504 -6.59 1 83.38 135 SER B C 1
ATOM 3492 O O . SER B 1 135 ? 19.594 7.109 -6.141 1 83.38 135 SER B O 1
ATOM 3494 N N . SER B 1 136 ? 21.703 7.902 -5.852 1 82.5 136 SER B N 1
ATOM 3495 C CA . SER B 1 136 ? 21.516 8.008 -4.406 1 82.5 136 SER B CA 1
ATOM 3496 C C . SER B 1 136 ? 22.203 9.258 -3.857 1 82.5 136 SER B C 1
ATOM 3498 O O . SER B 1 136 ? 23.266 9.648 -4.34 1 82.5 136 SER B O 1
ATOM 3500 N N . ASN B 1 137 ? 21.547 9.852 -2.889 1 81.06 137 ASN B N 1
ATOM 3501 C CA . ASN B 1 137 ? 22.125 10.992 -2.184 1 81.06 137 ASN B CA 1
ATOM 3502 C C . ASN B 1 137 ? 21.906 10.891 -0.676 1 81.06 137 ASN B C 1
ATOM 3504 O O . ASN B 1 137 ? 20.875 10.406 -0.224 1 81.06 137 ASN B O 1
ATOM 3508 N N . THR B 1 138 ? 22.875 11.227 0.035 1 79.94 138 THR B N 1
ATOM 3509 C CA . THR B 1 138 ? 22.734 11.414 1.476 1 79.94 138 THR B CA 1
ATOM 3510 C C . THR B 1 138 ? 23.078 12.852 1.86 1 79.94 138 THR B C 1
ATOM 3512 O O . THR B 1 138 ? 24.172 13.336 1.564 1 79.94 138 THR B O 1
ATOM 3515 N N . GLY B 1 139 ? 22.125 13.555 2.543 1 74.25 139 GLY B N 1
ATOM 3516 C CA . GLY B 1 139 ? 22.375 14.93 2.936 1 74.25 139 GLY B CA 1
ATOM 3517 C C . GLY B 1 139 ? 21.156 15.625 3.494 1 74.25 139 GLY B C 1
ATOM 3518 O O . GLY B 1 139 ? 20.031 15.125 3.352 1 74.25 139 GLY B O 1
ATOM 3519 N N . TYR B 1 140 ? 21.266 16.797 4.145 1 79.31 140 TYR B N 1
ATOM 3520 C CA . TYR B 1 140 ? 20.219 17.547 4.805 1 79.31 140 TYR B CA 1
ATOM 3521 C C . TYR B 1 140 ? 19.281 18.172 3.779 1 79.31 140 TYR B C 1
ATOM 3523 O O . TYR B 1 140 ? 18.062 18 3.85 1 79.31 140 TYR B O 1
ATOM 3531 N N . ARG B 1 141 ? 19.625 18.891 2.814 1 86.38 141 ARG B N 1
ATOM 3532 C CA . ARG B 1 141 ? 18.844 19.5 1.743 1 86.38 141 ARG B CA 1
ATOM 3533 C C . ARG B 1 141 ? 19.344 19.047 0.375 1 86.38 141 ARG B C 1
ATOM 3535 O O . ARG B 1 141 ? 19.531 19.859 -0.526 1 86.38 141 ARG B O 1
ATOM 3542 N N . GLY B 1 142 ? 19.531 17.703 0.307 1 81.38 142 GLY B N 1
ATOM 3543 C CA . GLY B 1 142 ? 20.031 17.141 -0.934 1 81.38 142 GLY B CA 1
ATOM 3544 C C . GLY B 1 142 ? 18.938 16.672 -1.869 1 81.38 142 GLY B C 1
ATOM 3545 O O . GLY B 1 142 ? 17.766 16.625 -1.485 1 81.38 142 GLY B O 1
ATOM 3546 N N . ALA B 1 143 ? 19.406 16.422 -3.086 1 86.81 143 ALA B N 1
ATOM 3547 C CA . ALA B 1 143 ? 18.469 15.945 -4.102 1 86.81 143 ALA B CA 1
ATOM 3548 C C . ALA B 1 143 ? 19.047 14.75 -4.859 1 86.81 143 ALA B C 1
ATOM 3550 O O . ALA B 1 143 ? 20.25 14.68 -5.109 1 86.81 143 ALA B O 1
ATOM 3551 N N . SER B 1 144 ? 18.219 13.836 -5.145 1 87.88 144 SER B N 1
ATOM 3552 C CA . SER B 1 144 ? 18.547 12.711 -6.023 1 87.88 144 SER B CA 1
ATOM 3553 C C . SER B 1 144 ? 17.5 12.57 -7.133 1 87.88 144 SER B C 1
ATOM 3555 O O . SER B 1 144 ? 16.297 12.688 -6.887 1 87.88 144 SER B O 1
ATOM 3557 N N . SER B 1 145 ? 18.078 12.344 -8.312 1 87.38 145 SER B N 1
ATOM 3558 C CA . SER B 1 145 ? 17.156 12.18 -9.422 1 87.38 145 SER B CA 1
ATOM 3559 C C . SER B 1 145 ? 17.641 11.117 -10.406 1 87.38 145 SER B C 1
ATOM 3561 O O . SER B 1 145 ? 18.844 11.016 -10.656 1 87.38 145 SER B O 1
ATOM 3563 N N . ASN B 1 146 ? 16.703 10.359 -10.891 1 87.62 146 ASN B N 1
ATOM 3564 C CA . ASN B 1 146 ? 16.969 9.406 -11.953 1 87.62 146 ASN B CA 1
ATOM 3565 C C . ASN B 1 146 ? 15.961 9.516 -13.094 1 87.62 146 ASN B C 1
ATOM 3567 O O . ASN B 1 146 ? 14.758 9.664 -12.844 1 87.62 146 ASN B O 1
ATOM 3571 N N . THR B 1 147 ? 16.484 9.5 -14.227 1 85.69 147 THR B N 1
ATOM 3572 C CA . THR B 1 147 ? 15.656 9.438 -15.422 1 85.69 147 THR B CA 1
ATOM 3573 C C . THR B 1 147 ? 16.078 8.273 -16.312 1 85.69 147 THR B C 1
ATOM 3575 O O . THR B 1 147 ? 17.234 8.188 -16.719 1 85.69 147 THR B O 1
ATOM 3578 N N . GLY B 1 148 ? 15.156 7.387 -16.703 1 81.75 148 GLY B N 1
ATOM 3579 C CA . GLY B 1 148 ? 15.445 6.223 -17.516 1 81.75 148 GLY B CA 1
ATOM 3580 C C . GLY B 1 148 ? 14.305 5.219 -17.547 1 81.75 148 GLY B C 1
ATOM 3581 O O . GLY B 1 148 ? 13.32 5.363 -16.828 1 81.75 148 GLY B O 1
ATOM 3582 N N . ASP B 1 149 ? 14.367 4.133 -18.438 1 84.62 149 ASP B N 1
ATOM 3583 C CA . ASP B 1 149 ? 13.305 3.148 -18.594 1 84.62 149 ASP B CA 1
ATOM 3584 C C . ASP B 1 149 ? 13.117 2.332 -17.312 1 84.62 149 ASP B C 1
ATOM 3586 O O . ASP B 1 149 ? 11.992 2.008 -16.938 1 84.62 149 ASP B O 1
ATOM 3590 N N . TRP B 1 150 ? 14.258 1.895 -16.859 1 84.5 150 TRP B N 1
ATOM 3591 C CA . TRP B 1 150 ? 14.281 1.174 -15.586 1 84.5 150 TRP B CA 1
ATOM 3592 C C . TRP B 1 150 ? 15.25 1.831 -14.602 1 84.5 150 TRP B C 1
ATOM 3594 O O . TRP B 1 150 ? 16.453 1.934 -14.875 1 84.5 150 TRP B O 1
ATOM 3604 N N . GLY B 1 151 ? 14.789 2.332 -13.414 1 84.25 151 GLY B N 1
ATOM 3605 C CA . GLY B 1 151 ? 15.711 3.023 -12.531 1 84.25 151 GLY B CA 1
ATOM 3606 C C . GLY B 1 151 ? 15.172 3.186 -11.117 1 84.25 151 GLY B C 1
ATOM 3607 O O . GLY B 1 151 ? 14.023 2.838 -10.844 1 84.25 151 GLY B O 1
ATOM 3608 N N . ALA B 1 152 ? 16.094 3.654 -10.281 1 86.69 152 ALA B N 1
ATOM 3609 C CA . ALA B 1 152 ? 15.773 3.916 -8.875 1 86.69 152 ALA B CA 1
ATOM 3610 C C . ALA B 1 152 ? 16.469 5.176 -8.383 1 86.69 152 ALA B C 1
ATOM 3612 O O . ALA B 1 152 ? 17.594 5.473 -8.797 1 86.69 152 ALA B O 1
ATOM 3613 N N . SER B 1 153 ? 15.828 5.871 -7.594 1 89.12 153 SER B N 1
ATOM 3614 C CA . SER B 1 153 ? 16.406 7.027 -6.914 1 89.12 153 SER B CA 1
ATOM 3615 C C . SER B 1 153 ? 16.141 6.977 -5.414 1 89.12 153 SER B C 1
ATOM 3617 O O . SER B 1 153 ? 15.047 6.59 -4.984 1 89.12 153 SER B O 1
ATOM 3619 N N . SER B 1 154 ? 17.188 7.375 -4.684 1 87.06 154 SER B N 1
ATOM 3620 C CA . SER B 1 154 ? 17 7.41 -3.236 1 87.06 154 SER B CA 1
ATOM 3621 C C . SER B 1 154 ? 17.703 8.609 -2.619 1 87.06 154 SER B C 1
ATOM 3623 O O . SER B 1 154 ? 18.797 8.992 -3.061 1 87.06 154 SER B O 1
ATOM 3625 N N . ASN B 1 155 ? 17.016 9.156 -1.67 1 86.56 155 ASN B N 1
ATOM 3626 C CA . ASN B 1 155 ? 17.625 10.18 -0.829 1 86.56 155 ASN B CA 1
ATOM 3627 C C . ASN B 1 155 ? 17.5 9.836 0.653 1 86.56 155 ASN B C 1
ATOM 3629 O O . ASN B 1 155 ? 16.453 9.367 1.101 1 86.56 155 ASN B O 1
ATOM 3633 N N . THR B 1 156 ? 18.562 10.039 1.324 1 84.44 156 THR B N 1
ATOM 3634 C CA . THR B 1 156 ? 18.562 9.883 2.775 1 84.44 156 THR B CA 1
ATOM 3635 C C . THR B 1 156 ? 18.969 11.188 3.457 1 84.44 156 THR B C 1
ATOM 3637 O O . THR B 1 156 ? 20.062 11.711 3.189 1 84.44 156 THR B O 1
ATOM 3640 N N . GLY B 1 157 ? 18.125 11.68 4.402 1 80.69 157 GLY B N 1
ATOM 3641 C CA . GLY B 1 157 ? 18.422 12.906 5.117 1 80.69 157 GLY B CA 1
ATOM 3642 C C . GLY B 1 157 ? 17.188 13.75 5.402 1 80.69 157 GLY B C 1
ATOM 3643 O O . GLY B 1 157 ? 16.062 13.266 5.27 1 80.69 157 GLY B O 1
ATOM 3644 N N . TYR B 1 158 ? 17.469 15.008 5.879 1 84.12 158 TYR B N 1
ATOM 3645 C CA . TYR B 1 158 ? 16.375 15.93 6.219 1 84.12 158 TYR B CA 1
ATOM 3646 C C . TYR B 1 158 ? 16.094 16.891 5.07 1 84.12 158 TYR B C 1
ATOM 3648 O O . TYR B 1 158 ? 17.016 17.438 4.469 1 84.12 158 TYR B O 1
ATOM 3656 N N . TRP B 1 159 ? 14.812 17.156 4.77 1 88.25 159 TRP B N 1
ATOM 3657 C CA . TRP B 1 159 ? 14.367 18.156 3.807 1 88.25 159 TRP B CA 1
ATOM 3658 C C . TRP B 1 159 ? 14.93 17.859 2.42 1 88.25 159 TRP B C 1
ATOM 3660 O O . TRP B 1 159 ? 15.312 18.766 1.689 1 88.25 159 TRP B O 1
ATOM 3670 N N . GLY B 1 160 ? 15.203 16.594 2.094 1 86.5 160 GLY B N 1
ATOM 3671 C CA . GLY B 1 160 ? 15.695 16.203 0.787 1 86.5 160 GLY B CA 1
ATOM 3672 C C . GLY B 1 160 ? 14.602 15.742 -0.156 1 86.5 160 GLY B C 1
ATOM 3673 O O . GLY B 1 160 ? 13.477 15.477 0.273 1 86.5 160 GLY B O 1
ATOM 3674 N N . ALA B 1 161 ? 15.008 15.695 -1.407 1 90.5 161 ALA B N 1
ATOM 3675 C CA . ALA B 1 161 ? 14.047 15.297 -2.432 1 90.5 161 ALA B CA 1
ATOM 3676 C C . ALA B 1 161 ? 14.602 14.172 -3.299 1 90.5 161 ALA B C 1
ATOM 3678 O O . ALA B 1 161 ? 15.789 14.164 -3.637 1 90.5 161 ALA B O 1
ATOM 3679 N N . SER B 1 162 ? 13.789 13.227 -3.574 1 92 162 SER B N 1
ATOM 3680 C CA . SER B 1 162 ? 14.078 12.156 -4.52 1 92 162 SER B CA 1
ATOM 3681 C C . SER B 1 162 ? 13.023 12.078 -5.617 1 92 162 SER B C 1
ATOM 3683 O O . SER B 1 162 ? 11.828 12.18 -5.344 1 92 162 SER B O 1
ATOM 3685 N N . SER B 1 163 ? 13.57 11.898 -6.82 1 91.38 163 SER B N 1
ATOM 3686 C CA . SER B 1 163 ? 12.633 11.789 -7.934 1 91.38 163 SER B CA 1
ATOM 3687 C C . SER B 1 163 ? 13.109 10.773 -8.961 1 91.38 163 SER B C 1
ATOM 3689 O O . SER B 1 163 ? 14.297 10.703 -9.273 1 91.38 163 SER B O 1
ATOM 3691 N N . ASN B 1 164 ? 12.188 9.984 -9.438 1 92.06 164 ASN B N 1
ATOM 3692 C CA . ASN B 1 164 ? 12.43 9.078 -10.555 1 92.06 164 ASN B CA 1
ATOM 3693 C C . ASN B 1 164 ? 11.406 9.281 -11.672 1 92.06 164 ASN B C 1
ATOM 3695 O O . ASN B 1 164 ? 10.211 9.398 -11.414 1 92.06 164 ASN B O 1
ATOM 3699 N N . THR B 1 165 ? 11.906 9.344 -12.82 1 88.81 165 THR B N 1
ATOM 3700 C CA . THR B 1 165 ? 11.062 9.414 -14.008 1 88.81 165 THR B CA 1
ATOM 3701 C C . THR B 1 165 ? 11.453 8.328 -15.008 1 88.81 165 THR B C 1
ATOM 3703 O O . THR B 1 165 ? 12.617 8.234 -15.406 1 88.81 165 THR B O 1
ATOM 3706 N N . GLY B 1 166 ? 10.531 7.578 -15.508 1 86.19 166 GLY B N 1
ATOM 3707 C CA . GLY B 1 166 ? 10.812 6.52 -16.469 1 86.19 166 GLY B CA 1
ATOM 3708 C C . GLY B 1 166 ? 9.641 5.582 -16.672 1 86.19 166 GLY B C 1
ATOM 3709 O O . GLY B 1 166 ? 8.5 5.918 -16.344 1 86.19 166 GLY B O 1
ATOM 3710 N N . ASN B 1 167 ? 9.836 4.383 -17.344 1 86.06 167 ASN B N 1
ATOM 3711 C CA . ASN B 1 167 ? 8.773 3.414 -17.594 1 86.06 167 ASN B CA 1
ATOM 3712 C C . ASN B 1 167 ? 8.438 2.629 -16.328 1 86.06 167 ASN B C 1
ATOM 3714 O O . ASN B 1 167 ? 7.266 2.521 -15.953 1 86.06 167 ASN B O 1
ATOM 3718 N N . CYS B 1 168 ? 9.414 2.033 -15.82 1 86.69 168 CYS B N 1
ATOM 3719 C CA . CYS B 1 168 ? 9.297 1.313 -14.555 1 86.69 168 CYS B CA 1
ATOM 3720 C C . CYS B 1 168 ? 10.391 1.737 -13.586 1 86.69 168 CYS B C 1
ATOM 3722 O O . CYS B 1 168 ? 11.57 1.775 -13.953 1 86.69 168 CYS B O 1
ATOM 3724 N N . GLY B 1 169 ? 10.086 2.131 -12.359 1 88.88 169 GLY B N 1
ATOM 3725 C CA . GLY B 1 169 ? 11.109 2.584 -11.438 1 88.88 169 GLY B CA 1
ATOM 3726 C C . GLY B 1 169 ? 10.602 2.777 -10.023 1 88.88 169 GLY B C 1
ATOM 3727 O O . GLY B 1 169 ? 9.453 2.439 -9.719 1 88.88 169 GLY B O 1
ATOM 3728 N N . ALA B 1 170 ? 11.508 3.232 -9.188 1 90.62 170 ALA B N 1
ATOM 3729 C CA . ALA B 1 170 ? 11.211 3.447 -7.77 1 90.62 170 ALA B CA 1
ATOM 3730 C C . ALA B 1 170 ? 11.898 4.703 -7.246 1 90.62 170 ALA B C 1
ATOM 3732 O O . ALA B 1 170 ? 13 5.043 -7.684 1 90.62 170 ALA B O 1
ATOM 3733 N N . SER B 1 171 ? 11.242 5.355 -6.398 1 93.75 171 SER B N 1
ATOM 3734 C CA . SER B 1 171 ? 11.812 6.48 -5.66 1 93.75 171 SER B CA 1
ATOM 3735 C C . SER B 1 171 ? 11.578 6.336 -4.16 1 93.75 171 SER B C 1
ATOM 3737 O O . SER B 1 171 ? 10.5 5.914 -3.738 1 93.75 171 SER B O 1
ATOM 3739 N N . SER B 1 172 ? 12.617 6.711 -3.418 1 92.25 172 SER B N 1
ATOM 3740 C CA . SER B 1 172 ? 12.445 6.641 -1.972 1 92.25 172 SER B CA 1
ATOM 3741 C C . SER B 1 172 ? 13.141 7.801 -1.273 1 92.25 172 SER B C 1
ATOM 3743 O O . SER B 1 172 ? 14.219 8.234 -1.699 1 92.25 172 SER B O 1
ATOM 3745 N N . ASN B 1 173 ? 12.523 8.266 -0.28 1 91.62 173 ASN B N 1
ATOM 3746 C CA . ASN B 1 173 ? 13.148 9.172 0.677 1 91.62 173 ASN B CA 1
ATOM 3747 C C . ASN B 1 173 ? 13.125 8.602 2.092 1 91.62 173 ASN B C 1
ATOM 3749 O O . ASN B 1 173 ? 12.086 8.125 2.555 1 91.62 173 ASN B O 1
ATOM 3753 N N . THR B 1 174 ? 14.234 8.648 2.686 1 89 174 THR B N 1
ATOM 3754 C CA . THR B 1 174 ? 14.344 8.258 4.09 1 89 174 THR B CA 1
ATOM 3755 C C . THR B 1 174 ? 14.852 9.43 4.93 1 89 174 THR B C 1
ATOM 3757 O O . THR B 1 174 ? 15.961 9.93 4.703 1 89 174 THR B O 1
ATOM 3760 N N . GLY B 1 175 ? 14.062 9.789 5.969 1 84.75 175 GLY B N 1
ATOM 3761 C CA . GLY B 1 175 ? 14.336 10.953 6.797 1 84.75 175 GLY B CA 1
ATOM 3762 C C . GLY B 1 175 ? 13.125 11.852 6.977 1 84.75 175 GLY B C 1
ATOM 3763 O O . GLY B 1 175 ? 12.031 11.539 6.5 1 84.75 175 GLY B O 1
ATOM 3764 N N . ASN B 1 176 ? 13.336 13.008 7.645 1 85.81 176 ASN B N 1
ATOM 3765 C CA . ASN B 1 176 ? 12.195 13.836 8 1 85.81 176 ASN B CA 1
ATOM 3766 C C . ASN B 1 176 ? 11.945 14.93 6.961 1 85.81 176 ASN B C 1
ATOM 3768 O O . ASN B 1 176 ? 12.891 15.492 6.406 1 85.81 176 ASN B O 1
ATOM 3772 N N . CYS B 1 177 ? 10.641 15.242 6.734 1 89.31 177 CYS B N 1
ATOM 3773 C CA . CYS B 1 177 ? 10.141 16.359 5.953 1 89.31 177 CYS B CA 1
ATOM 3774 C C . CYS B 1 177 ? 10.68 16.328 4.527 1 89.31 177 CYS B C 1
ATOM 3776 O O . CYS B 1 177 ? 11.008 17.359 3.949 1 89.31 177 CYS B O 1
ATOM 3778 N N . GLY B 1 178 ? 10.977 15.094 4 1 90.12 178 GLY B N 1
ATOM 3779 C CA . GLY B 1 178 ? 11.445 14.906 2.637 1 90.12 178 GLY B CA 1
ATOM 3780 C C . GLY B 1 178 ? 10.32 14.664 1.646 1 90.12 178 GLY B C 1
ATOM 3781 O O . GLY B 1 178 ? 9.148 14.633 2.025 1 90.12 178 GLY B O 1
ATOM 3782 N N . ALA B 1 179 ? 10.766 14.633 0.399 1 93.44 179 ALA B N 1
ATOM 3783 C CA . ALA B 1 179 ? 9.828 14.43 -0.706 1 93.44 179 ALA B CA 1
ATOM 3784 C C . ALA B 1 179 ? 10.305 13.312 -1.629 1 93.44 179 ALA B C 1
ATOM 3786 O O . ALA B 1 179 ? 11.5 13.211 -1.93 1 93.44 179 ALA B O 1
ATOM 3787 N N . SER B 1 180 ? 9.391 12.469 -1.981 1 95.19 180 SER B N 1
ATOM 3788 C CA . SER B 1 180 ? 9.648 11.43 -2.971 1 95.19 180 SER B CA 1
ATOM 3789 C C . SER B 1 180 ? 8.57 11.422 -4.055 1 95.19 180 SER B C 1
ATOM 3791 O O . SER B 1 180 ? 7.379 11.461 -3.754 1 95.19 180 SER B O 1
ATOM 3793 N N . SER B 1 181 ? 9.094 11.344 -5.266 1 94.25 181 SER B N 1
ATOM 3794 C CA . SER B 1 181 ? 8.148 11.32 -6.375 1 94.25 181 SER B CA 1
ATOM 3795 C C . SER B 1 181 ? 8.594 10.352 -7.465 1 94.25 181 SER B C 1
ATOM 3797 O O . SER B 1 181 ? 9.758 10.359 -7.867 1 94.25 181 SER B O 1
ATOM 3799 N N . ASN B 1 182 ? 7.668 9.539 -7.926 1 94.12 182 ASN B N 1
ATOM 3800 C CA . ASN B 1 182 ? 7.895 8.688 -9.086 1 94.12 182 ASN B CA 1
ATOM 3801 C C . ASN B 1 182 ? 6.875 8.961 -10.188 1 94.12 182 ASN B C 1
ATOM 3803 O O . ASN B 1 182 ? 5.68 9.078 -9.922 1 94.12 182 ASN B O 1
ATOM 3807 N N . THR B 1 183 ? 7.352 9.062 -11.328 1 90.94 183 THR B N 1
ATOM 3808 C CA . THR B 1 183 ? 6.508 9.188 -12.508 1 90.94 183 THR B CA 1
ATOM 3809 C C . THR B 1 183 ? 6.855 8.109 -13.531 1 90.94 183 THR B C 1
ATOM 3811 O O . THR B 1 183 ? 7.996 8.039 -14 1 90.94 183 THR B O 1
ATOM 3814 N N . GLY B 1 184 ? 5.914 7.355 -13.969 1 86.75 184 GLY B N 1
ATOM 3815 C CA . GLY B 1 184 ? 6.125 6.281 -14.93 1 86.75 184 GLY B CA 1
ATOM 3816 C C . GLY B 1 184 ? 4.934 5.348 -15.055 1 86.75 184 GLY B C 1
ATOM 3817 O O . GLY B 1 184 ? 3.938 5.508 -14.344 1 86.75 184 GLY B O 1
ATOM 3818 N N . ASN B 1 185 ? 4.941 4.324 -15.977 1 85.75 185 ASN B N 1
ATOM 3819 C CA . ASN B 1 185 ? 3.844 3.391 -16.203 1 85.75 185 ASN B CA 1
ATOM 3820 C C . ASN B 1 185 ? 3.676 2.426 -15.031 1 85.75 185 ASN B C 1
ATOM 3822 O O . ASN B 1 185 ? 2.557 2.025 -14.703 1 85.75 185 ASN B O 1
ATOM 3826 N N . CYS B 1 186 ? 4.742 1.966 -14.602 1 86.38 186 CYS B N 1
ATOM 3827 C CA . CYS B 1 186 ? 4.785 1.084 -13.445 1 86.38 186 CYS B CA 1
ATOM 3828 C C . CYS B 1 186 ? 5.848 1.539 -12.453 1 86.38 186 CYS B C 1
ATOM 3830 O O . CYS B 1 186 ? 7.02 1.665 -12.805 1 86.38 186 CYS B O 1
ATOM 3832 N N . GLY B 1 187 ? 5.535 1.823 -11.195 1 89.69 187 GLY B N 1
ATOM 3833 C CA . GLY B 1 187 ? 6.551 2.277 -10.258 1 89.69 187 GLY B CA 1
ATOM 3834 C C . GLY B 1 187 ? 6.051 2.363 -8.828 1 89.69 187 GLY B C 1
ATOM 3835 O O . GLY B 1 187 ? 4.891 2.047 -8.555 1 89.69 187 GLY B O 1
ATOM 3836 N N . ALA B 1 188 ? 6.977 2.715 -8 1 92.38 188 ALA B N 1
ATOM 3837 C CA . ALA B 1 188 ? 6.699 2.84 -6.57 1 92.38 188 ALA B CA 1
ATOM 3838 C C . ALA B 1 188 ? 7.383 4.07 -5.98 1 92.38 188 ALA B C 1
ATOM 3840 O O . ALA B 1 188 ? 8.484 4.438 -6.402 1 92.38 188 ALA B O 1
ATOM 3841 N N . SER B 1 189 ? 6.727 4.684 -5.109 1 95.69 189 SER B N 1
ATOM 3842 C CA . SER B 1 189 ? 7.293 5.777 -4.328 1 95.69 189 SER B CA 1
ATOM 3843 C C . SER B 1 189 ? 7.066 5.562 -2.834 1 95.69 189 SER B C 1
ATOM 3845 O O . SER B 1 189 ? 5.996 5.113 -2.422 1 95.69 189 SER B O 1
ATOM 3847 N N . SER B 1 190 ? 8.109 5.918 -2.068 1 94.19 190 SER B N 1
ATOM 3848 C CA . SER B 1 190 ? 7.938 5.75 -0.629 1 94.19 190 SER B CA 1
ATOM 3849 C C . SER B 1 190 ? 8.617 6.871 0.145 1 94.19 190 SER B C 1
ATOM 3851 O O . SER B 1 190 ? 9.664 7.375 -0.277 1 94.19 190 SER B O 1
ATOM 3853 N N . ASN B 1 191 ? 8.031 7.242 1.219 1 94 191 ASN B N 1
ATOM 3854 C CA . ASN B 1 191 ? 8.648 8.078 2.242 1 94 191 ASN B CA 1
ATOM 3855 C C . ASN B 1 191 ? 8.695 7.367 3.594 1 94 191 ASN B C 1
ATOM 3857 O O . ASN B 1 191 ? 7.672 6.871 4.07 1 94 191 ASN B O 1
ATOM 3861 N N . THR B 1 192 ? 9.828 7.359 4.121 1 91 192 THR B N 1
ATOM 3862 C CA . THR B 1 192 ? 10.031 6.828 5.465 1 91 192 THR B CA 1
ATOM 3863 C C . THR B 1 192 ? 10.609 7.898 6.391 1 91 192 THR B C 1
ATOM 3865 O O . THR B 1 192 ? 11.773 8.273 6.262 1 91 192 THR B O 1
ATOM 3868 N N . GLY B 1 193 ? 9.805 8.344 7.402 1 87.69 193 GLY B N 1
ATOM 3869 C CA . GLY B 1 193 ? 10.133 9.43 8.305 1 87.69 193 GLY B CA 1
ATOM 3870 C C . GLY B 1 193 ? 8.984 10.391 8.523 1 87.69 193 GLY B C 1
ATOM 3871 O O . GLY B 1 193 ? 7.98 10.344 7.805 1 87.69 193 GLY B O 1
ATOM 3872 N N . ASN B 1 194 ? 9.219 11.328 9.438 1 90.19 194 ASN B N 1
ATOM 3873 C CA . ASN B 1 194 ? 8.109 12.188 9.828 1 90.19 194 ASN B CA 1
ATOM 3874 C C . ASN B 1 194 ? 7.926 13.344 8.852 1 90.19 194 ASN B C 1
ATOM 3876 O O . ASN B 1 194 ? 8.906 13.875 8.32 1 90.19 194 ASN B O 1
ATOM 3880 N N . CYS B 1 195 ? 6.648 13.719 8.617 1 92.88 195 CYS B N 1
ATOM 3881 C CA . CYS B 1 195 ? 6.242 14.938 7.926 1 92.88 195 CYS B CA 1
ATOM 3882 C C . CYS B 1 195 ? 6.723 14.93 6.48 1 92.88 195 CYS B C 1
ATOM 3884 O O . CYS B 1 195 ? 7.125 15.961 5.949 1 92.88 195 CYS B O 1
ATOM 3886 N N . GLY B 1 196 ? 6.879 13.75 5.859 1 93.31 196 GLY B N 1
ATOM 3887 C CA . GLY B 1 196 ? 7.289 13.664 4.469 1 93.31 196 GLY B CA 1
ATOM 3888 C C . GLY B 1 196 ? 6.133 13.383 3.523 1 93.31 196 GLY B C 1
ATOM 3889 O O . GLY B 1 196 ? 5.023 13.078 3.963 1 93.31 196 GLY B O 1
ATOM 3890 N N . ALA B 1 197 ? 6.453 13.562 2.244 1 95.75 197 ALA B N 1
ATOM 3891 C CA . ALA B 1 197 ? 5.453 13.359 1.2 1 95.75 197 ALA B CA 1
ATOM 3892 C C . ALA B 1 197 ? 5.945 12.359 0.155 1 95.75 197 ALA B C 1
ATOM 3894 O O . ALA B 1 197 ? 7.121 12.367 -0.214 1 95.75 197 ALA B O 1
ATOM 3895 N N . SER B 1 198 ? 5.047 11.531 -0.299 1 96.69 198 SER B N 1
ATOM 3896 C CA . SER B 1 198 ? 5.32 10.602 -1.39 1 96.69 198 SER B CA 1
ATOM 3897 C C . SER B 1 198 ? 4.211 10.633 -2.436 1 96.69 198 SER B C 1
ATOM 3899 O O . SER B 1 198 ? 3.029 10.648 -2.094 1 96.69 198 SER B O 1
ATOM 3901 N N . SER B 1 199 ? 4.688 10.602 -3.666 1 95.81 199 SER B N 1
ATOM 3902 C CA . SER B 1 199 ? 3.711 10.625 -4.75 1 95.81 199 SER B CA 1
ATOM 3903 C C . SER B 1 199 ? 4.121 9.688 -5.883 1 95.81 199 SER B C 1
ATOM 3905 O O . SER B 1 199 ? 5.293 9.641 -6.262 1 95.81 199 SER B O 1
ATOM 3907 N N . ASN B 1 200 ? 3.17 8.938 -6.375 1 95.19 200 ASN B N 1
ATOM 3908 C CA . ASN B 1 200 ? 3.338 8.18 -7.613 1 95.19 200 ASN B CA 1
ATOM 3909 C C . ASN B 1 200 ? 2.324 8.602 -8.672 1 95.19 200 ASN B C 1
ATOM 3911 O O . ASN B 1 200 ? 1.13 8.711 -8.383 1 95.19 200 ASN B O 1
ATOM 3915 N N . THR B 1 201 ? 2.838 8.812 -9.766 1 90.56 201 THR B N 1
ATOM 3916 C CA . THR B 1 201 ? 2.008 9.094 -10.93 1 90.56 201 THR B CA 1
ATOM 3917 C C . THR B 1 201 ? 2.25 8.055 -12.023 1 90.56 201 THR B C 1
ATOM 3919 O O . THR B 1 201 ? 3.361 7.953 -12.555 1 90.56 201 THR B O 1
ATOM 3922 N N . GLY B 1 202 ? 1.213 7.379 -12.469 1 83.31 202 GLY B N 1
ATOM 3923 C CA . GLY B 1 202 ? 1.305 6.332 -13.469 1 83.31 202 GLY B CA 1
ATOM 3924 C C . GLY B 1 202 ? 0.17 5.328 -13.383 1 83.31 202 GLY B C 1
ATOM 3925 O O . GLY B 1 202 ? -0.648 5.379 -12.469 1 83.31 202 GLY B O 1
ATOM 3926 N N . ASN B 1 203 ? 0.019 4.367 -14.32 1 79.62 203 ASN B N 1
ATOM 3927 C CA . ASN B 1 203 ? -1.134 3.484 -14.469 1 79.62 203 ASN B CA 1
ATOM 3928 C C . ASN B 1 203 ? -1.171 2.43 -13.367 1 79.62 203 ASN B C 1
ATOM 3930 O O . ASN B 1 203 ? -2.232 2.148 -12.805 1 79.62 203 ASN B O 1
ATOM 3934 N N . CYS B 1 204 ? -0.07 1.758 -13.242 1 84.19 204 CYS B N 1
ATOM 3935 C CA . CYS B 1 204 ? 0.024 0.711 -12.227 1 84.19 204 CYS B CA 1
ATOM 3936 C C . CYS B 1 204 ? 1.136 1.015 -11.234 1 84.19 204 CYS B C 1
ATOM 3938 O O . CYS B 1 204 ? 2.291 0.648 -11.453 1 84.19 204 CYS B O 1
ATOM 3940 N N . GLY B 1 205 ? 0.859 1.786 -10.117 1 90.5 205 GLY B N 1
ATOM 3941 C CA . GLY B 1 205 ? 1.896 2.156 -9.164 1 90.5 205 GLY B CA 1
ATOM 3942 C C . GLY B 1 205 ? 1.418 2.135 -7.727 1 90.5 205 GLY B C 1
ATOM 3943 O O . GLY B 1 205 ? 0.236 1.907 -7.461 1 90.5 205 GLY B O 1
ATOM 3944 N N . ALA B 1 206 ? 2.387 2.293 -6.898 1 93.88 206 ALA B N 1
ATOM 3945 C CA . ALA B 1 206 ? 2.129 2.305 -5.461 1 93.88 206 ALA B CA 1
ATOM 3946 C C . ALA B 1 206 ? 2.848 3.467 -4.785 1 93.88 206 ALA B C 1
ATOM 3948 O O . ALA B 1 206 ? 3.963 3.824 -5.172 1 93.88 206 ALA B O 1
ATOM 3949 N N . SER B 1 207 ? 2.221 4.07 -3.881 1 96.69 207 SER B N 1
ATOM 3950 C CA . SER B 1 207 ? 2.82 5.086 -3.023 1 96.69 207 SER B CA 1
ATOM 3951 C C . SER B 1 207 ? 2.594 4.773 -1.549 1 96.69 207 SER B C 1
ATOM 3953 O O . SER B 1 207 ? 1.513 4.32 -1.164 1 96.69 207 SER B O 1
ATOM 3955 N N . SER B 1 208 ? 3.633 5.051 -0.751 1 95.38 208 SER B N 1
ATOM 3956 C CA . SER B 1 208 ? 3.465 4.742 0.665 1 95.38 208 SER B CA 1
ATOM 3957 C C . SER B 1 208 ? 4.145 5.789 1.542 1 95.38 208 SER B C 1
ATOM 3959 O O . SER B 1 208 ? 5.16 6.371 1.152 1 95.38 208 SER B O 1
ATOM 3961 N N . ASN B 1 209 ? 3.561 6.016 2.709 1 95.56 209 ASN B N 1
ATOM 3962 C CA . ASN B 1 209 ? 4.152 6.777 3.803 1 95.56 209 ASN B CA 1
ATOM 3963 C C . ASN B 1 209 ? 4.172 5.973 5.098 1 95.56 209 ASN B C 1
ATOM 3965 O O . ASN B 1 209 ? 3.141 5.453 5.527 1 95.56 209 ASN B O 1
ATOM 3969 N N . THR B 1 210 ? 5.27 5.883 5.801 1 91.19 210 THR B N 1
ATOM 3970 C CA . THR B 1 210 ? 5.355 5.09 7.023 1 91.19 210 THR B CA 1
ATOM 3971 C C . THR B 1 210 ? 5.77 5.961 8.203 1 91.19 210 THR B C 1
ATOM 3973 O O . THR B 1 210 ? 5.84 5.488 9.336 1 91.19 210 THR B O 1
ATOM 3976 N N . GLY B 1 211 ? 5.938 7.277 8.18 1 87.69 211 GLY B N 1
ATOM 3977 C CA . GLY B 1 211 ? 6.238 8.188 9.273 1 87.69 211 GLY B CA 1
ATOM 3978 C C . GLY B 1 211 ? 5.059 9.055 9.672 1 87.69 211 GLY B C 1
ATOM 3979 O O . GLY B 1 211 ? 4.117 9.227 8.891 1 87.69 211 GLY B O 1
ATOM 3980 N N . ASN B 1 212 ? 5.156 9.617 10.953 1 93.19 212 ASN B N 1
ATOM 3981 C CA . ASN B 1 212 ? 4.047 10.406 11.469 1 93.19 212 ASN B CA 1
ATOM 3982 C C . ASN B 1 212 ? 3.881 11.711 10.703 1 93.19 212 ASN B C 1
ATOM 3984 O O . ASN B 1 212 ? 4.863 12.281 10.219 1 93.19 212 ASN B O 1
ATOM 3988 N N . CYS B 1 213 ? 2.643 12.164 10.602 1 95.62 213 CYS B N 1
ATOM 3989 C CA . CYS B 1 213 ? 2.293 13.469 10.047 1 95.62 213 CYS B CA 1
ATOM 3990 C C . CYS B 1 213 ? 2.783 13.602 8.609 1 95.62 213 CYS B C 1
ATOM 3992 O O . CYS B 1 213 ? 3.236 14.672 8.203 1 95.62 213 CYS B O 1
ATOM 3994 N N . GLY B 1 214 ? 2.922 12.5 7.867 1 95.12 214 GLY B N 1
ATOM 3995 C CA . GLY B 1 214 ? 3.238 12.461 6.449 1 95.12 214 GLY B CA 1
ATOM 3996 C C . GLY B 1 214 ? 2.055 12.07 5.586 1 95.12 214 GLY B C 1
ATOM 3997 O O . GLY B 1 214 ? 0.967 11.797 6.098 1 95.12 214 GLY B O 1
ATOM 3998 N N . ALA B 1 215 ? 2.316 12.047 4.285 1 96.88 215 ALA B N 1
ATOM 3999 C CA . ALA B 1 215 ? 1.205 11.734 3.393 1 96.88 215 ALA B CA 1
ATOM 4000 C C . ALA B 1 215 ? 1.702 11.078 2.107 1 96.88 215 ALA B C 1
ATOM 4002 O O . ALA B 1 215 ? 2.828 11.328 1.671 1 96.88 215 ALA B O 1
ATOM 4003 N N . SER B 1 216 ? 0.836 10.258 1.554 1 97.25 216 SER B N 1
ATOM 4004 C CA . SER B 1 216 ? 1.088 9.633 0.26 1 97.25 216 SER B CA 1
ATOM 4005 C C . SER B 1 216 ? -0.096 9.82 -0.684 1 97.25 216 SER B C 1
ATOM 4007 O O . SER B 1 216 ? -1.244 9.891 -0.242 1 97.25 216 SER B O 1
ATOM 4009 N N . SER B 1 217 ? 0.278 9.898 -1.937 1 96.38 217 SER B N 1
ATOM 4010 C CA . SER B 1 217 ? -0.764 10.031 -2.949 1 96.38 217 SER B CA 1
ATOM 4011 C C . SER B 1 217 ? -0.406 9.266 -4.219 1 96.38 217 SER B C 1
ATOM 4013 O O . SER B 1 217 ? 0.748 9.273 -4.652 1 96.38 217 SER B O 1
ATOM 4015 N N . ASN B 1 218 ? -1.416 8.586 -4.77 1 95.75 218 ASN B N 1
ATOM 4016 C CA . ASN B 1 218 ? -1.299 7.953 -6.074 1 95.75 218 ASN B CA 1
ATOM 4017 C C . ASN B 1 218 ? -2.314 8.516 -7.066 1 95.75 218 ASN B C 1
ATOM 4019 O O . ASN B 1 218 ? -3.502 8.617 -6.75 1 95.75 218 ASN B O 1
ATOM 4023 N N . THR B 1 219 ? -1.96 8.906 -8.266 1 87.69 219 THR B N 1
ATOM 4024 C CA . THR B 1 219 ? -2.85 9.484 -9.273 1 87.69 219 THR B CA 1
ATOM 4025 C C . THR B 1 219 ? -2.941 8.586 -10.5 1 87.69 219 THR B C 1
ATOM 4027 O O . THR B 1 219 ? -3.688 8.875 -11.438 1 87.69 219 THR B O 1
ATOM 4030 N N . GLY B 1 220 ? -2.719 7.414 -10.648 1 77.62 220 GLY B N 1
ATOM 4031 C CA . GLY B 1 220 ? -2.818 6.504 -11.781 1 77.62 220 GLY B CA 1
ATOM 4032 C C . GLY B 1 220 ? -3.924 5.477 -11.625 1 77.62 220 GLY B C 1
ATOM 4033 O O . GLY B 1 220 ? -4.402 5.242 -10.516 1 77.62 220 GLY B O 1
ATOM 4034 N N . ASN B 1 221 ? -4.395 4.945 -12.82 1 85.25 221 ASN B N 1
ATOM 4035 C CA . ASN B 1 221 ? -5.43 3.916 -12.766 1 85.25 221 ASN B CA 1
ATOM 4036 C C . ASN B 1 221 ? -4.926 2.652 -12.07 1 85.25 221 ASN B C 1
ATOM 4038 O O . ASN B 1 221 ? -3.76 2.285 -12.211 1 85.25 221 ASN B O 1
ATOM 4042 N N . CYS B 1 222 ? -5.691 2.021 -11.414 1 87.62 222 CYS B N 1
ATOM 4043 C CA . CYS B 1 222 ? -5.418 0.73 -10.797 1 87.62 222 CYS B CA 1
ATOM 4044 C C . CYS B 1 222 ? -4.234 0.826 -9.844 1 87.62 222 CYS B C 1
ATOM 4046 O O . CYS B 1 222 ? -3.361 -0.044 -9.836 1 87.62 222 CYS B O 1
ATOM 4048 N N . GLY B 1 223 ? -3.92 1.969 -9.219 1 92.06 223 GLY B N 1
ATOM 4049 C CA . GLY B 1 223 ? -2.826 2.166 -8.281 1 92.06 223 GLY B CA 1
ATOM 4050 C C . GLY B 1 223 ? -3.236 1.963 -6.832 1 92.06 223 GLY B C 1
ATOM 4051 O O . GLY B 1 223 ? -4.41 1.711 -6.543 1 92.06 223 GLY B O 1
ATOM 4052 N N . ALA B 1 224 ? -2.258 2.02 -5.965 1 94.88 224 ALA B N 1
ATOM 4053 C CA . ALA B 1 224 ? -2.486 1.856 -4.531 1 94.88 224 ALA B CA 1
ATOM 4054 C C . ALA B 1 224 ? -1.713 2.898 -3.729 1 94.88 224 ALA B C 1
ATOM 4056 O O . ALA B 1 224 ? -0.598 3.273 -4.098 1 94.88 224 ALA B O 1
ATOM 4057 N N . SER B 1 225 ? -2.299 3.424 -2.727 1 97.25 225 SER B N 1
ATOM 4058 C CA . SER B 1 225 ? -1.658 4.32 -1.771 1 97.25 225 SER B CA 1
ATOM 4059 C C . SER B 1 225 ? -1.857 3.838 -0.338 1 97.25 225 SER B C 1
ATOM 4061 O O . SER B 1 225 ? -2.934 3.352 0.014 1 97.25 225 SER B O 1
ATOM 4063 N N . SER B 1 226 ? -0.796 4.016 0.469 1 96.38 226 SER B N 1
ATOM 4064 C CA . SER B 1 226 ? -0.938 3.559 1.848 1 96.38 226 SER B CA 1
ATOM 4065 C C . SER B 1 226 ? -0.256 4.516 2.82 1 96.38 226 SER B C 1
ATOM 4067 O O . SER B 1 226 ? 0.752 5.141 2.48 1 96.38 226 SER B O 1
ATOM 4069 N N . ASN B 1 227 ? -0.804 4.672 4.02 1 97 227 ASN B N 1
ATOM 4070 C CA . ASN B 1 227 ? -0.208 5.32 5.184 1 97 227 ASN B CA 1
ATOM 4071 C C . ASN B 1 227 ? -0.245 4.414 6.41 1 97 227 ASN B C 1
ATOM 4073 O O . ASN B 1 227 ? -1.298 3.877 6.762 1 97 227 ASN B O 1
ATOM 4077 N N . THR B 1 228 ? 0.888 4.352 7.055 1 94.19 228 THR B N 1
ATOM 4078 C CA . THR B 1 228 ? 0.918 3.514 8.25 1 94.19 228 THR B CA 1
ATOM 4079 C C . THR B 1 228 ? 1.277 4.34 9.477 1 94.19 228 THR B C 1
ATOM 4081 O O . THR B 1 228 ? 1.192 3.85 10.609 1 94.19 228 THR B O 1
ATOM 4084 N N . GLY B 1 229 ? 1.714 5.543 9.406 1 91.75 229 GLY B N 1
ATOM 4085 C CA . GLY B 1 229 ? 2.09 6.398 10.523 1 91.75 229 GLY B CA 1
ATOM 4086 C C . GLY B 1 229 ? 0.914 7.141 11.133 1 91.75 229 GLY B C 1
ATOM 4087 O O . GLY B 1 229 ? -0.08 7.402 10.445 1 91.75 229 GLY B O 1
ATOM 4088 N N . ASN B 1 230 ? 1.08 7.629 12.383 1 95.56 230 ASN B N 1
ATOM 4089 C CA . ASN B 1 230 ? 0.028 8.375 13.062 1 95.56 230 ASN B CA 1
ATOM 4090 C C . ASN B 1 230 ? -0.176 9.75 12.438 1 95.56 230 ASN B C 1
ATOM 4092 O O . ASN B 1 230 ? 0.779 10.375 11.961 1 95.56 230 ASN B O 1
ATOM 4096 N N . CYS B 1 231 ? -1.416 10.195 12.469 1 96.69 231 CYS B N 1
ATOM 4097 C CA . CYS B 1 231 ? -1.77 11.531 12 1 96.69 231 CYS B CA 1
ATOM 4098 C C . CYS B 1 231 ? -1.303 11.742 10.562 1 96.69 231 CYS B C 1
ATOM 4100 O O . CYS B 1 231 ? -0.809 12.812 10.219 1 96.69 231 CYS B O 1
ATOM 4102 N N . GLY B 1 232 ? -1.245 10.711 9.766 1 96.38 232 GLY B N 1
ATOM 4103 C CA . GLY B 1 232 ? -0.889 10.75 8.359 1 96.38 232 GLY B CA 1
ATOM 4104 C C . GLY B 1 232 ? -2.074 10.531 7.438 1 96.38 232 GLY B C 1
ATOM 4105 O O . GLY B 1 232 ? -3.205 10.367 7.902 1 96.38 232 GLY B O 1
ATOM 4106 N N . ALA B 1 233 ? -1.776 10.547 6.152 1 97.69 233 ALA B N 1
ATOM 4107 C CA . ALA B 1 233 ? -2.883 10.414 5.207 1 97.69 233 ALA B CA 1
ATOM 4108 C C . ALA B 1 233 ? -2.438 9.703 3.934 1 97.69 233 ALA B C 1
ATOM 4110 O O . ALA B 1 233 ? -1.264 9.766 3.557 1 97.69 233 ALA B O 1
ATOM 4111 N N . SER B 1 234 ? -3.381 9 3.336 1 97.81 234 SER B N 1
ATOM 4112 C C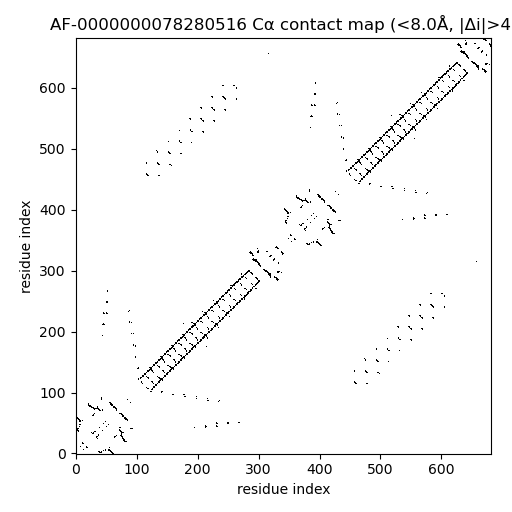A . SER B 1 234 ? -3.205 8.406 2.014 1 97.81 234 SER B CA 1
ATOM 4113 C C . SER B 1 234 ? -4.371 8.75 1.094 1 97.81 234 SER B C 1
ATOM 4115 O O . SER B 1 234 ? -5.516 8.852 1.546 1 97.81 234 SER B O 1
ATOM 4117 N N . SER B 1 235 ? -3.975 8.898 -0.182 1 97 235 SER B N 1
ATOM 4118 C CA . SER B 1 235 ? -5.027 9.227 -1.139 1 97 235 SER B CA 1
ATOM 4119 C C . SER B 1 235 ? -4.762 8.57 -2.492 1 97 235 SER B C 1
ATOM 4121 O O . SER B 1 235 ? -3.615 8.5 -2.938 1 97 235 SER B O 1
ATOM 4123 N N . ASN B 1 236 ? -5.809 8.07 -3.076 1 96.25 236 ASN B N 1
ATOM 4124 C CA . ASN B 1 236 ? -5.809 7.621 -4.465 1 96.25 236 ASN B CA 1
ATOM 4125 C C . ASN B 1 236 ? -6.84 8.375 -5.301 1 96.25 236 ASN B C 1
ATOM 4127 O O . ASN B 1 236 ? -7.973 8.578 -4.859 1 96.25 236 ASN B O 1
ATOM 4131 N N . THR B 1 237 ? -6.434 8.742 -6.492 1 92.94 237 THR B N 1
ATOM 4132 C CA . THR B 1 237 ? -7.363 9.492 -7.332 1 92.94 237 THR B CA 1
ATOM 4133 C C . THR B 1 237 ? -7.715 8.703 -8.586 1 92.94 237 THR B C 1
ATOM 4135 O O . THR B 1 237 ? -8.648 9.062 -9.312 1 92.94 237 THR B O 1
ATOM 4138 N N . GLY B 1 238 ? -7.039 7.727 -8.906 1 88.19 238 GLY B N 1
ATOM 4139 C CA . GLY B 1 238 ? -7.273 6.953 -10.117 1 88.19 238 GLY B CA 1
ATOM 4140 C C . GLY B 1 238 ? -8.438 5.988 -9.992 1 88.19 238 GLY B C 1
ATOM 4141 O O . GLY B 1 238 ? -8.805 5.598 -8.883 1 88.19 238 GLY B O 1
ATOM 4142 N N . ASN B 1 239 ? -8.992 5.559 -11.18 1 91 239 ASN B N 1
ATOM 4143 C CA . ASN B 1 239 ? -10.062 4.57 -11.203 1 91 239 ASN B CA 1
ATOM 4144 C C . ASN B 1 239 ? -9.57 3.199 -10.742 1 91 239 ASN B C 1
ATOM 4146 O O . ASN B 1 239 ? -8.414 2.84 -10.977 1 91 239 ASN B O 1
ATOM 4150 N N . TRP B 1 240 ? -10.422 2.471 -10.141 1 91.38 240 TRP B N 1
ATOM 4151 C CA . TRP B 1 240 ? -10.148 1.097 -9.727 1 91.38 240 TRP B CA 1
ATOM 4152 C C . TRP B 1 240 ? -8.953 1.039 -8.781 1 91.38 240 TRP B C 1
ATOM 4154 O O . TRP B 1 240 ? -8.188 0.073 -8.797 1 91.38 240 TRP B O 1
ATOM 4164 N N . GLY B 1 241 ? -8.57 2.148 -8.141 1 93.19 241 GLY B N 1
ATOM 4165 C CA . GLY B 1 241 ? -7.449 2.211 -7.215 1 93.19 241 GLY B CA 1
ATOM 4166 C C . GLY B 1 241 ? -7.836 1.882 -5.785 1 93.19 241 GLY B C 1
ATOM 4167 O O . GLY B 1 241 ? -9.008 1.636 -5.496 1 93.19 241 GLY B O 1
ATOM 4168 N N . ALA B 1 242 ? -6.859 1.842 -4.93 1 95.19 242 ALA B N 1
ATOM 4169 C CA . ALA B 1 242 ? -7.07 1.53 -3.518 1 95.19 242 ALA B CA 1
ATOM 4170 C C . ALA B 1 242 ? -6.211 2.422 -2.625 1 95.19 242 ALA B C 1
ATOM 4172 O O . ALA B 1 242 ? -5.062 2.719 -2.957 1 95.19 242 ALA B O 1
ATOM 4173 N N . SER B 1 243 ? -6.801 2.895 -1.55 1 97.31 243 SER B N 1
ATOM 4174 C CA . SER B 1 243 ? -6.094 3.648 -0.522 1 97.31 243 SER B CA 1
ATOM 4175 C C . SER B 1 243 ? -6.316 3.047 0.861 1 97.31 243 SER B C 1
ATOM 4177 O O . SER B 1 243 ? -7.434 2.643 1.193 1 97.31 243 SER B O 1
ATOM 4179 N N . SER B 1 244 ? -5.219 3.002 1.61 1 96.75 244 SER B N 1
ATOM 4180 C CA . SER B 1 244 ? -5.371 2.426 2.943 1 96.75 244 SER B CA 1
ATOM 4181 C C . SER B 1 244 ? -4.641 3.262 3.99 1 96.75 244 SER B C 1
ATOM 4183 O O . SER B 1 244 ? -3.604 3.859 3.703 1 96.75 244 SER B O 1
ATOM 4185 N N . ASN B 1 245 ? -5.188 3.316 5.215 1 97.5 245 ASN B N 1
ATOM 4186 C CA . ASN B 1 245 ? -4.578 3.896 6.406 1 97.5 245 ASN B CA 1
ATOM 4187 C C . ASN B 1 245 ? -4.672 2.951 7.602 1 97.5 245 ASN B C 1
ATOM 4189 O O . ASN B 1 245 ? -5.762 2.508 7.965 1 97.5 245 ASN B O 1
ATOM 4193 N N . THR B 1 246 ? -3.535 2.723 8.18 1 95.69 246 THR B N 1
ATOM 4194 C CA . THR B 1 246 ? -3.545 1.888 9.375 1 95.69 246 THR B CA 1
ATOM 4195 C C . THR B 1 246 ? -3.168 2.705 10.609 1 95.69 246 THR B C 1
ATOM 4197 O O . THR B 1 246 ? -3.221 2.201 11.734 1 95.69 246 THR B O 1
ATOM 4200 N N . GLY B 1 247 ? -2.77 3.904 10.523 1 93.81 247 GLY B N 1
ATOM 4201 C CA . GLY B 1 247 ? -2.25 4.727 11.609 1 93.81 247 GLY B CA 1
ATOM 4202 C C . GLY B 1 247 ? -3.34 5.371 12.438 1 93.81 247 GLY B C 1
ATOM 4203 O O . GLY B 1 247 ? -4.434 5.641 11.938 1 93.81 247 GLY B O 1
ATOM 4204 N N . TYR B 1 248 ? -2.971 5.734 13.68 1 96.75 248 TYR B N 1
ATOM 4205 C CA . TYR B 1 248 ? -3.834 6.43 14.625 1 96.75 248 TYR B CA 1
ATOM 4206 C C . TYR B 1 248 ? -4.188 7.824 14.117 1 96.75 248 TYR B C 1
ATOM 4208 O O . TYR B 1 248 ? -3.311 8.586 13.711 1 96.75 248 TYR B O 1
ATOM 4216 N N . ARG B 1 249 ? -5.5 8.203 14.055 1 97.12 249 ARG B N 1
ATOM 4217 C CA . ARG B 1 249 ? -6.012 9.523 13.688 1 97.12 249 ARG B CA 1
ATOM 4218 C C . ARG B 1 249 ? -5.574 9.906 12.281 1 97.12 249 ARG B C 1
ATOM 4220 O O . ARG B 1 249 ? -5.281 11.07 12.008 1 97.12 249 ARG B O 1
ATOM 4227 N N . GLY B 1 250 ? -5.367 8.891 11.445 1 97.06 250 GLY B N 1
ATOM 4228 C CA . GLY B 1 250 ? -5.031 9.086 10.047 1 97.06 250 GLY B CA 1
ATOM 4229 C C . GLY B 1 250 ? -6.25 9.125 9.141 1 97.06 250 GLY B C 1
ATOM 4230 O O . GLY B 1 250 ? -7.383 9 9.617 1 97.06 250 GLY B O 1
ATOM 4231 N N . ALA B 1 251 ? -5.992 9.305 7.875 1 97.44 251 ALA B N 1
ATOM 4232 C CA . ALA B 1 251 ? -7.078 9.398 6.906 1 97.44 251 ALA B CA 1
ATOM 4233 C C . ALA B 1 251 ? -6.73 8.664 5.617 1 97.44 251 ALA B C 1
ATOM 4235 O O . ALA B 1 251 ? -5.574 8.664 5.188 1 97.44 251 ALA B O 1
ATOM 4236 N N . SER B 1 252 ? -7.738 8.039 5.047 1 98.06 252 SER B N 1
ATOM 4237 C CA . SER B 1 252 ? -7.656 7.461 3.707 1 98.06 252 SER B CA 1
ATOM 4238 C C . SER B 1 252 ? -8.766 7.996 2.805 1 98.06 252 SER B C 1
ATOM 4240 O O . SER B 1 252 ? -9.898 8.188 3.25 1 98.06 252 SER B O 1
ATOM 4242 N N . SER B 1 253 ? -8.352 8.242 1.559 1 96.62 253 SER B N 1
ATOM 4243 C CA . SER B 1 253 ? -9.344 8.766 0.627 1 96.62 253 SER B CA 1
ATOM 4244 C C . SER B 1 253 ? -9.156 8.18 -0.768 1 96.62 253 SER B C 1
ATOM 4246 O O . SER B 1 253 ? -8.031 7.926 -1.193 1 96.62 253 SER B O 1
ATOM 4248 N N . ASN B 1 254 ? -10.258 7.926 -1.423 1 96.44 254 ASN B N 1
ATOM 4249 C CA . ASN B 1 254 ? -10.297 7.578 -2.84 1 96.44 254 ASN B CA 1
ATOM 4250 C C . ASN B 1 254 ? -11.312 8.43 -3.598 1 96.44 254 ASN B C 1
ATOM 4252 O O . ASN B 1 254 ? -12.5 8.43 -3.266 1 96.44 254 ASN B O 1
ATOM 4256 N N . THR B 1 255 ? -10.852 9.055 -4.617 1 93.75 255 THR B N 1
ATOM 4257 C CA . THR B 1 255 ? -11.75 9.906 -5.395 1 93.75 255 THR B CA 1
ATOM 4258 C C . THR B 1 255 ? -11.883 9.383 -6.824 1 93.75 255 THR B C 1
ATOM 4260 O O . THR B 1 255 ? -12.43 10.07 -7.691 1 93.75 255 THR B O 1
ATOM 4263 N N . GLY B 1 256 ? -11.312 8.32 -7.121 1 91 256 GLY B N 1
ATOM 4264 C CA . GLY B 1 256 ? -11.477 7.672 -8.414 1 91 256 GLY B CA 1
ATOM 4265 C C . GLY B 1 256 ? -12.703 6.781 -8.484 1 91 256 GLY B C 1
ATOM 4266 O O . GLY B 1 256 ? -13.133 6.23 -7.465 1 91 256 GLY B O 1
ATOM 4267 N N . ASN B 1 257 ? -13.18 6.531 -9.711 1 91.44 257 ASN B N 1
ATOM 4268 C CA . ASN B 1 257 ? -14.336 5.672 -9.938 1 91.44 257 ASN B CA 1
ATOM 4269 C C . ASN B 1 257 ? -14.023 4.215 -9.617 1 91.44 257 ASN B C 1
ATOM 4271 O O . ASN B 1 257 ? -12.945 3.723 -9.945 1 91.44 257 ASN B O 1
ATOM 4275 N N . CYS B 1 258 ? -14.992 3.535 -8.953 1 91.31 258 CYS B N 1
ATOM 4276 C CA . CYS B 1 258 ? -14.906 2.117 -8.625 1 91.31 258 CYS B CA 1
ATOM 4277 C C . CYS B 1 258 ? -13.672 1.825 -7.781 1 91.31 258 CYS B C 1
ATOM 4279 O O . CYS B 1 258 ? -13.086 0.749 -7.887 1 91.31 258 CYS B O 1
ATOM 4281 N N . GLY B 1 259 ? -13.164 2.787 -7.102 1 93.06 259 GLY B N 1
ATOM 4282 C CA . GLY B 1 259 ? -12.062 2.6 -6.168 1 93.06 259 GLY B CA 1
ATOM 4283 C C . GLY B 1 259 ? -12.516 2.391 -4.738 1 93.06 259 GLY B C 1
ATOM 4284 O O . GLY B 1 259 ? -13.719 2.328 -4.465 1 93.06 259 GLY B O 1
ATOM 4285 N N . ALA B 1 260 ? -11.539 2.27 -3.83 1 96.06 260 ALA B N 1
ATOM 4286 C CA . ALA B 1 260 ? -11.883 2.004 -2.436 1 96.06 260 ALA B CA 1
ATOM 4287 C C . ALA B 1 260 ? -10.867 2.633 -1.488 1 96.06 260 ALA B C 1
ATOM 4289 O O . ALA B 1 260 ? -9.68 2.721 -1.812 1 96.06 260 ALA B O 1
ATOM 4290 N N . SER B 1 261 ? -11.328 3.104 -0.38 1 97.56 261 SER B N 1
ATOM 4291 C CA . SER B 1 261 ? -10.492 3.562 0.723 1 97.56 261 SER B CA 1
ATOM 4292 C C . SER B 1 261 ? -10.82 2.824 2.014 1 97.56 261 SER B C 1
ATOM 4294 O O . SER B 1 261 ? -11.992 2.586 2.316 1 97.56 261 SER B O 1
ATOM 4296 N N . PHE B 1 262 ? -9.742 2.492 2.762 1 96.81 262 PHE B N 1
ATOM 4297 C CA . PHE B 1 262 ? -9.914 1.733 3.994 1 96.81 262 PHE B CA 1
ATOM 4298 C C . PHE B 1 262 ? -9.031 2.289 5.102 1 96.81 262 PHE B C 1
ATOM 4300 O O . PHE B 1 262 ? -7.875 2.641 4.863 1 96.81 262 PHE B O 1
ATOM 4307 N N . SER B 1 263 ? -9.594 2.346 6.277 1 97.38 263 SER B N 1
ATOM 4308 C CA . SER B 1 263 ? -8.828 2.707 7.469 1 97.38 263 SER B CA 1
ATOM 4309 C C . SER B 1 263 ? -9.047 1.702 8.594 1 97.38 263 SER B C 1
ATOM 4311 O O . SER B 1 263 ? -10.188 1.4 8.945 1 97.38 263 SER B O 1
ATOM 4313 N N . THR B 1 264 ? -7.965 1.203 9.117 1 95.5 264 THR B N 1
ATOM 4314 C CA . THR B 1 264 ? -8.055 0.292 10.25 1 95.5 264 THR B CA 1
ATOM 4315 C C . THR B 1 264 ? -7.531 0.957 11.523 1 95.5 264 THR B C 1
ATOM 4317 O O . THR B 1 264 ? -7.648 0.4 12.617 1 95.5 264 THR B O 1
ATOM 4320 N N . GLY B 1 265 ? -6.953 2.1 11.43 1 94.5 265 GLY B N 1
ATOM 4321 C CA . GLY B 1 265 ? -6.426 2.807 12.586 1 94.5 265 GLY B CA 1
ATOM 4322 C C . GLY B 1 265 ? -7.508 3.357 13.492 1 94.5 265 GLY B C 1
ATOM 4323 O O . GLY B 1 265 ? -8.602 3.701 13.031 1 94.5 265 GLY B O 1
ATOM 4324 N N . GLU B 1 266 ? -7.18 3.537 14.766 1 96.5 266 GLU B N 1
ATOM 4325 C CA . GLU B 1 266 ? -8.086 4.133 15.742 1 96.5 266 GLU B CA 1
ATOM 4326 C C . GLU B 1 266 ? -8.367 5.598 15.406 1 96.5 266 GLU B C 1
ATOM 4328 O O . GLU B 1 266 ? -7.461 6.336 15.031 1 96.5 266 GLU B O 1
ATOM 4333 N N . GLU B 1 267 ? -9.648 6.047 15.594 1 97.19 267 GLU B N 1
ATOM 4334 C CA . GLU B 1 267 ? -10.078 7.426 15.398 1 97.19 267 GLU B CA 1
ATOM 4335 C C . GLU B 1 267 ? -9.695 7.934 14.016 1 97.19 267 GLU B C 1
ATOM 4337 O O . GLU B 1 267 ? -9.336 9.102 13.852 1 97.19 267 GLU B O 1
ATOM 4342 N N . SER B 1 268 ? -9.656 7.012 13.016 1 97.5 268 SER B N 1
ATOM 4343 C CA . SER B 1 268 ? -9.289 7.355 11.648 1 97.5 268 SER B CA 1
ATOM 4344 C C . SER B 1 268 ? -10.523 7.598 10.789 1 97.5 268 SER B C 1
ATOM 4346 O O . SER B 1 268 ? -11.648 7.43 11.25 1 97.5 268 SER B O 1
ATOM 4348 N N . THR B 1 269 ? -10.25 8.023 9.516 1 97.62 269 THR B N 1
ATOM 4349 C CA . THR B 1 269 ? -11.367 8.305 8.625 1 97.62 269 THR B CA 1
ATOM 4350 C C . THR B 1 269 ? -11.117 7.707 7.238 1 97.62 269 THR B C 1
ATOM 4352 O O . THR B 1 269 ? -9.969 7.492 6.852 1 97.62 269 THR B O 1
ATOM 4355 N N . SER B 1 270 ? -12.188 7.375 6.582 1 98.31 270 SER B N 1
ATOM 4356 C CA . SER B 1 270 ? -12.18 6.949 5.184 1 98.31 270 SER B CA 1
ATOM 4357 C C . SER B 1 270 ? -13.18 7.75 4.355 1 98.31 270 SER B C 1
ATOM 4359 O O . SER B 1 270 ? -14.281 8.039 4.82 1 98.31 270 SER B O 1
ATOM 4361 N N . TYR B 1 271 ? -12.727 8.109 3.156 1 98.12 271 TYR B N 1
ATOM 4362 C CA . TYR B 1 271 ? -13.57 8.938 2.303 1 98.12 271 TYR B CA 1
ATOM 4363 C C . TYR B 1 271 ? -13.703 8.336 0.91 1 98.12 271 TYR B C 1
ATOM 4365 O O . TYR B 1 271 ? -12.695 7.965 0.292 1 98.12 271 TYR B O 1
ATOM 4373 N N . ALA B 1 272 ? -14.953 8.242 0.377 1 98 272 ALA B N 1
ATOM 4374 C CA . ALA B 1 272 ? -15.242 7.883 -1.009 1 98 272 ALA B CA 1
ATOM 4375 C C . ALA B 1 272 ? -15.781 9.078 -1.787 1 98 272 ALA B C 1
ATOM 4377 O O . ALA B 1 272 ? -16.953 9.438 -1.65 1 98 272 ALA B O 1
ATOM 4378 N N . GLY B 1 273 ? -14.953 9.531 -2.74 1 96.06 273 GLY B N 1
ATOM 4379 C CA . GLY B 1 273 ? -15.266 10.789 -3.402 1 96.06 273 GLY B CA 1
ATOM 4380 C C . GLY B 1 273 ? -15.836 10.602 -4.793 1 96.06 273 GLY B C 1
ATOM 4381 O O . GLY B 1 273 ? -15.859 11.539 -5.594 1 96.06 273 GLY B O 1
ATOM 4382 N N . CYS B 1 274 ? -16.234 9.508 -5.152 1 94.38 274 CYS B N 1
ATOM 4383 C CA . CYS B 1 274 ? -16.844 9.227 -6.449 1 94.38 274 CYS B CA 1
ATOM 4384 C C . CYS B 1 274 ? -17.953 8.195 -6.32 1 94.38 274 CYS B C 1
ATOM 4386 O O . CYS B 1 274 ? -17.953 7.398 -5.383 1 94.38 274 CYS B O 1
ATOM 4388 N N . VAL B 1 275 ? -18.844 8.242 -7.316 1 92.25 275 VAL B N 1
ATOM 4389 C CA . VAL B 1 275 ? -19.906 7.25 -7.355 1 92.25 275 VAL B CA 1
ATOM 4390 C C . VAL B 1 275 ? -19.312 5.852 -7.516 1 92.25 275 VAL B C 1
ATOM 4392 O O . VAL B 1 275 ? -18.266 5.684 -8.141 1 92.25 275 VAL B O 1
ATOM 4395 N N . ASN B 1 276 ? -19.938 4.891 -6.957 1 91.44 276 ASN B N 1
ATOM 4396 C CA . ASN B 1 276 ? -19.547 3.488 -7.074 1 91.44 276 ASN B CA 1
ATOM 4397 C C . ASN B 1 276 ? -18.234 3.201 -6.34 1 91.44 276 ASN B C 1
ATOM 4399 O O . ASN B 1 276 ? -17.578 2.205 -6.621 1 91.44 276 ASN B O 1
ATOM 4403 N N . SER B 1 277 ? -17.781 4.074 -5.535 1 95.81 277 SER B N 1
ATOM 4404 C CA . SER B 1 277 ? -16.609 3.822 -4.699 1 95.81 277 SER B CA 1
ATOM 4405 C C . SER B 1 277 ? -17.016 3.438 -3.281 1 95.81 277 SER B C 1
ATOM 4407 O O . SER B 1 277 ? -18.156 3.646 -2.877 1 95.81 277 SER B O 1
ATOM 4409 N N . VAL B 1 278 ? -16.094 2.873 -2.535 1 97.81 278 VAL B N 1
ATOM 4410 C CA . VAL B 1 278 ? -16.375 2.357 -1.202 1 97.81 278 VAL B CA 1
ATOM 4411 C C . VAL B 1 278 ? -15.414 2.969 -0.188 1 97.81 278 VAL B C 1
ATOM 4413 O O . VAL B 1 278 ? -14.203 3.004 -0.416 1 97.81 278 VAL B O 1
ATOM 4416 N N . ALA B 1 279 ? -15.867 3.486 0.886 1 98.62 279 ALA B N 1
ATOM 4417 C CA . ALA B 1 279 ? -15.086 3.926 2.037 1 98.62 279 ALA B CA 1
ATOM 4418 C C . ALA B 1 279 ? -15.391 3.076 3.266 1 98.62 279 ALA B C 1
ATOM 4420 O O . ALA B 1 279 ? -16.531 3.031 3.729 1 98.62 279 ALA B O 1
ATOM 4421 N N . ALA B 1 280 ? -14.383 2.467 3.809 1 98.56 280 ALA B N 1
ATOM 4422 C CA . ALA B 1 280 ? -14.586 1.572 4.945 1 98.56 280 ALA B CA 1
ATOM 4423 C C . ALA B 1 280 ? -13.797 2.043 6.164 1 98.56 280 ALA B C 1
ATOM 4425 O O . ALA B 1 280 ? -12.57 2.148 6.113 1 98.56 280 ALA B O 1
ATOM 4426 N N . ALA B 1 281 ? -14.461 2.342 7.215 1 98.25 281 ALA B N 1
ATOM 4427 C CA . ALA B 1 281 ? -13.875 2.656 8.516 1 98.25 281 ALA B CA 1
ATOM 4428 C C . ALA B 1 281 ? -13.914 1.444 9.445 1 98.25 281 ALA B C 1
ATOM 4430 O O . ALA B 1 281 ? -14.922 1.187 10.094 1 98.25 281 ALA B O 1
ATOM 4431 N N . LEU B 1 282 ? -12.805 0.84 9.602 1 97.25 282 LEU B N 1
ATOM 4432 C CA . LEU B 1 282 ? -12.75 -0.462 10.258 1 97.25 282 LEU B CA 1
ATOM 4433 C C . LEU B 1 282 ? -11.875 -0.403 11.508 1 97.25 282 LEU B C 1
ATOM 4435 O O . LEU B 1 282 ? -11.336 -1.423 11.945 1 97.25 282 LEU B O 1
ATOM 4439 N N . GLY B 1 283 ? -11.547 0.738 12.023 1 95.69 283 GLY B N 1
ATOM 4440 C CA . GLY B 1 283 ? -10.836 0.915 13.273 1 95.69 283 GLY B CA 1
ATOM 4441 C C . GLY B 1 283 ? -11.719 1.394 14.406 1 95.69 283 GLY B C 1
ATOM 4442 O O . GLY B 1 283 ? -12.859 1.81 14.18 1 95.69 283 GLY B O 1
ATOM 4443 N N . LEU B 1 284 ? -11.156 1.341 15.648 1 96.12 284 LEU B N 1
ATOM 4444 C CA . LEU B 1 284 ? -11.891 1.836 16.812 1 96.12 284 LEU B CA 1
ATOM 4445 C C . LEU B 1 284 ? -12.258 3.305 16.641 1 96.12 284 LEU B C 1
ATOM 4447 O O . LEU B 1 284 ? -11.391 4.141 16.359 1 96.12 284 LEU B O 1
ATOM 4451 N N . ASN B 1 285 ? -13.578 3.621 16.766 1 96.5 285 ASN B N 1
ATOM 4452 C CA . ASN B 1 285 ? -14.102 4.977 16.672 1 96.5 285 ASN B CA 1
ATOM 4453 C C . ASN B 1 285 ? -13.781 5.609 15.32 1 96.5 285 ASN B C 1
ATOM 4455 O O . ASN B 1 285 ? -13.562 6.82 15.234 1 96.5 285 ASN B O 1
ATOM 4459 N N . ALA B 1 286 ? -13.523 4.754 14.305 1 97.44 286 ALA B N 1
ATOM 4460 C CA . ALA B 1 286 ? -13.289 5.273 12.961 1 97.44 286 ALA B CA 1
ATOM 4461 C C . ALA B 1 286 ? -14.594 5.719 12.312 1 97.44 286 ALA B C 1
ATOM 4463 O O . ALA B 1 286 ? -15.68 5.281 12.711 1 97.44 286 ALA B O 1
ATOM 4464 N N . LYS B 1 287 ? -14.539 6.605 11.359 1 97.81 287 LYS B N 1
ATOM 4465 C CA . LYS B 1 287 ? -15.727 7.117 10.672 1 97.81 287 LYS B CA 1
ATOM 4466 C C . LYS B 1 287 ? -15.492 7.184 9.164 1 97.81 287 LYS B C 1
ATOM 4468 O O . LYS B 1 287 ? -14.352 7.219 8.711 1 97.81 287 LYS B O 1
ATOM 4473 N N . ALA B 1 288 ? -16.578 7.164 8.414 1 98.5 288 ALA B N 1
ATOM 4474 C CA . ALA B 1 288 ? -16.5 7.172 6.953 1 98.5 288 ALA B CA 1
ATOM 4475 C C . ALA B 1 288 ? -17.516 8.156 6.359 1 98.5 288 ALA B C 1
ATOM 4477 O O . ALA B 1 288 ? -18.547 8.43 6.965 1 98.5 288 ALA B O 1
ATOM 4478 N N . LYS B 1 289 ? -17.25 8.711 5.277 1 97.69 289 LYS B N 1
ATOM 4479 C CA . LYS B 1 289 ? -18.172 9.555 4.512 1 97.69 289 LYS B CA 1
ATOM 4480 C C . LYS B 1 289 ? -17.953 9.367 3.01 1 97.69 289 LYS B C 1
ATOM 4482 O O . LYS B 1 289 ? -16.922 8.836 2.586 1 97.69 289 LYS B O 1
ATOM 4487 N N . GLY B 1 290 ? -18.906 9.766 2.176 1 97.94 290 GLY B N 1
ATOM 4488 C CA . GLY B 1 290 ? -18.828 9.664 0.728 1 97.94 290 GLY B CA 1
ATOM 4489 C C . GLY B 1 290 ? -19.812 10.57 0.014 1 97.94 290 GLY B C 1
ATOM 4490 O O . GLY B 1 290 ? -20.656 11.211 0.651 1 97.94 290 GLY B O 1
ATOM 4491 N N . VAL B 1 291 ? -19.609 10.68 -1.231 1 97.81 291 VAL B N 1
ATOM 4492 C CA . VAL B 1 291 ? -20.547 11.414 -2.074 1 97.81 291 VAL B CA 1
ATOM 4493 C C . VAL B 1 291 ? -21.781 10.562 -2.344 1 97.81 291 VAL B C 1
ATOM 4495 O O . VAL B 1 291 ? -21.781 9.359 -2.066 1 97.81 291 VAL B O 1
ATOM 4498 N N . LYS B 1 292 ? -22.828 11.203 -2.893 1 97.88 292 LYS B N 1
ATOM 4499 C CA . LYS B 1 292 ? -24.031 10.453 -3.229 1 97.88 292 LYS B CA 1
ATOM 4500 C C . LYS B 1 292 ? -23.719 9.352 -4.238 1 97.88 292 LYS B C 1
ATOM 4502 O O . LYS B 1 292 ? -23.062 9.594 -5.246 1 97.88 292 LYS B O 1
ATOM 4507 N N . GLY B 1 293 ? -24.203 8.164 -3.941 1 96.44 293 GLY B N 1
ATOM 4508 C CA . GLY B 1 293 ? -23.984 7.02 -4.816 1 96.44 293 GLY B CA 1
ATOM 4509 C C . GLY B 1 293 ? -22.828 6.152 -4.379 1 96.44 293 GLY B C 1
ATOM 4510 O O . GLY B 1 293 ? -22.688 5.012 -4.828 1 96.44 293 GLY B O 1
ATOM 4511 N N . ALA B 1 294 ? -21.969 6.629 -3.488 1 97.81 294 ALA B N 1
ATOM 4512 C CA . ALA B 1 294 ? -20.875 5.84 -2.928 1 97.81 294 ALA B CA 1
ATOM 4513 C C . ALA B 1 294 ? -21.375 4.93 -1.809 1 97.81 294 ALA B C 1
ATOM 4515 O O . ALA B 1 294 ? -22.547 4.98 -1.437 1 97.81 294 ALA B O 1
ATOM 4516 N N . TYR B 1 295 ? -20.578 4.082 -1.322 1 98.38 295 TYR B N 1
ATOM 4517 C CA . TYR B 1 295 ? -20.891 3.174 -0.227 1 98.38 295 TYR B CA 1
ATOM 4518 C C . TYR B 1 295 ? -19.969 3.4 0.959 1 98.38 295 TYR B C 1
ATOM 4520 O O . TYR B 1 295 ? -18.766 3.641 0.781 1 98.38 295 TYR B O 1
ATOM 4528 N N . ILE B 1 296 ? -20.516 3.35 2.139 1 98.56 296 ILE B N 1
ATOM 4529 C CA . ILE B 1 296 ? -19.688 3.479 3.334 1 98.56 296 ILE B CA 1
ATOM 4530 C C . ILE B 1 296 ? -19.906 2.268 4.238 1 98.56 296 ILE B C 1
ATOM 4532 O O . ILE B 1 296 ? -21.016 1.74 4.332 1 98.56 296 ILE B O 1
ATOM 4536 N N . ILE B 1 297 ? -18.875 1.795 4.812 1 98.56 297 ILE B N 1
ATOM 4537 C CA . ILE B 1 297 ? -18.844 0.705 5.781 1 98.56 297 ILE B CA 1
ATOM 4538 C C . ILE B 1 297 ? -18.266 1.202 7.105 1 98.56 297 ILE B C 1
ATOM 4540 O O . ILE B 1 297 ? -17.188 1.801 7.133 1 98.56 297 ILE B O 1
ATOM 4544 N N . CYS B 1 298 ? -18.906 0.986 8.203 1 98.62 298 CYS B N 1
ATOM 4545 C CA . CYS B 1 298 ? -18.422 1.34 9.531 1 98.62 298 CYS B CA 1
ATOM 4546 C C . CYS B 1 298 ? -18.516 0.15 10.484 1 98.62 298 CYS B C 1
ATOM 4548 O O . CYS B 1 298 ? -19.484 -0.604 10.453 1 98.62 298 CYS B O 1
ATOM 4550 N N . ALA B 1 299 ? -17.516 0.01 11.242 1 97.88 299 ALA B N 1
ATOM 4551 C CA . ALA B 1 299 ? -17.5 -1.04 12.258 1 97.88 299 ALA B CA 1
ATOM 4552 C C . ALA B 1 299 ? -17.5 -0.447 13.656 1 97.88 299 ALA B C 1
ATOM 4554 O O . ALA B 1 299 ? -16.953 0.635 13.883 1 97.88 299 ALA B O 1
ATOM 4555 N N . GLU B 1 300 ? -18.125 -1.128 14.562 1 97.62 300 GLU B N 1
ATOM 4556 C CA . GLU B 1 300 ? -18.125 -0.83 15.984 1 97.62 300 GLU B CA 1
ATOM 4557 C C . GLU B 1 300 ? -17.391 -1.913 16.781 1 97.62 300 GLU B C 1
ATOM 4559 O O . GLU B 1 300 ? -17.516 -3.102 16.469 1 97.62 300 GLU B O 1
ATOM 4564 N N . PHE B 1 301 ? -16.641 -1.495 17.766 1 96.44 301 PHE B N 1
ATOM 4565 C CA . PHE B 1 301 ? -15.805 -2.439 18.5 1 96.44 301 PHE B CA 1
ATOM 4566 C C . PHE B 1 301 ? -16.234 -2.537 19.953 1 96.44 301 PHE B C 1
ATOM 4568 O O . PHE B 1 301 ? -16.859 -1.608 20.484 1 96.44 301 PHE B O 1
ATOM 4575 N N . GLU B 1 302 ? -15.969 -3.648 20.5 1 93.88 302 GLU B N 1
ATOM 4576 C CA . GLU B 1 302 ? -16.094 -3.893 21.938 1 93.88 302 GLU B CA 1
ATOM 4577 C C . GLU B 1 302 ? -14.883 -4.652 22.469 1 93.88 302 GLU B C 1
ATOM 4579 O O . GLU B 1 302 ? -14.047 -5.129 21.703 1 93.88 302 GLU B O 1
ATOM 4584 N N . THR B 1 303 ? -14.633 -4.605 23.719 1 90.31 303 THR B N 1
ATOM 4585 C CA . THR B 1 303 ? -13.547 -5.367 24.344 1 90.31 303 THR B CA 1
ATOM 4586 C C . THR B 1 303 ? -14.07 -6.695 24.891 1 90.31 303 THR B C 1
ATOM 4588 O O . THR B 1 303 ? -15.156 -6.75 25.469 1 90.31 303 THR B O 1
ATOM 4591 N N . ASP B 1 304 ? -13.312 -7.711 24.672 1 84.31 304 ASP B N 1
ATOM 4592 C CA . ASP B 1 304 ? -13.711 -8.992 25.234 1 84.31 304 ASP B CA 1
ATOM 4593 C C . ASP B 1 304 ? -13.211 -9.141 26.672 1 84.31 304 ASP B C 1
ATOM 4595 O O . ASP B 1 304 ? -12.703 -8.18 27.25 1 84.31 304 ASP B O 1
ATOM 4599 N N . ASN B 1 305 ? -13.445 -10.359 27.188 1 88.25 305 ASN B N 1
ATOM 4600 C CA . ASN B 1 305 ? -13.117 -10.617 28.578 1 88.25 305 ASN B CA 1
ATOM 4601 C C . ASN B 1 305 ? -11.617 -10.508 28.844 1 88.25 305 ASN B C 1
ATOM 4603 O O . ASN B 1 305 ? -11.195 -10.242 29.969 1 88.25 305 ASN B O 1
ATOM 4607 N N . ASP B 1 306 ? -10.789 -10.648 27.875 1 88.69 306 ASP B N 1
ATOM 4608 C CA . ASP B 1 306 ? -9.336 -10.602 28 1 88.69 306 ASP B CA 1
ATOM 4609 C C . ASP B 1 306 ? -8.805 -9.219 27.641 1 88.69 306 ASP B C 1
ATOM 4611 O O . ASP B 1 306 ? -7.586 -9.016 27.578 1 88.69 306 ASP B O 1
ATOM 4615 N N . GLY B 1 307 ? -9.688 -8.297 27.281 1 87 307 GLY B N 1
ATOM 4616 C CA . GLY B 1 307 ? -9.289 -6.93 26.984 1 87 307 GLY B CA 1
ATOM 4617 C C . GLY B 1 307 ? -8.961 -6.711 25.516 1 87 307 GLY B C 1
ATOM 4618 O O . GLY B 1 307 ? -8.484 -5.645 25.125 1 87 307 GLY B O 1
ATOM 4619 N N . ASN B 1 308 ? -9.156 -7.738 24.734 1 86.25 308 ASN B N 1
ATOM 4620 C CA . ASN B 1 308 ? -8.891 -7.598 23.312 1 86.25 308 ASN B CA 1
ATOM 4621 C C . ASN B 1 308 ? -10.078 -6.984 22.578 1 86.25 308 ASN B C 1
ATOM 4623 O O . ASN B 1 308 ? -11.227 -7.238 22.922 1 86.25 308 ASN B O 1
ATOM 4627 N N . TYR B 1 309 ? -9.797 -6.238 21.594 1 89.75 309 TYR B N 1
ATOM 4628 C CA . TYR B 1 309 ? -10.844 -5.621 20.797 1 89.75 309 TYR B CA 1
ATOM 4629 C C . TYR B 1 309 ? -11.43 -6.617 19.797 1 89.75 309 TYR B C 1
ATOM 4631 O O . TYR B 1 309 ? -10.703 -7.445 19.25 1 89.75 309 TYR B O 1
ATOM 4639 N N . ARG B 1 310 ? -12.68 -6.52 19.625 1 92.56 310 ARG B N 1
ATOM 4640 C CA . ARG B 1 310 ? -13.383 -7.293 18.594 1 92.56 310 ARG B CA 1
ATOM 4641 C C . ARG B 1 310 ? -14.492 -6.473 17.953 1 92.56 310 ARG B C 1
ATOM 4643 O O . ARG B 1 310 ? -15.023 -5.547 18.562 1 92.56 310 ARG B O 1
ATOM 4650 N N . ILE B 1 311 ? -14.797 -6.832 16.75 1 94.69 311 ILE B N 1
ATOM 4651 C CA . ILE B 1 311 ? -15.891 -6.152 16.062 1 94.69 311 ILE B CA 1
ATOM 4652 C C . ILE B 1 311 ? -17.219 -6.547 16.688 1 94.69 311 ILE B C 1
ATOM 4654 O O . ILE B 1 311 ? -17.609 -7.719 16.672 1 94.69 311 ILE B O 1
ATOM 4658 N N . LYS B 1 312 ? -17.906 -5.621 17.266 1 95.06 312 LYS B N 1
ATOM 4659 C CA . LYS B 1 312 ? -19.234 -5.781 17.844 1 95.06 312 LYS B CA 1
ATOM 4660 C C . LYS B 1 312 ? -20.312 -5.801 16.75 1 95.06 312 LYS B C 1
ATOM 4662 O O . LYS B 1 312 ? -21.297 -6.543 16.844 1 95.06 312 LYS B O 1
ATOM 4667 N N . GLY B 1 313 ? -20.047 -4.973 15.797 1 96.44 313 GLY B N 1
ATOM 4668 C CA . GLY B 1 313 ? -20.938 -4.844 14.656 1 96.44 313 GLY B CA 1
ATOM 4669 C C . GLY B 1 313 ? -20.312 -4.133 13.477 1 96.44 313 GLY B C 1
ATOM 4670 O O . GLY B 1 313 ? -19.328 -3.41 13.641 1 96.44 313 GLY B O 1
ATOM 4671 N N . ILE B 1 314 ? -20.859 -4.363 12.359 1 97.56 314 ILE B N 1
ATOM 4672 C CA . ILE B 1 314 ? -20.391 -3.746 11.117 1 97.56 314 ILE B CA 1
ATOM 4673 C C . ILE B 1 314 ? -21.578 -3.564 10.164 1 97.56 314 ILE B C 1
ATOM 4675 O O . ILE B 1 314 ? -22.469 -4.414 10.094 1 97.56 314 ILE B O 1
ATOM 4679 N N . GLN B 1 315 ? -21.641 -2.445 9.477 1 98.44 315 GLN B N 1
ATOM 4680 C CA . GLN B 1 315 ? -22.734 -2.176 8.555 1 98.44 315 GLN B CA 1
ATOM 4681 C C . GLN B 1 315 ? -22.219 -1.538 7.266 1 98.44 315 GLN B C 1
ATOM 4683 O O . GLN B 1 315 ? -21.219 -0.821 7.277 1 98.44 315 GLN B O 1
ATOM 4688 N N . LEU B 1 316 ? -22.859 -1.854 6.27 1 98.5 316 LEU B N 1
ATOM 4689 C CA . LEU B 1 316 ? -22.656 -1.297 4.938 1 98.5 316 LEU B CA 1
ATOM 4690 C C . LEU B 1 316 ? -23.891 -0.535 4.465 1 98.5 316 LEU B C 1
ATOM 4692 O O . LEU B 1 316 ? -25 -1.047 4.547 1 98.5 316 LEU B O 1
ATOM 4696 N N . HIS B 1 317 ? -23.719 0.717 3.971 1 98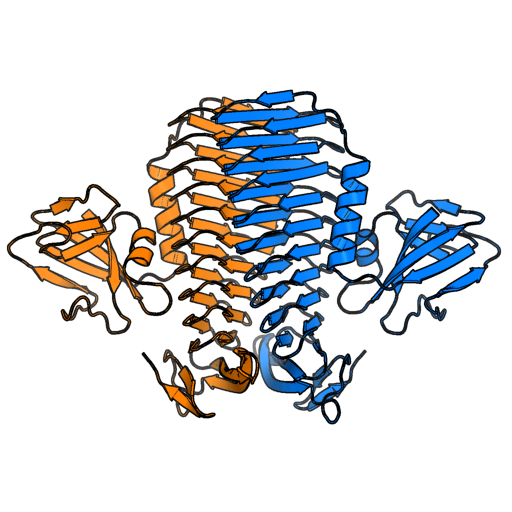.5 317 HIS B N 1
ATOM 4697 C CA . HIS B 1 317 ? -24.812 1.52 3.439 1 98.5 317 HIS B CA 1
ATOM 4698 C C . HIS B 1 317 ? -24.391 2.295 2.201 1 98.5 317 HIS B C 1
ATOM 4700 O O . HIS B 1 317 ? -23.234 2.748 2.117 1 98.5 317 HIS B O 1
ATOM 4706 N N . GLN B 1 318 ? -25.281 2.475 1.291 1 97.94 318 GLN B N 1
ATOM 4707 C CA . GLN B 1 318 ? -25.062 3.428 0.207 1 97.94 318 GLN B CA 1
ATOM 4708 C C . GLN B 1 318 ? -25.391 4.848 0.651 1 97.94 318 GLN B C 1
ATOM 4710 O O . GLN B 1 318 ? -26.375 5.07 1.364 1 97.94 318 GLN B O 1
ATOM 4715 N N . VAL B 1 319 ? -24.578 5.742 0.282 1 98.38 319 VAL B N 1
ATOM 4716 C CA . VAL B 1 319 ? -24.906 7.152 0.486 1 98.38 319 VAL B CA 1
ATOM 4717 C C . VAL B 1 319 ? -26.031 7.562 -0.46 1 98.38 319 VAL B C 1
ATOM 4719 O O . VAL B 1 319 ? -25.781 7.984 -1.592 1 98.38 319 VAL B O 1
ATOM 4722 N N . ASP B 1 320 ? -27.203 7.656 0.027 1 97.56 320 ASP B N 1
ATOM 4723 C CA . ASP B 1 320 ? -28.375 7.895 -0.813 1 97.56 320 ASP B CA 1
ATOM 4724 C C . ASP B 1 320 ? -28.828 9.352 -0.725 1 97.56 320 ASP B C 1
ATOM 4726 O O . ASP B 1 320 ? -29.75 9.766 -1.434 1 97.56 320 ASP B O 1
ATOM 4730 N N . GLY B 1 321 ? -28.234 10.07 0.123 1 97.62 321 GLY B N 1
ATOM 4731 C CA . GLY B 1 321 ? -28.594 11.469 0.28 1 97.62 321 GLY B CA 1
ATOM 4732 C C . GLY B 1 321 ? -29.766 11.68 1.218 1 97.62 321 GLY B C 1
ATOM 4733 O O . GLY B 1 321 ? -30.172 12.82 1.466 1 97.62 321 GLY B O 1
ATOM 4734 N N . GLU B 1 322 ? -30.391 10.68 1.79 1 97.25 322 GLU B N 1
ATOM 4735 C CA . GLU B 1 322 ? -31.531 10.758 2.711 1 97.25 322 GLU B CA 1
ATOM 4736 C C . GLU B 1 322 ? -31.188 10.148 4.062 1 97.25 322 GLU B C 1
ATOM 4738 O O . GLU B 1 322 ? -30.812 10.859 5 1 97.25 322 GLU B O 1
ATOM 4743 N N . LYS B 1 323 ? -31.094 8.844 4.109 1 97.06 323 LYS B N 1
ATOM 4744 C CA . LYS B 1 323 ? -30.719 8.164 5.348 1 97.06 323 LYS B CA 1
ATOM 4745 C C . LYS B 1 323 ? -29.234 8.398 5.668 1 97.06 323 LYS B C 1
ATOM 4747 O O . LYS B 1 323 ? -28.875 8.609 6.828 1 97.06 323 LYS B O 1
ATOM 4752 N N . ILE B 1 324 ? -28.484 8.188 4.66 1 98.31 324 ILE B N 1
ATOM 4753 C CA . ILE B 1 324 ? -27.062 8.523 4.738 1 98.31 324 ILE B CA 1
ATOM 4754 C C . ILE B 1 324 ? -26.781 9.75 3.879 1 98.31 324 ILE B C 1
ATOM 4756 O O . ILE B 1 324 ? -26.797 9.672 2.648 1 98.31 324 ILE B O 1
ATOM 4760 N N . LYS B 1 325 ? -26.438 10.82 4.461 1 98.25 325 LYS B N 1
ATOM 4761 C CA . LYS B 1 325 ? -26.25 12.094 3.77 1 98.25 325 LYS B CA 1
ATOM 4762 C C . LYS B 1 325 ? -24.875 12.18 3.111 1 98.25 325 LYS B C 1
ATOM 4764 O O . LYS B 1 325 ? -23.906 11.602 3.613 1 98.25 325 LYS B O 1
ATOM 4769 N N . GLU B 1 326 ? -24.906 12.875 2.01 1 97.38 326 GLU B N 1
ATOM 4770 C CA . GLU B 1 326 ? -23.641 13.078 1.31 1 97.38 326 GLU B CA 1
ATOM 4771 C C . GLU B 1 326 ? -22.703 13.961 2.117 1 97.38 326 GLU B C 1
ATOM 4773 O O . GLU B 1 326 ? -23.141 14.836 2.861 1 97.38 326 GLU B O 1
ATOM 4778 N N . GLU B 1 327 ? -21.359 13.703 1.939 1 96 327 GLU B N 1
ATOM 4779 C CA . GLU B 1 327 ? -20.297 14.516 2.521 1 96 327 GLU B CA 1
ATOM 4780 C C . GLU B 1 327 ? -20.5 14.688 4.023 1 96 327 GLU B C 1
ATOM 4782 O O . GLU B 1 327 ? -20.281 15.781 4.559 1 96 327 GLU B O 1
ATOM 4787 N N . THR B 1 328 ? -20.953 13.68 4.703 1 97.25 328 THR B N 1
ATOM 4788 C CA . THR B 1 328 ? -21.188 13.648 6.145 1 97.25 328 THR B CA 1
ATOM 4789 C C . THR B 1 328 ? -20.531 12.414 6.762 1 97.25 328 THR B C 1
ATOM 4791 O O . THR B 1 328 ? -20.719 11.297 6.266 1 97.25 328 THR B O 1
ATOM 4794 N N . TYR B 1 329 ? -19.828 12.625 7.836 1 97.88 329 TYR B N 1
ATOM 4795 C CA . TYR B 1 329 ? -19.172 11.492 8.477 1 97.88 329 TYR B CA 1
ATOM 4796 C C . TYR B 1 329 ? -20.156 10.68 9.305 1 97.88 329 TYR B C 1
ATOM 4798 O O . TYR B 1 329 ? -20.984 11.25 10.031 1 97.88 329 TYR B O 1
ATOM 4806 N N . TYR B 1 330 ? -20.062 9.414 9.172 1 98.69 330 TYR B N 1
ATOM 4807 C CA . TYR B 1 330 ? -20.859 8.492 9.969 1 98.69 330 TYR B CA 1
ATOM 4808 C C . TYR B 1 330 ? -19.969 7.543 10.766 1 98.69 330 TYR B C 1
ATOM 4810 O O . TYR B 1 330 ? -18.891 7.152 10.297 1 98.69 330 TYR B O 1
ATOM 4818 N N . GLN B 1 331 ? -20.375 7.227 11.93 1 98.44 331 GLN B N 1
ATOM 4819 C CA . GLN B 1 331 ? -19.828 6.188 12.797 1 98.44 331 GLN B CA 1
ATOM 4820 C C . GLN B 1 331 ? -20.906 5.211 13.242 1 98.44 331 GLN B C 1
ATOM 4822 O O . GLN B 1 331 ? -22.078 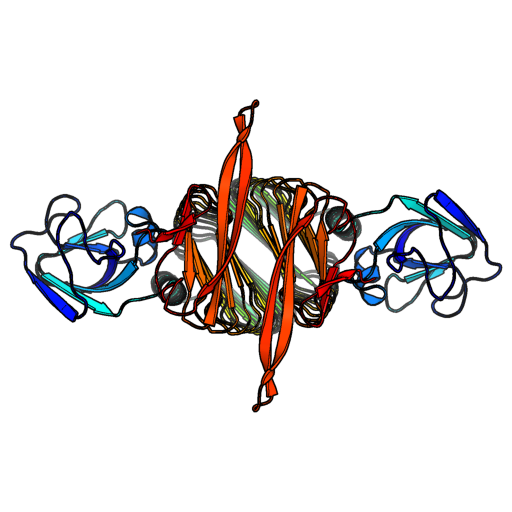5.582 13.344 1 98.44 331 GLN B O 1
ATOM 4827 N N . LEU B 1 332 ? -20.531 3.947 13.352 1 98.38 332 LEU B N 1
ATOM 4828 C CA . LEU B 1 332 ? -21.469 2.98 13.914 1 98.38 332 LEU B CA 1
ATOM 4829 C C . LEU B 1 332 ? -21.422 3.006 15.438 1 98.38 332 LEU B C 1
ATOM 4831 O O . LEU B 1 332 ? -20.422 2.611 16.047 1 98.38 332 LEU B O 1
ATOM 4835 N N . ILE B 1 333 ? -22.5 3.443 16.031 1 97.88 333 ILE B N 1
ATOM 4836 C CA . ILE B 1 333 ? -22.609 3.566 17.484 1 97.88 333 ILE B CA 1
ATOM 4837 C C . ILE B 1 333 ? -23.844 2.814 17.969 1 97.88 333 ILE B C 1
ATOM 4839 O O . ILE B 1 333 ? -24.969 3.168 17.609 1 97.88 333 ILE B O 1
ATOM 4843 N N . ASP B 1 334 ? -23.656 1.766 18.781 1 97.44 334 ASP B N 1
ATOM 4844 C CA . ASP B 1 334 ? -24.719 0.918 19.312 1 97.44 334 ASP B CA 1
ATOM 4845 C C . ASP B 1 334 ? -25.609 0.383 18.188 1 97.44 334 ASP B C 1
ATOM 4847 O O . ASP B 1 334 ? -26.844 0.443 18.266 1 97.44 334 ASP B O 1
ATOM 4851 N N . GLY B 1 335 ? -24.969 0.088 17.125 1 97.25 335 GLY B N 1
ATOM 4852 C CA . GLY B 1 335 ? -25.625 -0.567 16.016 1 97.25 335 GLY B CA 1
ATOM 4853 C C . GLY B 1 335 ? -26.359 0.401 15.094 1 97.25 335 GLY B C 1
ATOM 4854 O O . GLY B 1 335 ? -27.125 -0.016 14.227 1 97.25 335 GLY B O 1
ATOM 4855 N N . VAL B 1 336 ? -26.141 1.646 15.281 1 98.06 336 VAL B N 1
ATOM 4856 C CA . VAL B 1 336 ? -26.828 2.652 14.477 1 98.06 336 VAL B CA 1
ATOM 4857 C C . VAL B 1 336 ? -25.812 3.547 13.781 1 98.06 336 VAL B C 1
ATOM 4859 O O . VAL B 1 336 ? -24.891 4.062 14.422 1 98.06 336 VAL B O 1
ATOM 4862 N N . MET B 1 337 ? -25.984 3.646 12.438 1 98.19 337 MET B N 1
ATOM 4863 C CA . MET B 1 337 ? -25.172 4.621 11.719 1 98.19 337 MET B CA 1
ATOM 4864 C C . MET B 1 337 ? -25.484 6.039 12.18 1 98.19 337 MET B C 1
ATOM 4866 O O . MET B 1 337 ? -26.578 6.559 11.898 1 98.19 337 MET B O 1
ATOM 4870 N N . THR B 1 338 ? -24.516 6.719 12.82 1 98.62 338 THR B N 1
ATOM 4871 C CA . THR B 1 338 ? -24.75 8 13.477 1 98.62 338 THR B CA 1
ATOM 4872 C C . THR B 1 338 ? -23.875 9.094 12.867 1 98.62 338 THR B C 1
ATOM 4874 O O . THR B 1 338 ? -22.672 8.906 12.695 1 98.62 338 THR B O 1
ATOM 4877 N N . GLU B 1 339 ? -24.516 10.227 12.523 1 97.88 339 GLU B N 1
ATOM 4878 C CA . GLU B 1 339 ? -23.75 11.375 12.062 1 97.88 339 GLU B CA 1
ATOM 4879 C C . GLU B 1 339 ? -22.812 11.891 13.156 1 97.88 339 GLU B C 1
ATOM 4881 O O . GLU B 1 339 ? -23.219 12.016 14.312 1 97.88 339 GLU B O 1
ATOM 4886 N N . VAL B 1 340 ? -21.578 12.133 12.766 1 96.31 340 VAL B N 1
ATOM 4887 C CA . VAL B 1 340 ? -20.609 12.641 13.719 1 96.31 340 VAL B CA 1
ATOM 4888 C C . VAL B 1 340 ? -19.797 13.773 13.078 1 96.31 340 VAL B C 1
ATOM 4890 O O . VAL B 1 340 ? -19.859 13.977 11.867 1 96.31 340 VAL B O 1
ATOM 4893 N N . ASP B 1 341 ? -18.969 14.492 13.93 1 86.75 341 ASP B N 1
ATOM 4894 C CA . ASP B 1 341 ? -18.109 15.555 13.422 1 86.75 341 ASP B CA 1
ATOM 4895 C C . ASP B 1 341 ? -16.766 15 12.953 1 86.75 341 ASP B C 1
ATOM 4897 O O . ASP B 1 341 ? -16.281 14.008 13.492 1 86.75 341 ASP B O 1
#

pLDDT: mean 91.55, std 7.77, range [59.94, 98.69]

Solvent-accessible surface area (backbone atoms only — not comparable to full-atom values): 26333 Å² total; per-residue (Å²): 86,77,30,24,35,52,21,34,76,85,34,30,54,96,86,44,80,58,53,77,71,41,71,51,79,46,94,53,36,35,55,98,75,40,47,52,68,33,13,59,46,42,43,61,25,24,77,79,32,32,50,40,5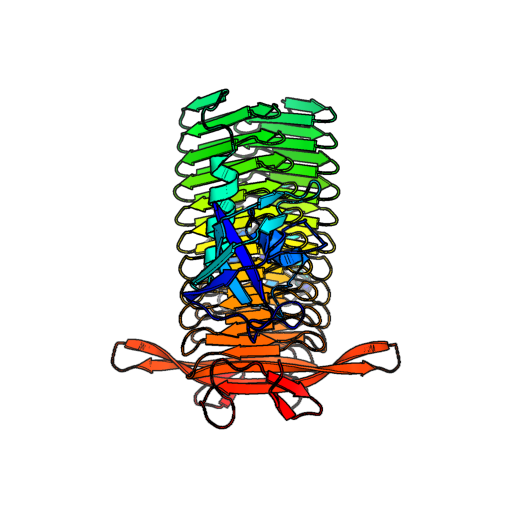9,31,43,38,26,38,30,40,38,41,81,56,72,25,76,43,90,87,56,54,39,30,6,12,14,23,42,32,34,39,58,76,44,55,68,55,51,40,33,52,51,34,33,49,59,31,48,69,70,18,39,83,68,53,78,33,72,30,74,37,63,70,35,63,21,63,32,77,33,54,66,29,12,7,24,21,41,24,46,35,24,31,9,27,22,37,19,43,27,10,18,8,28,21,39,24,47,35,23,31,9,26,21,32,30,38,34,16,22,10,28,21,39,33,44,33,23,30,8,26,21,25,34,33,43,20,12,9,29,21,39,26,49,25,22,33,8,26,19,22,29,38,37,16,16,7,28,20,40,26,41,20,18,29,8,26,19,16,24,39,20,16,26,11,19,17,56,14,39,22,13,32,9,28,16,22,16,37,23,10,27,9,20,17,46,12,38,25,13,33,9,29,14,22,9,46,27,6,17,8,24,15,48,8,46,42,12,28,8,29,13,30,7,41,46,12,19,7,28,6,60,17,51,44,8,33,3,29,5,54,9,53,79,7,23,16,24,24,30,60,58,4,31,33,27,26,26,24,66,41,66,49,96,86,66,45,77,38,64,70,43,72,50,75,46,60,19,71,53,68,93,36,44,46,78,39,38,29,27,35,54,96,86,34,86,36,81,51,133,86,77,30,23,34,52,20,35,76,84,34,31,51,94,85,42,78,58,55,77,72,41,72,50,79,46,95,52,36,36,56,98,73,39,48,52,66,33,13,59,45,45,43,59,26,26,75,80,30,32,49,40,58,33,40,36,26,38,30,39,37,42,80,56,71,23,75,44,91,86,56,55,40,32,6,12,15,23,40,32,34,39,59,77,45,55,68,55,54,40,32,52,51,34,32,50,59,27,48,70,68,19,38,80,69,55,79,32,72,32,75,38,61,71,35,63,20,62,33,77,32,53,65,29,12,7,23,22,42,22,46,35,24,30,8,27,22,36,19,40,27,10,17,8,26,20,39,24,46,34,24,30,9,27,21,31,31,35,36,16,21,9,28,20,39,32,43,32,24,30,9,27,20,26,34,38,42,20,13,9,29,20,39,26,50,27,20,32,8,27,19,25,30,38,37,16,17,7,29,20,38,27,43,27,20,32,9,26,17,23,15,40,22,15,26,11,20,17,59,12,38,21,13,30,8,27,16,19,14,38,23,10,26,10,18,16,47,12,39,26,12,33,9,28,15,23,9,44,28,7,18,8,24,14,48,8,48,41,13,29,8,30,12,30,8,40,46,12,19,7,28,6,60,17,52,44,9,33,3,28,4,55,9,53,78,7,24,15,25,24,30,58,57,3,31,35,27,26,26,24,64,42,66,48,97,85,66,46,79,39,67,70,42,72,49,77,44,61,18,71,55,67,92,36,43,46,77,39,38,28,28,36,54,96,88,35,84,35,83,51,132